Protein AF-A0AAU9J4K5-F1 (afdb_monomer_lite)

Sequence (639 aa):
MSIGFLILLSFFGSYIKAEDEVVIRNGCPYLDVNSQINLLKKETYFNDKEKIDVYIKGFIDKESLYNTIHKVIPDGWKPRVQIKDIRYLHPSAIWVPERNLFLVAMRVWVLSRICYIYTTFYDKDWKEVGDEVMIGSTKVPSVLDIPHSWNYENSGPEDGRLFRAFSDQFFIAFNMKKLDLSARPMFIYSYTTGKTQQLFIPEHHGNVVIMEKNWTPLIIDDEHMYFVYNFENFQVIDCSTDGNCVRVNGEYKWKPGFLRGGSPYVRFGNSNYYAALSWTHTELPKEGWCYLYRPALTVVHAISEELQFKLVYTSEPIDFQKSLFIKPAGPNSSLGEVNLCYTWLMSNSIAKWDTENDIADLTLTHQDAFPAAIKITGLTKLIENIIHLYESGKLPKEDHCADKLLYFYYDRNDLAYPGKGMEESEFEKMLAAAPKPSCAGGQYLDTESKTCKKCSSLCSECELYDYCTRCTDPNSNPFSGYCVCKDGFYLEKSSNSCEMCMTDCARCLARDNCLACKNLNSVSDNGICKCLEGFVEVYNKISSKYSCELYDPYRDIECYRSRSEIDTSKYHSFVNMHFGYSKSDKQQSLFLSTQKDSNVAEHKFCSFEIARNKAQSMKTSWHEDGFEIEVEMKITKLG

Foldseek 3Di:
DDDDDDDDPDDDQDADPDFDWWDFDFFDDDDPPVVVVCVCVVPVLDDSPLTKTKGKDFQDDLVQVCVQVLVVPPPVCNVVWDSVQKFKFQWAWAQQPVVQKIWIWIWIGGNQADIWIAIFIAHPVSYTPDAWDDRPPFTAGRIQPDDWDSPGGQFDWDLWAWDAAQVGWIKIKTWGQDPVSLETWIWMATSRVSDIATADEVVCPPDSDHFAGQWAWEHQHRPWTKTQRDPQQSWIWTADPNRYIDTQEDRRNFGLVFWGHAHHWDDQPPFQKTKTFTWGWDDDPPDPQQTATFTWIWMWGQPPPRRYIDTQDITFGIDPDPVVPPPPPDPPCPPPDPPPSQFHKGWNYQHDADLVQQKTWTWIDTRRGGIIIMIIGSPNSVVVSSVVCSVVCVRPPDSPSNVDPDPPPPPPVPDDDDDDDDDPVVVVVVPPPDDDPDDPFQWEQDPVVRDTDGAAPQAR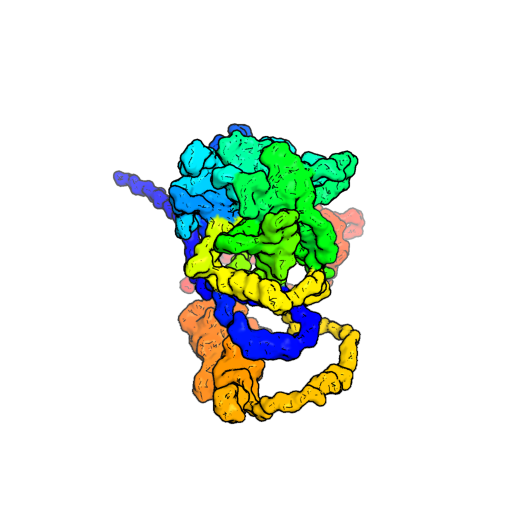HANDNQFHPHGPEPQWDGDPRHTAGAFQWEQDPVVRYTHGEPPQARDANDNQAGPHGPAPQWDQDRRDTDGHPQWDWDQDPVVRDTYTDGDDVCPVVDDPDDDDDDDPPPDDDDFDWDWDFDDDPDDTDTATFGDDPDDDGDGDDDDPCPPPPWWPDKDWDDDPVDIDIDTDGDDDDDD

pLDDT: mean 73.47, std 23.99, range [25.41, 98.0]

Radius of gyration: 33.21 Å; chains: 1; bounding box: 95×85×85 Å

InterPro domains:
  IPR000742 EGF-like domain [SM00181] (461-499)
  IPR000742 EGF-like domain [SM00181] (507-549)
  IPR009030 Growth factor receptor cysteine-rich domain superfamily [SSF57184] (437-553)
  IPR021988 Beta-mannosyltransferase [PF12141] (208-385)

Secondary structure (DSSP, 8-state):
-------------------EEEBPPP----S-HHHHHHHHHHS-S--TT--EEEEEE----HHHHHHHHHHHS-TTTGGG--GGGEEEEEEEEEEETTTTEEEEEEEEEETTTEEEEEEEEE-TTS-EEES--EETTEEPPSB------TTSTTBSEEEEEEEEETTTEEEEEEEE--TTSS---EEEEETTT--EEE-B-GGGTTS-----S--EEE--SSS-EEEEEETTTTEEEEE-TTSBEEE-S-------TTEEEESPBEE-TTSSEEEEEEEEEEEPTTTSS-EEEEEEEEEEEEETTTTEEEEEEEPSPPB-TTTS------TT----S--GGG-BEEEEEEEEEETTTTEEEEEEEETTTEEEEEEEESHHHHHHHHHHHHHTT-S--STTTTTT--------TTS--------TTTTTTTS-S----PPPTTEEE-TTT-SEEEPPTTEEEEEETTEEEEESSTTEEEETTEEEEPTTEEEETTTTEEEEPPTTEEEEEETTEEEEESSTTEEEETTEEEEPTTEEEEEETTTTEEEEEE--TTTT------------TT--S----EEE---BTTB---EEE---SSS------------TTSEEEEEEEEETTEEEEEEEE------

Organism: NCBI:txid1481888

Structure (mmCIF, N/CA/C/O backbone):
data_AF-A0AAU9J4K5-F1
#
_entry.id   AF-A0AAU9J4K5-F1
#
loop_
_atom_site.group_PDB
_atom_site.id
_atom_site.type_symbol
_atom_site.label_atom_id
_atom_site.label_alt_id
_atom_site.label_comp_id
_atom_site.label_asym_id
_atom_site.label_entity_id
_atom_site.label_seq_id
_atom_site.pdbx_PDB_ins_code
_atom_site.Cartn_x
_atom_site.Cartn_y
_atom_site.Cartn_z
_atom_site.occupancy
_atom_site.B_iso_or_equiv
_atom_site.auth_seq_id
_atom_site.auth_comp_id
_atom_site.auth_asym_id
_atom_site.auth_atom_id
_atom_site.pdbx_PDB_model_num
ATOM 1 N N . MET A 1 1 ? 12.666 -41.432 -38.349 1.00 38.97 1 MET A N 1
ATOM 2 C CA . MET A 1 1 ? 13.073 -41.764 -36.966 1.00 38.97 1 MET A CA 1
ATOM 3 C C . MET A 1 1 ? 14.118 -40.758 -36.506 1.00 38.97 1 MET A C 1
ATOM 5 O O . MET A 1 1 ? 15.296 -40.969 -36.748 1.00 38.97 1 MET A O 1
ATOM 9 N N . SER A 1 2 ? 13.693 -39.653 -35.894 1.00 29.91 2 SER A N 1
ATOM 10 C CA . SER A 1 2 ? 14.549 -38.768 -35.086 1.00 29.91 2 SER A CA 1
ATOM 11 C C . SER A 1 2 ? 13.615 -37.976 -34.168 1.00 29.91 2 SER A C 1
ATOM 13 O O . SER A 1 2 ? 12.942 -37.056 -34.619 1.00 29.91 2 SER A O 1
ATOM 15 N N . ILE A 1 3 ? 13.480 -38.423 -32.920 1.00 33.97 3 ILE A N 1
ATOM 16 C CA . ILE A 1 3 ? 12.691 -37.752 -31.880 1.00 33.97 3 ILE A CA 1
ATOM 17 C C . ILE A 1 3 ? 13.653 -36.805 -31.162 1.00 33.97 3 ILE A C 1
ATOM 19 O O . ILE A 1 3 ? 14.574 -37.260 -30.488 1.00 33.97 3 ILE A O 1
ATOM 23 N N . GLY A 1 4 ? 13.475 -35.501 -31.369 1.00 33.34 4 GLY A N 1
ATOM 24 C CA . GLY A 1 4 ? 14.178 -34.451 -30.638 1.00 33.34 4 GLY A CA 1
ATOM 25 C C . GLY A 1 4 ? 13.404 -34.095 -29.373 1.00 33.34 4 GLY A C 1
ATOM 26 O O . GLY A 1 4 ? 12.251 -33.681 -29.448 1.00 33.34 4 GLY A O 1
ATOM 27 N N . PHE A 1 5 ? 14.042 -34.299 -28.225 1.00 34.06 5 PHE A N 1
ATOM 28 C CA . PHE A 1 5 ? 13.555 -33.950 -26.893 1.00 34.06 5 PHE A CA 1
ATOM 29 C C . PHE A 1 5 ? 13.359 -32.428 -26.768 1.00 34.06 5 PHE A C 1
ATOM 31 O O . PHE A 1 5 ? 14.319 -31.668 -26.875 1.00 34.06 5 PHE A O 1
ATOM 38 N N . LEU A 1 6 ? 12.124 -31.993 -26.507 1.00 29.56 6 LEU A N 1
ATOM 39 C CA . LEU A 1 6 ? 11.801 -30.650 -26.023 1.00 29.56 6 LEU A CA 1
ATOM 40 C C . LEU A 1 6 ? 11.752 -30.707 -24.491 1.00 29.56 6 LEU A C 1
ATOM 42 O O . LEU A 1 6 ? 10.874 -31.353 -23.922 1.00 29.56 6 LEU A O 1
ATOM 46 N N . ILE A 1 7 ? 12.699 -30.045 -23.826 1.00 30.62 7 ILE A N 1
ATOM 47 C CA . ILE A 1 7 ? 12.649 -29.799 -22.381 1.00 30.62 7 ILE A CA 1
ATOM 48 C C . ILE A 1 7 ? 11.903 -28.476 -22.180 1.00 30.62 7 ILE A C 1
ATOM 50 O O . ILE A 1 7 ? 12.441 -27.403 -22.440 1.00 30.62 7 ILE A O 1
ATOM 54 N N . LEU A 1 8 ? 10.644 -28.568 -21.752 1.00 28.02 8 LEU A N 1
ATOM 55 C CA . LEU A 1 8 ? 9.834 -27.449 -21.273 1.00 28.02 8 LEU A CA 1
ATOM 56 C C . LEU A 1 8 ? 10.190 -27.189 -19.802 1.00 28.02 8 LEU A C 1
ATOM 58 O O . LEU A 1 8 ? 9.805 -27.953 -18.920 1.00 28.02 8 LEU A O 1
ATOM 62 N N . LEU A 1 9 ? 10.931 -26.112 -19.539 1.00 27.66 9 LEU A N 1
ATOM 63 C CA . LEU A 1 9 ? 11.092 -25.545 -18.199 1.00 27.66 9 LEU A CA 1
ATOM 64 C C . LEU A 1 9 ? 9.890 -24.637 -17.909 1.00 27.66 9 LEU A C 1
ATOM 66 O O . LEU A 1 9 ? 9.927 -23.438 -18.163 1.00 27.66 9 LEU A O 1
ATOM 70 N N . SER A 1 10 ? 8.808 -25.212 -17.390 1.00 27.36 10 SER A N 1
ATOM 71 C CA . SER A 1 10 ? 7.708 -24.450 -16.798 1.00 27.36 10 SER A CA 1
ATOM 72 C C . SER A 1 10 ? 8.046 -24.121 -15.341 1.00 27.36 10 SER A C 1
ATOM 74 O O . SER A 1 10 ? 7.947 -24.988 -14.470 1.00 27.36 10 SER A O 1
ATOM 76 N N . PHE A 1 11 ? 8.444 -22.878 -15.065 1.00 28.31 11 PHE A N 1
ATOM 77 C CA . PHE A 1 11 ? 8.459 -22.336 -13.706 1.00 28.31 11 PHE A CA 1
ATOM 78 C C . PHE A 1 11 ? 7.014 -22.035 -13.291 1.00 28.31 11 PHE A C 1
ATOM 80 O O . PHE A 1 11 ? 6.413 -21.066 -13.744 1.00 28.31 11 PHE A O 1
ATOM 87 N N . PHE A 1 12 ? 6.435 -22.889 -12.448 1.00 30.00 12 PHE A N 1
ATOM 88 C CA . PHE A 1 12 ? 5.138 -22.624 -11.833 1.00 30.00 12 PHE A CA 1
ATOM 89 C C . PHE A 1 12 ? 5.287 -21.538 -10.763 1.00 30.00 12 PHE A C 1
ATOM 91 O O . PHE A 1 12 ? 6.071 -21.688 -9.826 1.00 30.00 12 PHE A O 1
ATOM 98 N N . GLY A 1 13 ? 4.501 -20.465 -10.880 1.00 30.88 13 GLY A N 1
ATOM 99 C CA . GLY A 1 13 ? 4.224 -19.574 -9.759 1.00 30.88 13 GLY A CA 1
ATOM 100 C C . GLY A 1 13 ? 3.580 -20.384 -8.635 1.00 30.88 13 GLY A C 1
ATOM 101 O O . GLY A 1 13 ? 2.491 -20.933 -8.792 1.00 30.88 13 GLY A O 1
ATOM 102 N N . SER A 1 14 ? 4.282 -20.520 -7.516 1.00 30.23 14 SER A N 1
ATOM 103 C CA . SER A 1 14 ? 3.786 -21.215 -6.333 1.00 30.23 14 SER A CA 1
ATOM 104 C C . SER A 1 14 ? 2.669 -20.403 -5.676 1.00 30.23 14 SER A C 1
ATOM 106 O O . SER A 1 14 ? 2.883 -19.276 -5.233 1.00 30.23 14 SER A O 1
AT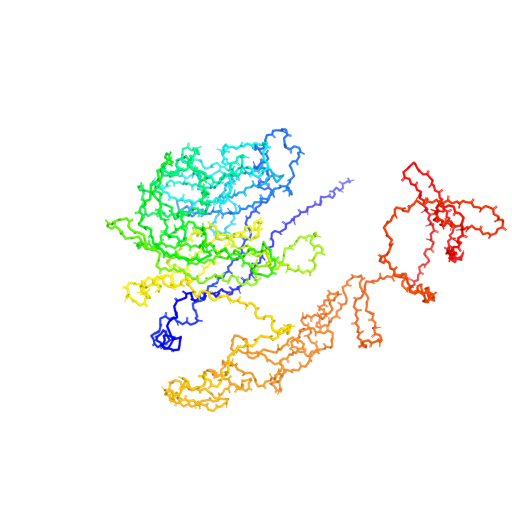OM 108 N N . TYR A 1 15 ? 1.476 -20.993 -5.606 1.00 31.31 15 TYR A N 1
ATOM 109 C CA . TYR A 1 15 ? 0.358 -20.498 -4.810 1.00 31.31 15 TYR A CA 1
ATOM 110 C C . TYR A 1 15 ? 0.632 -20.811 -3.337 1.00 31.31 15 TYR A C 1
ATOM 112 O O . TYR A 1 15 ? 0.680 -21.979 -2.958 1.00 31.31 15 TYR A O 1
ATOM 120 N N . ILE A 1 16 ? 0.791 -19.786 -2.501 1.00 32.84 16 ILE A N 1
ATOM 121 C CA . ILE A 1 16 ? 0.753 -19.951 -1.046 1.00 32.84 16 ILE A CA 1
ATOM 122 C C . ILE A 1 16 ? -0.649 -19.539 -0.608 1.00 32.84 16 ILE A C 1
ATOM 124 O O . ILE A 1 16 ? -0.954 -18.357 -0.503 1.00 32.84 16 ILE A O 1
ATOM 128 N N . LYS A 1 17 ? -1.527 -20.522 -0.397 1.00 28.58 17 LYS A N 1
ATOM 129 C CA . LYS A 1 17 ? -2.763 -20.298 0.351 1.00 28.58 17 LYS A CA 1
ATOM 130 C C . LYS A 1 17 ? -2.410 -20.462 1.827 1.00 28.58 17 LYS A C 1
ATOM 132 O O . LYS A 1 17 ? -2.386 -21.584 2.323 1.00 28.58 17 LYS A O 1
ATOM 137 N N . ALA A 1 18 ? -2.058 -19.365 2.482 1.00 34.78 18 ALA A N 1
ATOM 138 C CA . ALA A 1 18 ? -1.971 -19.310 3.932 1.00 34.78 18 ALA A CA 1
ATOM 139 C C . ALA A 1 18 ? -3.226 -18.587 4.433 1.00 34.78 18 ALA A C 1
ATOM 141 O O . ALA A 1 18 ? -3.561 -17.518 3.930 1.00 34.78 18 ALA A O 1
ATOM 142 N N . GLU A 1 19 ? -3.978 -19.231 5.322 1.00 34.00 19 GLU A N 1
ATOM 143 C CA . GLU A 1 19 ? -5.053 -18.591 6.081 1.00 34.00 19 GLU A CA 1
ATOM 144 C C . GLU A 1 19 ? -4.393 -18.080 7.362 1.00 34.00 19 GLU A C 1
ATOM 146 O O . GLU A 1 19 ? -4.277 -18.821 8.336 1.00 34.00 19 GLU A O 1
ATOM 151 N N . ASP A 1 20 ? -3.861 -16.859 7.311 1.00 44.56 20 ASP A N 1
ATOM 152 C CA . ASP A 1 20 ? -3.123 -16.264 8.424 1.00 44.56 20 ASP A CA 1
ATOM 153 C C . ASP A 1 20 ? -3.922 -15.119 9.052 1.00 44.56 20 ASP A C 1
ATOM 155 O O . ASP A 1 20 ? -4.549 -14.311 8.361 1.00 44.56 20 ASP A O 1
ATOM 159 N N . GLU A 1 21 ? -3.881 -15.051 10.382 1.00 43.06 21 GLU A N 1
ATOM 160 C CA . GLU A 1 21 ? -4.525 -13.994 11.162 1.00 43.06 21 GLU A CA 1
ATOM 161 C C . GLU A 1 21 ? -3.650 -12.731 11.144 1.00 43.06 21 GLU A C 1
ATOM 163 O O . GLU A 1 21 ? -2.436 -12.822 11.266 1.00 43.06 21 GLU A O 1
ATOM 168 N N . VAL A 1 22 ? -4.214 -11.528 11.057 1.00 43.72 22 VAL A N 1
ATOM 169 C CA . VAL A 1 22 ? -3.467 -10.282 11.309 1.00 43.72 22 VAL A CA 1
ATOM 170 C C . VAL A 1 22 ? -4.048 -9.552 12.504 1.00 43.72 22 VAL A C 1
ATOM 172 O O . VAL A 1 22 ? -5.259 -9.390 12.635 1.00 43.72 22 VAL A O 1
ATOM 175 N N . VAL A 1 23 ? -3.155 -9.133 13.403 1.00 43.53 23 VAL A N 1
ATOM 176 C CA . VAL A 1 23 ? -3.511 -8.455 14.649 1.00 43.53 23 VAL A CA 1
ATOM 177 C C . VAL A 1 23 ? -3.157 -6.982 14.505 1.00 43.53 23 VAL A C 1
ATOM 179 O O . VAL A 1 23 ? -1.983 -6.613 14.547 1.00 43.53 23 VAL A O 1
ATOM 182 N N . ILE A 1 24 ? -4.172 -6.130 14.375 1.00 41.19 24 ILE A N 1
ATOM 183 C CA . ILE A 1 24 ? -4.000 -4.692 14.579 1.00 41.19 24 ILE A CA 1
ATOM 184 C C . ILE A 1 24 ? -4.113 -4.432 16.076 1.00 41.19 24 ILE A C 1
ATOM 186 O O . ILE A 1 24 ? -5.142 -4.700 16.692 1.00 41.19 24 ILE A O 1
ATOM 190 N N . ARG A 1 25 ? -3.030 -3.936 16.675 1.00 39.62 25 ARG A N 1
ATOM 191 C CA . ARG A 1 25 ? -3.040 -3.476 18.064 1.00 39.62 25 ARG A CA 1
ATOM 192 C C . ARG A 1 25 ? -3.334 -1.982 18.094 1.00 39.62 25 ARG A C 1
ATOM 194 O O . ARG A 1 25 ? -2.835 -1.213 17.272 1.00 39.62 25 ARG A O 1
ATOM 201 N N . ASN A 1 26 ? -4.178 -1.585 19.039 1.00 39.47 26 ASN A N 1
ATOM 202 C CA . ASN A 1 26 ? -4.569 -0.194 19.219 1.00 39.47 26 ASN A CA 1
ATOM 203 C C . ASN A 1 26 ? -3.365 0.654 19.650 1.00 39.47 26 ASN A C 1
ATOM 205 O O . ASN A 1 26 ? -2.749 0.371 20.675 1.00 39.47 26 ASN A O 1
ATOM 209 N N . GLY A 1 27 ? -3.069 1.713 18.891 1.00 41.97 27 GLY A N 1
ATOM 210 C CA . GLY A 1 27 ? -2.067 2.722 19.245 1.00 41.97 27 GLY A CA 1
ATOM 211 C C . GLY A 1 27 ? -2.699 3.916 19.959 1.00 41.97 27 GLY A C 1
ATOM 212 O O . GLY A 1 27 ? -3.444 4.655 19.330 1.00 41.97 27 GLY A O 1
ATOM 213 N N . CYS A 1 28 ? -2.354 4.075 21.249 1.00 36.31 28 CYS A N 1
ATOM 214 C CA . CYS A 1 28 ? -2.691 5.133 22.232 1.00 36.31 28 CYS A CA 1
ATOM 215 C C . CYS A 1 28 ? -4.184 5.444 22.507 1.00 36.31 28 CYS A C 1
ATOM 217 O O . CYS A 1 28 ? -4.985 5.528 21.579 1.00 36.31 28 CYS A O 1
ATOM 219 N N . PRO A 1 29 ? -4.572 5.627 23.799 1.00 39.38 29 PRO A N 1
ATOM 220 C CA . PRO A 1 29 ? -3.898 6.513 24.769 1.00 39.38 29 PRO A CA 1
ATOM 221 C C . PRO A 1 29 ? -3.679 5.927 26.191 1.00 39.38 29 PRO A C 1
ATOM 223 O O . PRO A 1 29 ? -4.414 5.060 26.653 1.00 39.38 29 PRO A O 1
ATOM 226 N N . TYR A 1 30 ? -2.692 6.458 26.929 1.00 32.72 30 TYR A N 1
ATOM 227 C CA . TYR A 1 30 ? -2.471 6.184 28.362 1.00 32.72 30 TYR A CA 1
ATOM 228 C C . TYR A 1 30 ? -2.781 7.427 29.220 1.00 32.72 30 TYR A C 1
ATOM 230 O O . TYR A 1 30 ? -1.940 8.311 29.387 1.00 32.72 30 TYR A O 1
ATOM 238 N N . LEU A 1 31 ? -3.960 7.423 29.839 1.00 33.28 31 LEU A N 1
ATOM 239 C CA . LEU A 1 31 ? -4.139 7.703 31.269 1.00 33.28 31 LEU A CA 1
ATOM 240 C C . LEU A 1 31 ? -4.543 6.362 31.906 1.00 33.28 31 LEU A C 1
ATOM 242 O O . LEU A 1 31 ? -5.270 5.619 31.258 1.00 33.28 31 LEU A O 1
ATOM 246 N N . ASP A 1 32 ? -4.016 6.048 33.100 1.00 39.16 32 ASP A N 1
ATOM 247 C CA . ASP A 1 32 ? -4.193 4.793 33.870 1.00 39.16 32 ASP A CA 1
ATOM 248 C C . ASP A 1 32 ? -4.878 3.636 33.110 1.00 39.16 32 ASP A C 1
ATOM 250 O O . ASP A 1 32 ? -6.104 3.521 33.033 1.00 39.16 32 ASP A O 1
ATOM 254 N N . VAL A 1 33 ? -4.054 2.744 32.559 1.00 36.97 33 VAL A N 1
ATOM 255 C CA . VAL A 1 33 ? -4.494 1.684 31.649 1.00 36.97 33 VAL A CA 1
ATOM 256 C C . VAL A 1 33 ? -5.557 0.763 32.225 1.00 36.97 33 VAL A C 1
ATOM 258 O O . VAL A 1 33 ? -6.363 0.212 31.481 1.00 36.97 33 VAL A O 1
ATOM 261 N N . ASN A 1 34 ? -5.628 0.627 33.546 1.00 38.38 34 ASN A N 1
ATOM 262 C CA . ASN A 1 34 ? -6.605 -0.254 34.159 1.00 38.38 34 ASN A CA 1
ATOM 263 C C . ASN A 1 34 ? -8.005 0.366 34.226 1.00 38.38 34 ASN A C 1
ATOM 265 O O . ASN A 1 34 ? -8.988 -0.372 34.160 1.00 38.38 34 ASN A O 1
ATOM 269 N N . SER A 1 35 ? -8.154 1.688 34.312 1.00 37.56 35 SER A N 1
ATOM 270 C CA . SER A 1 35 ? -9.477 2.321 34.402 1.00 37.56 35 SER A CA 1
ATOM 271 C C . SER A 1 35 ? -10.151 2.490 33.033 1.00 37.56 35 SER A C 1
ATOM 273 O O . SER A 1 35 ? -11.364 2.288 32.939 1.00 37.56 35 SER A O 1
ATOM 275 N N . GLN A 1 36 ? -9.392 2.729 31.955 1.00 40.62 36 GLN A N 1
ATOM 276 C CA . GLN A 1 36 ? -9.945 2.866 30.596 1.00 40.62 36 GLN A CA 1
ATOM 277 C C . GLN A 1 36 ? -10.096 1.542 29.833 1.00 40.62 36 GLN A C 1
ATOM 279 O O . GLN A 1 36 ? -11.096 1.374 29.135 1.00 40.62 36 GLN A O 1
ATOM 284 N N . ILE A 1 37 ? -9.215 0.549 30.034 1.00 39.88 37 ILE A N 1
ATOM 285 C CA . ILE A 1 37 ? -9.450 -0.811 29.508 1.00 39.88 37 ILE A CA 1
ATOM 286 C C . ILE A 1 37 ? -10.728 -1.393 30.116 1.00 39.88 37 ILE A C 1
ATOM 288 O O . ILE A 1 37 ? -11.508 -2.025 29.415 1.00 39.88 37 ILE A O 1
ATOM 292 N N . ASN A 1 38 ? -11.014 -1.124 31.393 1.00 40.50 38 ASN A N 1
ATOM 293 C CA . ASN A 1 38 ? -12.294 -1.511 31.986 1.00 40.50 38 ASN A CA 1
ATOM 294 C C . ASN A 1 38 ? -13.484 -0.711 31.428 1.00 40.50 38 ASN A C 1
ATOM 296 O O . ASN A 1 38 ? -14.601 -1.191 31.565 1.00 40.50 38 ASN A O 1
ATOM 300 N N . LEU A 1 39 ? -13.283 0.461 30.813 1.00 38.19 39 LEU A N 1
ATOM 301 C CA . LEU A 1 39 ? -14.338 1.258 30.173 1.00 38.19 39 LEU A CA 1
ATOM 302 C C . LEU A 1 39 ? -14.630 0.750 28.750 1.00 38.19 39 LEU A C 1
ATOM 304 O O . LEU A 1 39 ? -15.788 0.521 28.424 1.00 38.19 39 LEU A O 1
ATOM 308 N N . LEU A 1 40 ? -13.588 0.455 27.964 1.00 37.12 40 LEU A N 1
ATOM 309 C CA . LEU A 1 40 ? -13.682 -0.136 26.618 1.00 37.12 40 LEU A CA 1
ATOM 310 C C . LEU A 1 40 ? -14.013 -1.640 26.620 1.00 37.12 40 LEU A C 1
ATOM 312 O O . LEU A 1 40 ? -14.508 -2.152 25.627 1.00 37.12 40 LEU A O 1
ATOM 316 N N . LYS A 1 41 ? -13.762 -2.357 27.727 1.00 39.34 41 LYS A N 1
ATOM 317 C CA . LYS A 1 41 ? -14.243 -3.738 27.937 1.00 39.34 41 LYS A CA 1
ATOM 318 C C . LYS A 1 41 ? -15.633 -3.796 28.584 1.00 39.34 41 LYS A C 1
ATOM 320 O O . LYS A 1 41 ? -16.320 -4.802 28.429 1.00 39.34 41 LYS A O 1
ATOM 325 N N . LYS A 1 42 ? -16.058 -2.761 29.332 1.00 42.94 42 LYS A N 1
ATOM 326 C CA . LYS A 1 42 ? -17.434 -2.668 29.876 1.00 42.94 42 LYS A CA 1
ATOM 327 C C . LYS A 1 42 ? -18.431 -2.178 28.841 1.00 42.94 42 LYS A C 1
ATOM 329 O O . LYS A 1 42 ? -19.568 -2.637 28.846 1.00 42.94 42 LYS A O 1
ATOM 334 N N . GLU A 1 43 ? -18.030 -1.231 28.005 1.00 42.78 43 GLU A N 1
ATOM 335 C CA . GLU A 1 43 ? -18.800 -0.825 26.844 1.00 42.78 43 GLU A CA 1
ATOM 336 C C . GLU A 1 43 ? -18.347 -1.700 25.671 1.00 42.78 43 GLU A C 1
ATOM 338 O O . GLU A 1 43 ? -17.213 -1.593 25.244 1.00 42.78 43 GLU A O 1
ATOM 343 N N . THR A 1 44 ? -19.200 -2.603 25.196 1.00 42.75 44 THR A N 1
ATOM 344 C CA . THR A 1 44 ? -18.985 -3.702 24.226 1.00 42.75 44 THR A CA 1
ATOM 345 C C . THR A 1 44 ? -18.425 -3.338 22.828 1.00 42.75 44 THR A C 1
ATOM 347 O O . THR A 1 44 ? -18.754 -4.011 21.855 1.00 42.75 44 THR A O 1
ATOM 350 N N . TYR A 1 45 ? -17.621 -2.285 22.675 1.00 41.78 45 TYR A N 1
ATOM 351 C CA . TYR A 1 45 ? -17.263 -1.705 21.374 1.00 41.78 45 TYR A CA 1
ATOM 352 C C . TYR A 1 45 ? -16.095 -2.395 20.661 1.00 41.78 45 TYR A C 1
ATOM 354 O O . TYR A 1 45 ? -16.044 -2.350 19.441 1.00 41.78 45 TYR A O 1
ATOM 362 N N . PHE A 1 46 ? -15.204 -3.085 21.379 1.00 40.62 46 PHE A N 1
ATOM 363 C CA . PHE A 1 46 ? -14.170 -3.923 20.767 1.00 40.62 46 PHE A CA 1
ATOM 364 C C . PHE A 1 46 ? -14.162 -5.290 21.446 1.00 40.62 46 PHE A C 1
ATOM 366 O O . PHE A 1 46 ? -13.683 -5.443 22.568 1.00 40.62 46 PHE A O 1
ATOM 373 N N . ASN A 1 47 ? -14.699 -6.306 20.770 1.00 45.22 47 ASN A N 1
ATOM 374 C CA . ASN A 1 47 ? -14.299 -7.673 21.087 1.00 45.22 47 ASN A CA 1
ATOM 375 C C . ASN A 1 47 ? -12.848 -7.834 20.618 1.00 45.22 47 ASN A C 1
ATOM 377 O O . ASN A 1 47 ? -12.525 -7.379 19.523 1.00 45.22 47 ASN A O 1
ATOM 381 N N . ASP A 1 48 ? -12.011 -8.553 21.372 1.00 43.69 48 ASP A N 1
ATOM 382 C CA . ASP A 1 48 ? -10.651 -8.987 20.984 1.00 43.69 48 ASP A CA 1
ATOM 383 C C . ASP A 1 48 ? -10.653 -9.944 19.748 1.00 43.69 48 ASP A C 1
ATOM 385 O O . ASP A 1 48 ? -9.839 -10.856 19.634 1.00 43.69 48 ASP A O 1
ATOM 389 N N . LYS A 1 49 ? -11.629 -9.804 18.839 1.00 44.41 49 LYS A N 1
ATOM 390 C CA . LYS A 1 49 ? -11.983 -10.705 17.737 1.00 44.41 49 LYS A CA 1
ATOM 391 C C . LYS A 1 49 ? -12.250 -9.993 16.405 1.00 44.41 49 LYS A C 1
ATOM 393 O O . LYS A 1 49 ? -12.756 -10.654 15.498 1.00 44.41 49 LYS A O 1
ATOM 398 N N . GLU A 1 50 ? -11.964 -8.699 16.244 1.00 50.88 50 GLU A N 1
ATOM 399 C CA . GLU A 1 50 ? -11.927 -8.121 14.889 1.00 50.88 50 GLU A CA 1
ATOM 400 C C . GLU A 1 50 ? -10.694 -8.677 14.168 1.00 50.88 50 GLU A C 1
ATOM 402 O O . GLU A 1 50 ? -9.580 -8.174 14.285 1.00 50.88 50 GLU A O 1
ATOM 407 N N . LYS A 1 51 ? -10.902 -9.827 13.524 1.00 57.72 51 LYS A N 1
ATOM 408 C CA . LYS A 1 51 ? -9.890 -10.565 12.781 1.00 57.72 51 LYS A CA 1
ATOM 409 C C . LYS A 1 51 ? -9.748 -9.958 11.396 1.00 57.72 51 LYS A C 1
ATOM 411 O O . LYS A 1 51 ? -10.749 -9.713 10.726 1.00 57.72 51 LYS A O 1
ATOM 416 N N . ILE A 1 52 ? -8.501 -9.775 10.982 1.00 58.06 52 ILE A N 1
ATOM 417 C CA . ILE A 1 52 ? -8.154 -9.447 9.608 1.00 58.06 52 ILE A CA 1
ATOM 418 C C . ILE A 1 52 ? -7.596 -10.709 8.970 1.00 58.06 52 ILE A C 1
ATOM 420 O O . ILE A 1 52 ? -6.523 -11.169 9.364 1.00 58.06 52 ILE A O 1
ATOM 424 N N . ASP A 1 53 ? -8.322 -11.269 8.007 1.00 58.34 53 ASP A N 1
ATOM 425 C CA . ASP A 1 53 ? -7.836 -12.404 7.225 1.00 58.34 53 ASP A CA 1
ATOM 426 C C . ASP A 1 53 ? -6.962 -11.889 6.085 1.00 58.34 53 ASP A C 1
ATOM 428 O O . ASP A 1 53 ? -7.359 -10.964 5.377 1.00 58.34 53 ASP A O 1
ATOM 432 N N . VAL A 1 54 ? -5.785 -12.484 5.894 1.00 63.06 54 VAL A N 1
ATOM 433 C CA . VAL A 1 54 ? -4.786 -12.000 4.934 1.00 63.06 54 VAL A CA 1
ATOM 434 C C . VAL A 1 54 ? -4.479 -13.047 3.875 1.00 63.06 54 VAL A C 1
ATOM 436 O O . VAL A 1 54 ? -4.028 -14.145 4.178 1.00 63.06 54 VAL A O 1
ATOM 439 N N . TYR A 1 55 ? -4.671 -12.680 2.605 1.00 63.88 55 TYR A N 1
ATOM 440 C CA . TYR A 1 55 ? -4.357 -13.533 1.453 1.00 63.88 55 TYR A CA 1
ATOM 441 C C . TYR A 1 55 ? -3.277 -12.898 0.594 1.00 63.88 55 TYR A C 1
ATOM 443 O O . TYR A 1 55 ? -3.513 -11.834 0.035 1.00 63.88 55 TYR A O 1
ATOM 451 N N . ILE A 1 56 ? -2.125 -13.553 0.438 1.00 66.31 56 ILE A N 1
ATOM 452 C CA . ILE A 1 56 ? -0.954 -12.986 -0.246 1.00 66.31 56 ILE A CA 1
ATOM 453 C C . ILE A 1 56 ? -0.779 -13.624 -1.623 1.00 66.31 56 ILE A C 1
ATOM 455 O O . ILE A 1 56 ? -0.722 -14.847 -1.751 1.00 66.31 56 ILE A O 1
ATOM 459 N N . LYS A 1 57 ? -0.614 -12.801 -2.663 1.00 72.81 57 LYS A N 1
ATOM 460 C CA . LYS A 1 57 ? -0.293 -13.273 -4.014 1.00 72.81 57 LYS A CA 1
ATOM 461 C C . LYS A 1 57 ? 0.807 -12.426 -4.653 1.00 72.81 57 LYS A C 1
ATOM 463 O O . LYS A 1 57 ? 0.684 -11.208 -4.766 1.00 72.81 57 LYS A O 1
ATOM 468 N N . GLY A 1 58 ? 1.872 -13.086 -5.110 1.00 74.75 58 GLY A N 1
ATOM 469 C CA . GLY A 1 58 ? 2.801 -12.504 -6.080 1.00 74.75 58 GLY A CA 1
ATOM 470 C C . GLY A 1 58 ? 2.155 -12.537 -7.463 1.00 74.75 58 GLY A C 1
ATOM 471 O O . GLY A 1 58 ? 1.652 -13.584 -7.871 1.00 74.75 58 GLY A O 1
ATOM 472 N N . PHE A 1 59 ? 2.116 -11.402 -8.158 1.00 74.25 59 PHE A N 1
ATOM 473 C CA . PHE A 1 59 ? 1.269 -11.254 -9.348 1.00 74.25 59 PHE A CA 1
ATOM 474 C C . PHE A 1 59 ? 2.011 -10.854 -10.632 1.00 74.25 59 PHE A C 1
ATOM 476 O O . PHE A 1 59 ? 1.389 -10.828 -11.682 1.00 74.25 59 PHE A O 1
ATOM 483 N N . ILE A 1 60 ? 3.320 -10.587 -10.592 1.00 80.44 60 ILE A N 1
ATOM 484 C CA . ILE A 1 60 ? 4.068 -10.123 -11.775 1.00 80.44 60 ILE A CA 1
ATOM 485 C C . ILE A 1 60 ? 4.661 -11.293 -12.558 1.00 80.44 60 ILE A C 1
ATOM 487 O O . ILE A 1 60 ? 5.432 -12.084 -12.006 1.00 80.44 60 ILE A O 1
ATOM 491 N N . ASP A 1 61 ? 4.381 -11.333 -13.860 1.00 84.19 61 ASP A N 1
ATOM 492 C CA . ASP A 1 61 ? 5.102 -12.161 -14.822 1.00 84.19 61 ASP A CA 1
ATOM 493 C C . ASP A 1 61 ? 6.381 -11.443 -15.291 1.00 84.19 61 ASP A C 1
ATOM 495 O O . ASP A 1 61 ? 6.351 -10.420 -15.981 1.00 84.19 61 ASP A O 1
ATOM 499 N N . LYS A 1 62 ? 7.543 -11.989 -14.909 1.00 83.62 62 LYS A N 1
ATOM 500 C CA . LYS A 1 62 ? 8.849 -11.421 -15.273 1.00 83.62 62 LYS A CA 1
ATOM 501 C C . LYS A 1 62 ? 9.119 -11.464 -16.774 1.00 83.62 62 LYS A C 1
ATOM 503 O O . LYS A 1 62 ? 9.862 -10.616 -17.264 1.00 83.62 62 LYS A O 1
ATOM 508 N N . GLU A 1 63 ? 8.587 -12.456 -17.481 1.00 86.81 63 GLU A N 1
ATOM 509 C CA . GLU A 1 63 ? 8.827 -12.627 -18.912 1.00 86.81 63 GLU A CA 1
ATOM 510 C C . GLU A 1 63 ? 8.008 -11.617 -19.716 1.00 86.81 63 GLU A C 1
ATOM 512 O O . GLU A 1 63 ? 8.568 -10.920 -20.567 1.00 86.81 63 GLU A O 1
ATOM 517 N N . SER A 1 64 ? 6.724 -11.462 -19.375 1.00 85.56 64 SER A N 1
ATOM 518 C CA . SER A 1 64 ? 5.863 -10.390 -19.896 1.00 85.56 64 SER A CA 1
ATOM 519 C C . SER A 1 64 ? 6.519 -9.016 -19.707 1.00 85.56 64 SER A C 1
ATOM 521 O O . SER A 1 64 ? 6.787 -8.299 -20.678 1.00 85.56 64 SER A O 1
ATOM 523 N N . LEU A 1 65 ? 6.933 -8.712 -18.470 1.00 86.12 65 LEU A N 1
ATOM 524 C CA . LEU A 1 65 ? 7.609 -7.460 -18.139 1.00 86.12 65 LEU A CA 1
ATOM 525 C C . LEU A 1 65 ? 8.900 -7.260 -18.946 1.00 86.12 65 LEU A C 1
ATOM 527 O O . LEU A 1 65 ? 9.132 -6.176 -19.485 1.00 86.12 65 LEU A O 1
ATOM 531 N N . TYR A 1 66 ? 9.749 -8.287 -19.048 1.00 89.75 66 TYR A N 1
ATOM 532 C CA . TYR A 1 66 ? 10.980 -8.215 -19.834 1.00 89.75 66 TYR A CA 1
ATOM 533 C C . TYR A 1 66 ? 10.696 -7.897 -21.296 1.00 89.75 66 TYR A C 1
ATOM 535 O O . TYR A 1 66 ? 11.318 -6.992 -21.847 1.00 89.75 66 TYR A O 1
ATOM 543 N N . ASN A 1 67 ? 9.736 -8.586 -21.910 1.00 89.56 67 ASN A N 1
ATOM 544 C CA . ASN A 1 67 ? 9.383 -8.378 -23.309 1.00 89.56 67 ASN A CA 1
ATOM 545 C C . ASN A 1 67 ? 8.895 -6.951 -23.570 1.00 89.56 67 ASN A C 1
ATOM 547 O O . ASN A 1 67 ? 9.212 -6.375 -24.613 1.00 89.56 67 ASN A O 1
ATOM 551 N N . THR A 1 68 ? 8.163 -6.357 -22.630 1.00 88.25 68 THR A N 1
ATOM 552 C CA . THR A 1 68 ? 7.661 -4.987 -22.775 1.00 88.25 68 THR A CA 1
ATOM 553 C C . THR A 1 68 ? 8.739 -3.942 -22.513 1.00 88.25 68 THR A C 1
ATOM 555 O O . THR A 1 68 ? 8.916 -3.027 -23.320 1.00 88.25 68 THR A O 1
ATOM 558 N N . ILE A 1 69 ? 9.569 -4.130 -21.489 1.00 86.81 69 ILE A N 1
ATOM 559 C CA . ILE A 1 69 ? 10.706 -3.246 -21.205 1.00 86.81 69 ILE A CA 1
ATOM 560 C C . ILE A 1 69 ? 11.766 -3.315 -22.321 1.00 86.81 69 ILE A C 1
ATOM 562 O O . ILE A 1 69 ? 12.316 -2.294 -22.735 1.00 86.81 69 ILE A O 1
ATOM 566 N N . HIS A 1 70 ? 12.004 -4.490 -22.904 1.00 87.88 70 HIS A N 1
ATOM 567 C CA . HIS A 1 70 ? 12.951 -4.669 -24.006 1.00 87.88 70 HIS A CA 1
ATOM 568 C C . HIS A 1 70 ? 12.537 -3.924 -25.290 1.00 87.88 70 HIS A C 1
ATOM 570 O O . HIS A 1 70 ? 13.392 -3.621 -26.123 1.00 87.88 70 HIS A O 1
ATOM 576 N N . LYS A 1 71 ? 11.253 -3.577 -25.464 1.00 88.12 71 LYS A N 1
ATOM 577 C CA . LYS A 1 71 ? 10.788 -2.759 -26.602 1.00 88.12 71 LYS A CA 1
ATOM 578 C C . LYS A 1 71 ? 11.186 -1.287 -26.472 1.00 88.12 71 LYS A C 1
ATOM 580 O O . LYS A 1 71 ? 11.423 -0.650 -27.494 1.00 88.12 71 LYS A O 1
ATOM 585 N N . VAL A 1 72 ? 11.272 -0.768 -25.245 1.00 86.44 72 VAL A N 1
ATOM 586 C CA . VAL A 1 72 ? 11.509 0.662 -24.960 1.00 86.44 72 VAL A CA 1
ATOM 587 C C . VAL A 1 72 ? 12.960 0.989 -24.606 1.00 86.44 72 VAL A C 1
ATOM 589 O O . VAL A 1 72 ? 13.371 2.143 -24.700 1.00 86.44 72 VAL A O 1
ATOM 592 N N . ILE A 1 73 ? 13.758 -0.012 -24.224 1.00 85.38 73 ILE A N 1
ATOM 593 C CA . ILE A 1 73 ? 15.193 0.171 -23.985 1.00 85.38 73 ILE A CA 1
ATOM 594 C C . ILE A 1 73 ? 15.884 0.605 -25.295 1.00 85.38 73 ILE A C 1
ATOM 596 O O . ILE A 1 73 ? 15.645 -0.015 -26.334 1.00 85.38 73 ILE A O 1
ATOM 600 N N . PRO A 1 74 ? 16.786 1.609 -25.275 1.00 86.12 74 PRO A N 1
ATOM 601 C CA . PRO A 1 74 ? 17.538 2.013 -26.459 1.00 86.12 74 PRO A CA 1
ATOM 602 C C . PRO A 1 74 ? 18.352 0.852 -27.045 1.00 86.12 74 PRO A C 1
ATOM 604 O O . PRO A 1 74 ? 18.944 0.068 -26.301 1.00 86.12 74 PRO A O 1
ATOM 607 N N . ASP A 1 75 ? 18.451 0.761 -28.374 1.00 87.75 75 ASP A N 1
ATOM 608 C CA . ASP A 1 75 ? 19.047 -0.399 -29.063 1.00 87.75 75 ASP A CA 1
ATOM 609 C C . ASP A 1 75 ? 20.470 -0.745 -28.598 1.00 87.75 75 ASP A C 1
ATOM 611 O O . ASP A 1 75 ? 20.816 -1.919 -28.486 1.00 87.75 75 ASP A O 1
ATOM 615 N N . GLY A 1 76 ? 21.282 0.256 -28.241 1.00 87.38 76 GLY A N 1
ATOM 616 C CA . GLY A 1 76 ? 22.640 0.042 -27.722 1.00 87.38 76 GLY A CA 1
ATOM 617 C C . GLY A 1 76 ? 22.705 -0.680 -26.367 1.00 87.38 76 GLY A C 1
ATOM 618 O O . GLY A 1 76 ? 23.756 -1.212 -26.007 1.00 87.38 76 GLY A O 1
ATOM 619 N N . TRP A 1 77 ? 21.599 -0.721 -25.620 1.00 84.50 77 TRP A N 1
ATOM 620 C CA . TRP A 1 77 ? 21.504 -1.365 -24.308 1.00 84.50 77 TRP A CA 1
ATOM 621 C C . TRP A 1 77 ? 20.846 -2.745 -24.358 1.00 84.50 77 TRP A C 1
ATOM 623 O O . TRP A 1 77 ? 21.170 -3.576 -23.511 1.00 84.50 77 TRP A O 1
ATOM 633 N N . LYS A 1 78 ? 19.987 -3.025 -25.350 1.00 88.44 78 LYS A N 1
ATOM 634 C CA . LYS A 1 78 ? 19.256 -4.303 -25.483 1.00 88.44 78 LYS A CA 1
ATOM 635 C C . LYS A 1 78 ? 20.145 -5.550 -25.320 1.00 88.44 78 LYS A C 1
ATOM 637 O O . LYS A 1 78 ? 19.798 -6.397 -24.502 1.00 88.44 78 LYS A O 1
ATOM 642 N N . PRO A 1 79 ? 21.339 -5.652 -25.950 1.00 87.81 79 PRO A N 1
ATOM 643 C CA . PRO A 1 79 ? 22.192 -6.840 -25.814 1.00 87.81 79 PRO A CA 1
ATOM 644 C C . PRO A 1 79 ? 22.722 -7.093 -24.395 1.00 87.81 79 PRO A C 1
ATOM 646 O O . PRO A 1 79 ? 23.228 -8.176 -24.113 1.00 87.81 79 PRO A O 1
ATOM 649 N N . ARG A 1 80 ? 22.670 -6.086 -23.513 1.00 85.56 80 ARG A N 1
ATOM 650 C CA . ARG A 1 80 ? 23.187 -6.157 -22.140 1.00 85.56 80 ARG A CA 1
ATOM 651 C C . ARG A 1 80 ? 22.111 -6.469 -21.108 1.00 85.56 80 ARG A C 1
ATOM 653 O O . ARG A 1 80 ? 22.469 -6.788 -19.984 1.00 85.56 80 ARG A O 1
ATOM 660 N N . VAL A 1 81 ? 20.832 -6.341 -21.459 1.00 85.31 81 VAL A N 1
ATOM 661 C CA . VAL A 1 81 ? 19.722 -6.494 -20.514 1.00 85.31 81 VAL A CA 1
ATOM 662 C C . VAL A 1 81 ? 19.181 -7.917 -20.578 1.00 85.31 81 VAL A C 1
ATOM 664 O O . VAL A 1 81 ? 18.601 -8.335 -21.580 1.00 85.31 81 VAL A O 1
ATOM 667 N N . GLN A 1 82 ? 19.341 -8.659 -19.486 1.00 87.75 82 GLN A N 1
ATOM 668 C CA . GLN A 1 82 ? 18.736 -9.973 -19.279 1.00 87.75 82 GLN A CA 1
ATOM 669 C C . GLN A 1 82 ? 17.543 -9.864 -18.320 1.00 87.75 82 GLN A C 1
ATOM 671 O O . GLN A 1 82 ? 17.444 -8.923 -17.537 1.00 87.75 82 GLN A O 1
ATOM 676 N N . ILE A 1 83 ? 16.652 -10.862 -18.321 1.00 83.12 83 ILE A N 1
ATOM 677 C CA . ILE A 1 83 ? 15.485 -10.917 -17.413 1.00 83.12 83 ILE A CA 1
ATOM 678 C C . ILE A 1 83 ? 15.903 -10.742 -15.944 1.00 83.12 83 ILE A C 1
ATOM 680 O O . ILE A 1 83 ? 15.248 -10.034 -15.185 1.00 83.12 83 ILE A O 1
ATOM 684 N N . LYS A 1 84 ? 17.027 -11.349 -15.539 1.00 82.69 84 LYS A N 1
ATOM 685 C CA . LYS A 1 84 ? 17.558 -11.258 -14.166 1.00 82.69 84 LYS A CA 1
ATOM 686 C C . LYS A 1 84 ? 17.989 -9.841 -13.762 1.00 82.69 84 LYS A C 1
ATOM 688 O O . LYS A 1 84 ? 18.112 -9.566 -12.571 1.00 82.69 84 LYS A O 1
ATOM 693 N N . ASP A 1 85 ? 18.234 -8.973 -14.741 1.00 82.88 85 ASP A N 1
ATOM 694 C CA . ASP A 1 85 ? 18.672 -7.595 -14.529 1.00 82.88 85 ASP A CA 1
ATOM 695 C C . ASP A 1 85 ? 17.491 -6.642 -14.312 1.00 82.88 85 ASP A C 1
ATOM 697 O O . ASP A 1 85 ? 17.707 -5.456 -14.049 1.00 82.88 85 ASP A O 1
ATOM 701 N N . ILE A 1 86 ? 16.260 -7.156 -14.422 1.00 81.44 86 ILE A N 1
ATOM 702 C CA . ILE A 1 86 ? 15.024 -6.427 -14.170 1.00 81.44 86 ILE A CA 1
ATOM 703 C C . ILE A 1 86 ? 14.568 -6.684 -12.734 1.00 81.44 86 ILE A C 1
ATOM 705 O O . ILE A 1 86 ? 14.251 -7.812 -12.348 1.00 81.44 86 ILE A O 1
ATOM 709 N N . ARG A 1 87 ? 14.499 -5.613 -11.941 1.00 83.62 87 ARG A N 1
ATOM 710 C CA . ARG A 1 87 ? 13.817 -5.601 -10.640 1.00 83.62 87 ARG A CA 1
ATOM 711 C C . ARG A 1 87 ? 12.590 -4.717 -10.737 1.00 83.62 87 ARG A C 1
ATOM 713 O O . ARG A 1 87 ? 12.592 -3.741 -11.475 1.00 83.62 87 ARG A O 1
ATOM 720 N N . TYR A 1 88 ? 11.558 -5.036 -9.981 1.00 80.00 88 TYR A N 1
ATOM 721 C CA . TYR A 1 88 ? 10.325 -4.263 -9.948 1.00 80.00 88 TYR A CA 1
ATOM 722 C C . TYR A 1 88 ? 9.939 -4.003 -8.498 1.00 80.00 88 TYR A C 1
ATOM 724 O O . TYR A 1 88 ? 10.110 -4.860 -7.633 1.00 80.00 88 TYR A O 1
ATOM 732 N N . LEU A 1 89 ? 9.491 -2.785 -8.234 1.00 84.88 89 LEU A N 1
ATOM 733 C CA . LEU A 1 89 ? 9.431 -2.194 -6.906 1.00 84.88 89 LEU A CA 1
ATOM 734 C C . LEU A 1 89 ? 8.161 -1.349 -6.787 1.00 84.88 89 LEU A C 1
ATOM 736 O O . LEU A 1 89 ? 7.716 -0.762 -7.774 1.00 84.88 89 LEU A O 1
ATOM 740 N N . HIS A 1 90 ? 7.620 -1.248 -5.574 1.00 87.88 90 HIS A N 1
ATOM 741 C CA . HIS A 1 90 ? 6.551 -0.304 -5.215 1.00 87.88 90 HIS A CA 1
ATOM 742 C C . HIS A 1 90 ? 5.342 -0.312 -6.165 1.00 87.88 90 HIS A C 1
ATOM 744 O O . HIS A 1 90 ? 5.062 0.703 -6.802 1.00 87.88 90 HIS A O 1
ATOM 750 N N . PRO A 1 91 ? 4.618 -1.440 -6.308 1.00 94.12 91 PRO A N 1
ATOM 751 C CA . PRO A 1 91 ? 3.392 -1.472 -7.093 1.00 94.12 91 PRO A CA 1
ATOM 752 C C . PRO A 1 91 ? 2.326 -0.611 -6.422 1.00 94.12 91 PRO A C 1
ATOM 754 O O . PRO A 1 91 ? 1.814 -0.977 -5.370 1.00 94.12 91 PRO A O 1
ATOM 757 N N . SER A 1 92 ? 1.935 0.494 -7.032 1.00 96.56 92 SER A N 1
ATOM 758 C CA . SER A 1 92 ? 0.750 1.243 -6.630 1.00 96.56 92 SER A CA 1
ATOM 759 C C . SER A 1 92 ? -0.391 0.903 -7.574 1.00 96.56 92 SER A C 1
ATOM 761 O O . SER A 1 92 ? -0.214 0.901 -8.792 1.00 96.56 92 SER A O 1
ATOM 763 N N . ALA A 1 93 ? -1.541 0.553 -7.014 1.00 97.19 93 ALA A N 1
ATOM 764 C CA . ALA A 1 93 ? -2.679 0.068 -7.766 1.00 97.19 93 ALA A CA 1
ATOM 765 C C . ALA A 1 93 ? -3.935 0.871 -7.437 1.00 97.19 93 ALA A C 1
ATOM 767 O O . ALA A 1 93 ? -4.070 1.425 -6.349 1.00 97.19 93 ALA A O 1
ATOM 768 N N . ILE A 1 94 ? -4.863 0.904 -8.386 1.00 96.81 94 ILE A N 1
ATOM 769 C CA . ILE A 1 94 ? -6.191 1.481 -8.204 1.00 96.81 94 ILE A CA 1
ATOM 770 C C . ILE A 1 94 ? -7.217 0.662 -8.984 1.00 96.81 94 ILE A C 1
ATOM 772 O O . ILE A 1 94 ? -6.951 0.183 -10.089 1.00 96.81 94 ILE A O 1
ATOM 776 N N . TRP A 1 95 ? -8.396 0.491 -8.404 1.00 96.69 95 TRP A N 1
ATOM 777 C CA . TRP A 1 95 ? -9.529 -0.152 -9.046 1.00 96.69 95 TRP A CA 1
ATOM 778 C C . TRP A 1 95 ? -10.159 0.769 -10.091 1.00 96.69 95 TRP A C 1
ATOM 780 O O . TRP A 1 95 ? -10.484 1.918 -9.804 1.00 96.69 95 TRP A O 1
ATOM 790 N N . VAL A 1 96 ? -10.361 0.241 -11.296 1.00 95.56 96 VAL A N 1
ATOM 791 C CA . VAL A 1 96 ? -11.014 0.911 -12.425 1.00 95.56 96 VAL A CA 1
ATOM 792 C C . VAL A 1 96 ? -12.380 0.246 -12.629 1.00 95.56 96 VAL A C 1
ATOM 794 O O . VAL A 1 96 ? -12.482 -0.754 -13.358 1.00 95.56 96 VAL A O 1
ATOM 797 N N . PRO A 1 97 ? -13.439 0.727 -11.951 1.00 93.25 97 PRO A N 1
ATOM 798 C CA . PRO A 1 97 ? -14.728 0.041 -11.908 1.00 93.25 97 PRO A CA 1
ATOM 799 C C . PRO A 1 97 ? -15.373 -0.101 -13.289 1.00 93.25 97 PRO A C 1
ATOM 801 O O . PRO A 1 97 ? -15.987 -1.128 -13.566 1.00 93.25 97 PRO A O 1
ATOM 804 N N . GLU A 1 98 ? -15.163 0.855 -14.196 1.00 93.56 98 GLU A N 1
ATOM 805 C CA . GLU A 1 98 ? -15.729 0.853 -15.553 1.00 93.56 98 GLU A CA 1
ATOM 806 C C . GLU A 1 98 ? -15.165 -0.276 -16.426 1.00 93.56 98 GLU A C 1
ATOM 808 O O . GLU A 1 98 ? -15.736 -0.623 -17.462 1.00 93.56 98 GLU A O 1
ATOM 813 N N . ARG A 1 99 ? -14.023 -0.844 -16.026 1.00 93.62 99 ARG A N 1
ATOM 814 C CA . ARG A 1 99 ? -13.378 -1.976 -16.698 1.00 93.62 99 ARG A CA 1
ATOM 815 C C . ARG A 1 99 ? -13.387 -3.250 -15.869 1.00 93.62 99 ARG A C 1
ATOM 817 O O . ARG A 1 99 ? -13.113 -4.306 -16.428 1.00 93.62 99 ARG A O 1
ATOM 824 N N . ASN A 1 100 ? -13.724 -3.165 -14.582 1.00 95.31 100 ASN A N 1
ATOM 825 C CA . ASN A 1 100 ? -13.588 -4.263 -13.631 1.00 95.31 100 ASN A CA 1
ATOM 826 C C . ASN A 1 100 ? -12.143 -4.813 -13.599 1.00 95.31 100 ASN A C 1
ATOM 828 O O . ASN A 1 100 ? -11.924 -6.025 -13.597 1.00 95.31 100 ASN A O 1
ATOM 832 N N . LEU A 1 101 ? -11.167 -3.898 -13.613 1.00 95.69 101 LEU A N 1
ATOM 833 C CA . LEU A 1 101 ? -9.729 -4.180 -13.608 1.00 95.69 101 LEU A CA 1
ATOM 834 C C . LEU A 1 101 ? -9.019 -3.314 -12.564 1.00 95.69 101 LEU A C 1
ATOM 836 O O . LEU A 1 101 ? -9.466 -2.213 -12.255 1.00 95.69 101 LEU A O 1
ATOM 840 N N . PHE A 1 102 ? -7.870 -3.771 -12.083 1.00 96.69 102 PHE A N 1
ATOM 841 C CA . PHE A 1 102 ? -6.878 -2.934 -11.423 1.00 96.69 102 PHE A CA 1
ATOM 842 C C . PHE A 1 102 ? -5.939 -2.335 -12.466 1.00 96.69 102 PHE A C 1
ATOM 844 O O . PHE A 1 102 ? -5.367 -3.072 -13.268 1.00 96.69 102 PHE A O 1
ATOM 851 N N . LEU A 1 103 ? -5.735 -1.021 -12.420 1.00 96.25 103 LEU A N 1
ATOM 852 C CA . LEU A 1 103 ? -4.574 -0.385 -13.034 1.00 96.25 103 LEU A CA 1
ATOM 853 C C . LEU A 1 103 ? -3.438 -0.422 -12.014 1.00 96.25 103 LEU A C 1
ATOM 855 O O . LEU A 1 103 ? -3.601 0.059 -10.894 1.00 96.25 103 LEU A O 1
ATOM 859 N N . VAL A 1 104 ? -2.296 -0.987 -12.395 1.00 96.06 104 VAL A N 1
ATOM 860 C CA . VAL A 1 104 ? -1.118 -1.095 -11.532 1.00 96.06 104 VAL A CA 1
ATOM 861 C C . VAL A 1 104 ? 0.039 -0.372 -12.189 1.00 96.06 104 VAL A C 1
ATOM 863 O O . VAL A 1 104 ? 0.361 -0.650 -13.339 1.00 96.06 104 VAL A O 1
ATOM 866 N N . ALA A 1 105 ? 0.689 0.513 -11.442 1.00 95.50 105 ALA A N 1
ATOM 867 C CA . ALA A 1 105 ? 1.929 1.159 -11.828 1.00 95.50 105 ALA A CA 1
ATOM 868 C C . ALA A 1 105 ? 3.053 0.728 -10.881 1.00 95.50 105 ALA A C 1
ATOM 870 O O . ALA A 1 105 ? 2.885 0.734 -9.664 1.00 95.50 105 ALA A O 1
ATOM 871 N N . MET A 1 106 ? 4.206 0.354 -11.421 1.00 94.06 106 MET A N 1
ATOM 872 C CA . MET A 1 106 ? 5.349 -0.118 -10.642 1.00 94.06 106 MET A CA 1
ATOM 873 C C . MET A 1 106 ? 6.649 0.472 -11.165 1.00 94.06 106 MET A C 1
ATOM 875 O O . MET A 1 106 ? 6.825 0.680 -12.366 1.00 94.06 106 MET A O 1
ATOM 879 N N . ARG A 1 107 ? 7.591 0.706 -10.256 1.00 92.00 107 ARG A N 1
ATOM 880 C CA . ARG A 1 107 ? 8.945 1.115 -10.612 1.00 92.00 107 ARG A CA 1
ATOM 881 C C . ARG A 1 107 ? 9.706 -0.097 -11.126 1.00 92.00 107 ARG A C 1
ATOM 883 O O . ARG A 1 107 ? 9.727 -1.128 -10.466 1.00 92.00 107 ARG A O 1
ATOM 890 N N . VAL A 1 108 ? 10.381 0.036 -12.260 1.00 89.94 108 VAL A N 1
ATOM 891 C CA . VAL A 1 108 ? 11.197 -1.029 -12.850 1.00 89.94 108 VAL A CA 1
ATOM 892 C C . VAL A 1 108 ? 12.638 -0.569 -12.948 1.00 89.94 108 VAL A C 1
ATOM 894 O O . VAL A 1 108 ? 12.918 0.431 -13.598 1.00 89.94 108 VAL A O 1
ATOM 897 N N . TRP A 1 109 ? 13.544 -1.297 -12.304 1.00 87.19 109 TRP A N 1
ATOM 898 C CA . TRP A 1 109 ? 14.989 -1.110 -12.373 1.00 87.19 109 TRP A CA 1
ATOM 899 C C . TRP A 1 109 ? 15.588 -2.043 -13.402 1.00 87.19 109 TRP A C 1
ATOM 901 O O . TRP A 1 109 ? 15.416 -3.255 -13.309 1.00 87.19 109 TRP A O 1
ATOM 911 N N . VAL A 1 110 ? 16.367 -1.482 -14.317 1.00 85.00 110 VAL A N 1
ATOM 912 C CA . VAL A 1 110 ? 17.135 -2.234 -15.306 1.00 85.00 110 VAL A CA 1
ATOM 913 C C . VAL A 1 110 ? 18.623 -1.981 -15.075 1.00 85.00 110 VAL A C 1
ATOM 915 O O . VAL A 1 110 ? 19.066 -0.827 -15.056 1.00 85.00 110 VAL A O 1
ATOM 918 N N . LEU A 1 111 ? 19.399 -3.057 -14.885 1.00 81.19 111 LEU A N 1
ATOM 919 C CA . LEU A 1 111 ? 20.861 -3.021 -14.693 1.00 81.19 111 LEU A CA 1
ATOM 920 C C . LEU A 1 111 ? 21.328 -2.087 -13.554 1.00 81.19 111 LEU A C 1
ATOM 922 O O . LEU A 1 111 ? 22.421 -1.530 -13.625 1.00 81.19 111 LEU A O 1
ATOM 926 N N . SER A 1 112 ? 20.499 -1.876 -12.524 1.00 74.81 112 SER A N 1
ATOM 927 C CA . SER A 1 112 ? 20.755 -0.937 -11.409 1.00 74.81 112 SER A CA 1
ATOM 928 C C . SER A 1 112 ? 20.980 0.525 -11.829 1.00 74.81 112 SER A C 1
ATOM 930 O O . SER A 1 112 ? 21.555 1.309 -11.075 1.00 74.81 112 SER A O 1
ATOM 932 N N . ARG A 1 113 ? 20.573 0.906 -13.045 1.00 73.38 113 ARG A N 1
ATOM 933 C CA . ARG A 1 113 ? 20.880 2.230 -13.609 1.00 73.38 113 ARG A CA 1
ATOM 934 C C . ARG A 1 113 ? 19.659 2.984 -14.079 1.00 73.38 113 ARG A C 1
ATOM 936 O O . ARG A 1 113 ? 19.588 4.189 -13.870 1.00 73.38 113 ARG A O 1
ATOM 943 N N . ILE A 1 114 ? 18.725 2.278 -14.704 1.00 74.81 114 ILE A N 1
ATOM 944 C CA . ILE A 1 114 ? 17.616 2.897 -15.418 1.00 74.81 114 ILE A CA 1
ATOM 945 C C . ILE A 1 114 ? 16.322 2.545 -14.696 1.00 74.81 114 ILE A C 1
ATOM 947 O O . ILE A 1 114 ? 16.048 1.363 -14.476 1.00 74.81 114 ILE A O 1
ATOM 951 N N . CYS A 1 115 ? 15.548 3.567 -14.330 1.00 84.44 115 CYS A N 1
ATOM 952 C CA . CYS A 1 115 ? 14.247 3.404 -13.693 1.00 84.44 115 CYS A CA 1
ATOM 953 C C . CYS A 1 115 ? 13.131 3.826 -14.653 1.00 84.44 115 CYS A C 1
ATOM 955 O O . CYS A 1 115 ? 13.140 4.948 -15.151 1.00 84.44 115 CYS A O 1
ATOM 957 N N . TYR A 1 116 ? 12.137 2.963 -14.843 1.00 89.38 116 TYR A N 1
ATOM 958 C CA . TYR A 1 116 ? 10.890 3.293 -15.537 1.00 89.38 116 TYR A CA 1
ATOM 959 C C . TYR A 1 116 ? 9.707 3.163 -14.585 1.00 89.38 116 TYR A C 1
ATOM 961 O O . TYR A 1 116 ? 9.805 2.477 -13.567 1.00 89.38 116 TYR A O 1
ATOM 969 N N . ILE A 1 117 ? 8.576 3.758 -14.958 1.00 93.06 117 ILE A N 1
ATOM 970 C CA . ILE A 1 117 ? 7.278 3.309 -14.458 1.00 93.06 117 ILE A CA 1
ATOM 971 C C . ILE A 1 117 ? 6.656 2.408 -15.522 1.00 93.06 117 ILE A C 1
ATOM 973 O O . ILE A 1 117 ? 6.373 2.858 -16.634 1.00 93.06 117 ILE A O 1
ATOM 977 N N . TYR A 1 118 ? 6.470 1.140 -15.170 1.00 93.12 118 TYR A N 1
ATOM 978 C CA . TYR A 1 118 ? 5.692 0.177 -15.939 1.00 93.12 118 TYR A CA 1
ATOM 979 C C . TYR A 1 118 ? 4.255 0.188 -15.447 1.00 93.12 118 TYR A C 1
ATOM 981 O O . TYR A 1 118 ? 4.019 0.242 -14.238 1.00 93.12 118 TYR A O 1
ATOM 989 N N . THR A 1 119 ? 3.309 0.124 -16.372 1.00 93.88 119 THR A N 1
ATOM 990 C CA . THR A 1 119 ? 1.888 0.045 -16.071 1.00 93.88 119 THR A CA 1
ATOM 991 C C . THR A 1 119 ? 1.279 -1.157 -16.770 1.00 93.88 119 THR A C 1
ATOM 993 O O . THR A 1 119 ? 1.666 -1.514 -17.879 1.00 93.88 119 THR A O 1
ATOM 996 N N . THR A 1 120 ? 0.357 -1.820 -16.091 1.00 94.06 120 THR A N 1
ATOM 997 C CA . THR A 1 120 ? -0.349 -2.985 -16.625 1.00 94.06 120 THR A CA 1
ATOM 998 C C . THR A 1 120 ? -1.694 -3.124 -15.920 1.00 94.06 120 THR A C 1
ATOM 1000 O O . THR A 1 120 ? -1.985 -2.418 -14.945 1.00 94.06 120 THR A O 1
ATOM 1003 N N . PHE A 1 121 ? -2.516 -4.037 -16.419 1.00 94.50 121 PHE A N 1
ATOM 1004 C CA . PHE A 1 121 ? -3.849 -4.292 -15.913 1.00 94.50 121 PHE A CA 1
ATOM 1005 C C . PHE A 1 121 ? -3.968 -5.694 -15.343 1.00 94.50 121 PHE A C 1
ATOM 1007 O O . PHE A 1 121 ? -3.525 -6.669 -15.949 1.00 94.50 121 PHE A O 1
ATOM 1014 N N . TYR A 1 122 ? -4.646 -5.791 -14.205 1.00 94.69 122 TYR A N 1
ATOM 1015 C CA . TYR A 1 122 ? -4.984 -7.060 -13.577 1.00 94.69 122 TYR A CA 1
ATOM 1016 C C . TYR A 1 122 ? -6.490 -7.191 -13.415 1.00 94.69 122 TYR A C 1
ATOM 1018 O O . TYR A 1 122 ? -7.185 -6.205 -13.182 1.00 94.69 122 TYR A O 1
ATOM 1026 N N . ASP A 1 123 ? -7.012 -8.405 -13.521 1.00 94.88 123 ASP A N 1
ATOM 1027 C CA . ASP A 1 123 ? -8.398 -8.675 -13.153 1.00 94.88 123 ASP A CA 1
ATOM 1028 C C . ASP A 1 123 ? -8.589 -8.698 -11.626 1.00 94.88 123 ASP A C 1
ATOM 1030 O O . ASP A 1 123 ? -7.646 -8.556 -10.844 1.00 94.88 123 ASP A O 1
ATOM 1034 N N . LYS A 1 124 ? -9.834 -8.898 -11.184 1.00 93.62 124 LYS A N 1
ATOM 1035 C CA . LYS A 1 124 ? -10.202 -8.991 -9.760 1.00 93.62 124 LYS A CA 1
ATOM 1036 C C . LYS A 1 124 ? -9.461 -10.091 -8.978 1.00 93.62 124 LYS A C 1
ATOM 1038 O O . LYS A 1 124 ? -9.468 -10.062 -7.751 1.00 93.62 124 LYS A O 1
ATOM 1043 N N . ASP A 1 125 ? -8.878 -11.061 -9.679 1.00 90.44 125 ASP A N 1
ATOM 1044 C CA . ASP A 1 125 ? -8.151 -12.195 -9.115 1.00 90.44 125 ASP A CA 1
ATOM 1045 C C . ASP A 1 125 ? -6.629 -11.990 -9.239 1.00 90.44 125 ASP A C 1
ATOM 1047 O O . ASP A 1 125 ? -5.851 -12.927 -9.030 1.00 90.44 125 ASP A O 1
ATOM 1051 N N . TRP A 1 126 ? -6.181 -10.769 -9.559 1.00 92.06 126 TRP A N 1
ATOM 1052 C CA . TRP A 1 126 ? -4.781 -10.400 -9.765 1.00 92.06 126 TRP A CA 1
ATOM 1053 C C . TRP A 1 126 ? -4.094 -11.252 -10.839 1.00 92.06 126 TRP A C 1
ATOM 1055 O O . TRP A 1 126 ? -2.954 -11.692 -10.670 1.00 92.06 126 TRP A O 1
ATOM 1065 N N . LYS A 1 127 ? -4.799 -11.555 -11.932 1.00 90.75 127 LYS A N 1
ATOM 1066 C CA . LYS A 1 127 ? -4.214 -12.132 -13.146 1.00 90.75 127 LYS A CA 1
ATOM 1067 C C . LYS A 1 127 ? -3.999 -11.026 -14.173 1.00 90.75 127 LYS A C 1
ATOM 1069 O O . LYS A 1 127 ? -4.911 -10.245 -14.428 1.00 90.75 127 LYS A O 1
ATOM 1074 N N . GLU A 1 128 ? -2.795 -10.959 -14.739 1.00 89.94 128 GLU A N 1
ATOM 1075 C CA . GLU A 1 128 ? -2.462 -9.964 -15.761 1.00 89.94 128 GLU A CA 1
ATOM 1076 C C . GLU A 1 128 ? -3.365 -10.149 -16.990 1.00 89.94 128 GLU A C 1
ATOM 1078 O O . GLU A 1 128 ? -3.553 -11.266 -17.484 1.00 89.94 128 GLU A O 1
ATOM 1083 N N . VAL A 1 129 ? -3.966 -9.050 -17.446 1.00 90.38 129 VAL A N 1
ATOM 1084 C CA . VAL A 1 129 ? -4.896 -9.012 -18.587 1.00 90.38 129 VAL A CA 1
ATOM 1085 C C . VAL A 1 129 ? -4.196 -8.513 -19.854 1.00 90.38 129 VAL A C 1
ATOM 1087 O O . VAL A 1 129 ? -4.607 -8.873 -20.957 1.00 90.38 129 VAL A O 1
ATOM 1090 N N . GLY A 1 130 ? -3.115 -7.743 -19.703 1.00 81.38 130 GLY A N 1
ATOM 1091 C CA . GLY A 1 130 ? -2.254 -7.277 -20.786 1.00 81.38 130 GLY A CA 1
ATOM 1092 C C . GLY A 1 130 ? -1.950 -5.778 -20.736 1.00 81.38 130 GLY A C 1
ATOM 1093 O O . GLY A 1 130 ? -2.397 -5.046 -19.852 1.00 81.38 130 GLY A O 1
ATOM 1094 N N . ASP A 1 131 ? -1.199 -5.341 -21.744 1.00 71.44 131 ASP A N 1
ATOM 1095 C CA . ASP A 1 131 ? -0.361 -4.139 -21.685 1.00 71.44 131 ASP A CA 1
ATOM 1096 C C . ASP A 1 131 ? -1.032 -2.854 -22.200 1.00 71.44 131 ASP A C 1
ATOM 1098 O O . ASP A 1 131 ? -0.511 -1.759 -21.996 1.00 71.44 131 ASP A O 1
ATOM 1102 N N . GLU A 1 132 ? -2.170 -2.956 -22.892 1.00 77.69 132 GLU A N 1
ATOM 1103 C CA . GLU A 1 132 ? -2.847 -1.808 -23.505 1.00 77.69 132 GLU A CA 1
ATOM 1104 C C . GLU A 1 132 ? -4.362 -1.880 -23.292 1.00 77.69 132 GLU A C 1
ATOM 1106 O O . GLU A 1 132 ? -5.090 -2.535 -24.041 1.00 77.69 132 GLU A O 1
ATOM 1111 N N . VAL A 1 133 ? -4.855 -1.163 -22.281 1.00 86.44 133 VAL A N 1
ATOM 1112 C CA . VAL A 1 133 ? -6.292 -1.012 -22.025 1.00 86.44 133 VAL A CA 1
ATOM 1113 C C . VAL A 1 133 ? -6.679 0.458 -22.152 1.00 86.44 133 VAL A C 1
ATOM 1115 O O . VAL A 1 133 ? -6.000 1.363 -21.665 1.00 86.44 133 VAL A O 1
ATOM 1118 N N . MET A 1 134 ? -7.798 0.699 -22.831 1.00 90.38 134 MET A N 1
ATOM 1119 C CA . MET A 1 134 ? -8.421 2.018 -22.899 1.00 90.38 134 MET A CA 1
ATOM 1120 C C . MET A 1 134 ? -9.229 2.262 -21.625 1.00 90.38 134 MET A C 1
ATOM 1122 O O . MET A 1 134 ? -10.144 1.486 -21.340 1.00 90.38 134 MET A O 1
ATOM 1126 N N . ILE A 1 135 ? -8.988 3.354 -20.903 1.00 87.31 135 ILE A N 1
ATOM 1127 C CA . ILE A 1 135 ? -9.879 3.817 -19.831 1.00 87.31 135 ILE A CA 1
ATOM 1128 C C . ILE A 1 135 ? -10.594 5.073 -20.328 1.00 87.31 135 ILE A C 1
ATOM 1130 O O . ILE A 1 135 ? -9.966 6.102 -20.570 1.00 87.31 135 ILE A O 1
ATOM 1134 N N . GLY A 1 136 ? -11.903 4.967 -20.572 1.00 88.31 136 GLY A N 1
ATOM 1135 C CA . GLY A 1 136 ? -12.625 5.983 -21.340 1.00 88.31 136 GLY A CA 1
ATOM 1136 C C . GLY A 1 136 ? -12.008 6.159 -22.734 1.00 88.31 136 GLY A C 1
ATOM 1137 O O . GLY A 1 136 ? -11.880 5.190 -23.486 1.00 88.31 136 GLY A O 1
ATOM 1138 N N . SER A 1 137 ? -11.610 7.389 -23.062 1.00 89.00 137 SER A N 1
ATOM 1139 C CA . SER A 1 137 ? -10.888 7.749 -24.293 1.00 89.00 137 SER A CA 1
ATOM 1140 C C . SER A 1 137 ? -9.360 7.728 -24.149 1.00 89.00 137 SER A C 1
ATOM 1142 O O . SER A 1 137 ? -8.657 7.910 -25.143 1.00 89.00 137 SER A O 1
ATOM 1144 N N . THR A 1 138 ? -8.834 7.490 -22.948 1.00 89.69 138 THR A N 1
ATOM 1145 C CA . THR A 1 138 ? -7.397 7.529 -22.665 1.00 89.69 138 THR A CA 1
ATOM 1146 C C . THR A 1 138 ? -6.777 6.151 -22.874 1.00 89.69 138 THR A C 1
ATOM 1148 O O . THR A 1 138 ? -7.176 5.173 -22.238 1.00 89.69 138 THR A O 1
ATOM 1151 N N . LYS A 1 139 ? -5.774 6.067 -23.754 1.00 92.38 139 LYS A N 1
ATOM 1152 C CA . LYS A 1 139 ? -4.928 4.876 -23.888 1.00 92.38 139 LYS A CA 1
ATOM 1153 C C . LYS A 1 139 ? -3.866 4.905 -22.795 1.00 92.38 139 LYS A C 1
ATOM 1155 O O . LYS A 1 139 ? -3.055 5.824 -22.770 1.00 92.38 139 LYS A O 1
ATOM 1160 N N . VAL A 1 140 ? -3.855 3.905 -21.919 1.00 92.06 140 VAL A N 1
ATOM 1161 C CA . VAL A 1 140 ? -2.828 3.786 -20.878 1.00 92.06 140 VAL A CA 1
ATOM 1162 C C . VAL A 1 140 ? -1.583 3.107 -21.465 1.00 92.06 140 VAL A C 1
ATOM 1164 O O . VAL A 1 140 ? -1.698 1.976 -21.940 1.00 92.06 140 VAL A O 1
ATOM 1167 N N . PRO A 1 141 ? -0.413 3.775 -21.492 1.00 91.44 141 PRO A N 1
ATOM 1168 C CA . PRO A 1 141 ? 0.802 3.188 -22.039 1.00 91.44 141 PRO A CA 1
ATOM 1169 C C . PRO A 1 141 ? 1.480 2.279 -21.013 1.00 91.44 141 PRO A C 1
ATOM 1171 O O . PRO A 1 141 ? 1.669 2.659 -19.858 1.00 91.44 141 PRO A O 1
ATOM 1174 N N . SER A 1 142 ? 1.933 1.110 -21.454 1.00 90.19 142 SER A N 1
ATOM 1175 C CA . SER A 1 142 ? 2.566 0.104 -20.590 1.00 90.19 142 SER A CA 1
ATOM 1176 C C . SER A 1 142 ? 3.891 0.574 -19.992 1.00 90.19 142 SER A C 1
ATOM 1178 O O . SER A 1 142 ? 4.322 0.085 -18.956 1.00 90.19 142 SER A O 1
ATOM 1180 N N . VAL A 1 143 ? 4.557 1.541 -20.622 1.00 90.69 143 VAL A N 1
ATOM 1181 C CA . VAL A 1 143 ? 5.725 2.223 -20.059 1.00 90.69 143 VAL A CA 1
ATOM 1182 C C . VAL A 1 143 ? 5.503 3.719 -20.175 1.00 90.69 143 VAL A C 1
ATOM 1184 O O . VAL A 1 143 ? 5.226 4.223 -21.264 1.00 90.69 143 VAL A O 1
ATOM 1187 N N . LEU A 1 144 ? 5.631 4.428 -19.056 1.00 91.00 144 LEU A N 1
ATOM 1188 C CA . LEU A 1 144 ? 5.487 5.878 -19.042 1.00 91.00 144 LEU A CA 1
ATOM 1189 C C . LEU A 1 144 ? 6.749 6.541 -19.595 1.00 91.00 144 LEU A C 1
ATOM 1191 O O . LEU A 1 144 ? 7.862 6.255 -19.145 1.00 91.00 144 LEU A O 1
ATOM 1195 N N . ASP A 1 145 ? 6.564 7.466 -20.534 1.00 86.69 145 ASP A N 1
ATOM 1196 C CA . ASP A 1 145 ? 7.637 8.307 -21.065 1.00 86.69 145 ASP A CA 1
ATOM 1197 C C . ASP A 1 145 ? 7.963 9.430 -20.067 1.00 86.69 145 ASP A C 1
ATOM 1199 O O . ASP A 1 145 ? 7.439 10.543 -20.139 1.00 86.69 145 ASP A O 1
ATOM 1203 N N . ILE A 1 146 ? 8.766 9.093 -19.055 1.00 87.31 146 ILE A N 1
ATOM 1204 C CA . ILE A 1 146 ? 9.228 10.031 -18.029 1.00 87.31 146 ILE A CA 1
ATOM 1205 C C . ILE A 1 146 ? 10.662 10.455 -18.372 1.00 87.31 146 ILE A C 1
ATOM 1207 O O . ILE A 1 146 ? 11.574 9.618 -18.310 1.00 87.31 146 ILE A O 1
ATOM 1211 N N . PRO A 1 147 ? 10.901 11.741 -18.694 1.00 82.06 147 PRO A N 1
ATOM 1212 C CA . PRO A 1 147 ? 12.233 12.229 -19.032 1.00 82.06 147 PRO A CA 1
ATOM 1213 C C . PRO A 1 147 ? 13.220 12.022 -17.878 1.00 82.06 147 PRO A C 1
ATOM 1215 O O . PRO A 1 147 ? 13.035 12.556 -16.787 1.00 82.06 147 PRO A O 1
ATOM 1218 N N . HIS A 1 148 ? 14.299 11.276 -18.114 1.00 80.81 148 HIS A N 1
ATOM 1219 C CA . HIS A 1 148 ? 15.381 11.083 -17.146 1.00 80.81 148 HIS A CA 1
ATOM 1220 C C . HIS A 1 148 ? 16.734 10.906 -17.852 1.00 80.81 148 HIS A C 1
ATOM 1222 O O . HIS A 1 148 ? 16.808 10.657 -19.055 1.00 80.81 148 HIS A O 1
ATOM 1228 N N . SER A 1 149 ? 17.830 11.087 -17.109 1.00 74.19 149 SER A N 1
ATOM 1229 C CA . SER A 1 149 ? 19.182 11.031 -17.671 1.00 74.19 149 SER A CA 1
ATOM 1230 C C . SER A 1 149 ? 19.769 9.624 -17.598 1.00 74.19 149 SER A C 1
ATOM 1232 O O . SER A 1 149 ? 20.189 9.179 -16.538 1.00 74.19 149 SER A O 1
ATOM 1234 N N . TRP A 1 150 ? 19.910 8.962 -18.745 1.00 69.00 150 TRP A N 1
ATOM 1235 C CA . TRP A 1 150 ? 20.485 7.614 -18.878 1.00 69.00 150 TRP A CA 1
ATOM 1236 C C . TRP A 1 150 ? 21.911 7.450 -18.329 1.00 69.00 150 TRP A C 1
ATOM 1238 O O . TRP A 1 150 ? 22.375 6.330 -18.125 1.00 69.00 150 TRP A O 1
ATOM 1248 N N . ASN A 1 151 ? 22.625 8.556 -18.109 1.00 71.50 151 ASN A N 1
ATOM 1249 C CA . ASN A 1 151 ? 24.035 8.545 -17.725 1.00 71.50 151 ASN A CA 1
ATOM 1250 C C . ASN A 1 151 ? 24.268 8.451 -16.209 1.00 71.50 151 ASN A C 1
ATOM 1252 O O . ASN A 1 151 ? 25.421 8.334 -15.796 1.00 71.50 151 ASN A O 1
ATOM 1256 N N . TYR A 1 152 ? 23.220 8.507 -15.382 1.00 72.06 152 TYR A N 1
ATOM 1257 C CA . TYR A 1 152 ? 23.365 8.555 -13.927 1.00 72.06 152 TYR A CA 1
ATOM 1258 C C . TYR A 1 152 ? 22.710 7.357 -13.252 1.00 72.06 152 TYR A C 1
ATOM 1260 O O . TYR A 1 152 ? 21.531 7.072 -13.463 1.00 72.06 152 TYR A O 1
ATOM 1268 N N . GLU A 1 153 ? 23.484 6.680 -12.402 1.00 70.88 153 GLU A N 1
ATOM 1269 C CA . GLU A 1 153 ? 22.992 5.578 -11.578 1.00 70.88 153 GLU A CA 1
ATOM 1270 C C . GLU A 1 153 ? 21.898 6.077 -10.623 1.00 70.88 153 GLU A C 1
ATOM 1272 O O . GLU A 1 153 ? 22.027 7.144 -10.016 1.00 70.88 153 GLU A O 1
ATOM 1277 N N . ASN A 1 154 ? 20.824 5.295 -10.477 1.00 69.56 154 ASN A N 1
ATOM 1278 C CA . ASN A 1 154 ? 19.653 5.630 -9.657 1.00 69.56 154 ASN A CA 1
ATOM 1279 C C . ASN A 1 154 ? 18.928 6.921 -10.075 1.00 69.56 154 ASN A C 1
ATOM 1281 O O . ASN A 1 154 ? 18.299 7.582 -9.245 1.00 69.56 154 ASN A O 1
ATOM 1285 N N . SER A 1 155 ? 19.023 7.302 -11.349 1.00 76.19 155 SER A N 1
ATOM 1286 C CA . SER A 1 155 ? 18.183 8.357 -11.909 1.00 76.19 155 SER A CA 1
ATOM 1287 C C . SER A 1 155 ? 16.841 7.785 -12.377 1.00 76.19 155 SER A C 1
ATOM 1289 O O . SER A 1 155 ? 16.737 6.620 -12.765 1.00 76.19 155 SER A O 1
ATOM 1291 N N . GLY A 1 156 ? 15.795 8.609 -12.305 1.00 88.50 156 GLY A N 1
ATOM 1292 C CA . GLY A 1 156 ? 14.439 8.232 -12.702 1.00 88.50 156 GLY A CA 1
ATOM 1293 C C . GLY A 1 156 ? 13.427 8.258 -11.549 1.00 88.50 156 GLY A C 1
ATOM 1294 O O . GLY A 1 156 ? 13.752 8.722 -10.451 1.00 88.50 156 GLY A O 1
ATOM 1295 N N . PRO A 1 157 ? 12.189 7.813 -11.821 1.00 93.38 157 PRO A N 1
ATOM 1296 C CA . PRO A 1 157 ? 11.078 7.846 -10.878 1.00 93.38 157 PRO A CA 1
ATOM 1297 C C . PRO A 1 157 ? 11.255 6.826 -9.743 1.00 93.38 157 PRO A C 1
ATOM 1299 O O . PRO A 1 157 ? 11.669 5.685 -9.972 1.00 93.38 157 PRO A O 1
ATOM 1302 N N . GLU A 1 158 ? 10.921 7.236 -8.519 1.00 92.00 158 GLU A N 1
ATOM 1303 C CA . GLU A 1 158 ? 10.890 6.416 -7.304 1.00 92.00 158 GLU A CA 1
ATOM 1304 C C . GLU A 1 158 ? 9.530 6.512 -6.597 1.00 92.00 158 GLU A C 1
ATOM 1306 O O . GLU A 1 158 ? 8.810 7.495 -6.766 1.00 92.00 158 GLU A O 1
ATOM 1311 N N . ASP A 1 159 ? 9.206 5.489 -5.799 1.00 92.06 159 ASP A N 1
ATOM 1312 C CA . ASP A 1 159 ? 8.069 5.460 -4.868 1.00 92.06 159 ASP A CA 1
ATOM 1313 C C . ASP A 1 159 ? 6.743 5.935 -5.501 1.00 92.06 159 ASP A C 1
ATOM 1315 O O . ASP A 1 159 ? 6.058 6.811 -4.972 1.00 92.06 159 ASP A O 1
ATOM 1319 N N . GLY A 1 160 ? 6.404 5.384 -6.674 1.00 94.94 160 GLY A N 1
ATOM 1320 C CA . GLY A 1 160 ? 5.222 5.778 -7.440 1.00 94.94 160 GLY A CA 1
ATOM 1321 C C . GLY A 1 160 ? 3.910 5.534 -6.687 1.00 94.94 160 GLY A C 1
ATOM 1322 O O . GLY A 1 160 ? 3.719 4.474 -6.100 1.00 94.94 160 GLY A O 1
ATOM 1323 N N . ARG A 1 161 ? 2.997 6.508 -6.724 1.00 96.06 161 ARG A N 1
ATOM 1324 C CA . ARG A 1 161 ? 1.682 6.497 -6.066 1.00 96.06 161 ARG A CA 1
ATOM 1325 C C . ARG A 1 161 ? 0.607 6.836 -7.084 1.00 96.06 161 ARG A C 1
ATOM 1327 O O . ARG A 1 161 ? 0.543 7.970 -7.552 1.00 96.06 161 ARG A O 1
ATOM 1334 N N . LEU A 1 162 ? -0.194 5.847 -7.456 1.00 97.00 162 LEU A N 1
ATOM 1335 C CA . LEU A 1 162 ? -1.273 5.975 -8.424 1.00 97.00 162 LEU A CA 1
ATOM 1336 C C . LEU A 1 162 ? -2.537 6.481 -7.723 1.00 97.00 162 LEU A C 1
ATOM 1338 O O . LEU A 1 162 ? -2.916 5.953 -6.684 1.00 97.00 162 LEU A O 1
ATOM 1342 N N . PHE A 1 163 ? -3.192 7.493 -8.279 1.00 96.25 163 PHE A N 1
ATOM 1343 C CA . PHE A 1 163 ? -4.430 8.047 -7.733 1.00 96.25 163 PHE A CA 1
ATOM 1344 C C . PHE A 1 163 ? -5.330 8.585 -8.851 1.00 96.25 163 PHE A C 1
ATOM 1346 O O . PHE A 1 163 ? -4.908 8.715 -10.005 1.00 96.25 163 PHE A O 1
ATOM 1353 N N . ARG A 1 164 ? -6.583 8.882 -8.500 1.00 93.44 164 ARG A N 1
ATOM 1354 C CA . ARG A 1 164 ? -7.595 9.447 -9.398 1.00 93.44 164 ARG A CA 1
ATOM 1355 C C . ARG A 1 164 ? -7.983 10.844 -8.914 1.00 93.44 164 ARG A C 1
ATOM 1357 O O . ARG A 1 164 ? -8.134 11.013 -7.712 1.00 93.44 164 ARG A O 1
ATOM 1364 N N . ALA A 1 165 ? -8.100 11.813 -9.820 1.00 91.25 165 ALA A N 1
ATOM 1365 C CA . ALA A 1 165 ? -8.507 13.197 -9.542 1.00 91.25 165 ALA A CA 1
ATOM 1366 C C . ALA A 1 165 ? -9.131 13.844 -10.797 1.00 91.25 165 ALA A C 1
ATOM 1368 O O . ALA A 1 165 ? -9.024 13.283 -11.888 1.00 91.25 165 ALA A O 1
ATOM 1369 N N . PHE A 1 166 ? -9.717 15.038 -10.673 1.00 87.44 166 PHE A N 1
ATOM 1370 C CA . PHE A 1 166 ? -10.203 15.863 -11.793 1.00 87.44 166 PHE A CA 1
ATOM 1371 C C . PHE A 1 166 ? -11.151 15.170 -12.769 1.00 87.44 166 PHE A C 1
ATOM 1373 O O . PHE A 1 166 ? -10.831 15.029 -13.955 1.00 87.44 166 PHE A O 1
ATOM 1380 N N . SER A 1 167 ? -12.335 14.777 -12.294 1.00 84.06 167 SER A N 1
ATOM 1381 C CA . SER A 1 167 ? -13.311 14.055 -13.116 1.00 84.06 167 SER A CA 1
ATOM 1382 C C . SER A 1 167 ? -12.705 12.759 -13.631 1.00 84.06 167 SER A C 1
ATOM 1384 O O . SER A 1 167 ? -12.615 12.512 -14.837 1.00 84.06 167 SER A O 1
ATOM 1386 N N . ASP A 1 168 ? -12.269 11.933 -12.686 1.00 82.00 168 ASP A N 1
ATOM 1387 C CA . ASP A 1 168 ? -11.895 10.555 -12.961 1.00 82.00 168 ASP A CA 1
ATOM 1388 C C . ASP A 1 168 ? -10.611 10.339 -13.794 1.00 82.00 168 ASP A C 1
ATOM 1390 O O . ASP A 1 168 ? -10.375 9.237 -14.308 1.00 82.00 168 ASP A O 1
ATOM 1394 N N . GLN A 1 169 ? -9.731 11.341 -13.880 1.00 92.62 169 GLN A N 1
ATOM 1395 C CA . GLN A 1 169 ? -8.420 11.210 -14.518 1.00 92.62 169 GLN A CA 1
ATOM 1396 C C . GLN A 1 169 ? -7.415 10.495 -13.614 1.00 92.62 169 GLN A C 1
ATOM 1398 O O . GLN A 1 169 ? -7.371 10.701 -12.403 1.00 92.62 169 GLN A O 1
ATOM 1403 N N . PHE A 1 170 ? -6.553 9.681 -14.222 1.00 95.19 170 PHE A N 1
ATOM 1404 C CA . PHE A 1 170 ? -5.498 8.968 -13.509 1.00 95.19 170 PHE A CA 1
ATOM 1405 C C . PHE A 1 170 ? -4.204 9.770 -13.514 1.00 95.19 170 PHE A C 1
ATOM 1407 O O . PHE A 1 170 ? -3.782 10.314 -14.543 1.00 95.19 170 PHE A O 1
ATOM 1414 N N . PHE A 1 171 ? -3.543 9.764 -12.364 1.00 96.56 171 PHE A N 1
ATOM 1415 C CA . PHE A 1 171 ? -2.238 10.363 -12.156 1.00 96.56 171 PHE A CA 1
ATOM 1416 C C . PHE A 1 171 ? -1.340 9.394 -11.405 1.00 96.56 171 PHE A C 1
ATOM 1418 O O . PHE A 1 171 ? -1.807 8.582 -10.608 1.00 96.56 171 PHE A O 1
ATOM 1425 N N . ILE A 1 172 ? -0.035 9.508 -11.619 1.00 97.06 172 ILE A N 1
ATOM 1426 C CA . ILE A 1 172 ? 0.955 8.913 -10.725 1.00 97.06 172 ILE A CA 1
ATOM 1427 C C . ILE A 1 172 ? 1.865 10.004 -10.173 1.00 97.06 172 ILE A C 1
ATOM 1429 O O . ILE A 1 172 ? 2.450 10.760 -10.943 1.00 97.06 172 ILE A O 1
ATOM 1433 N N . ALA A 1 173 ? 1.986 10.073 -8.849 1.00 97.00 173 ALA A N 1
ATOM 1434 C CA . ALA A 1 173 ? 2.968 10.903 -8.164 1.00 97.00 173 ALA A CA 1
ATOM 1435 C C . ALA A 1 173 ? 4.218 10.080 -7.849 1.00 97.00 173 ALA A C 1
ATOM 1437 O O . ALA A 1 173 ? 4.112 8.949 -7.386 1.00 97.00 173 ALA A O 1
ATOM 1438 N N . PHE A 1 174 ? 5.400 10.634 -8.079 1.00 96.19 174 PHE A N 1
ATOM 1439 C CA . PHE A 1 174 ? 6.677 9.966 -7.824 1.00 96.19 174 PHE A CA 1
ATOM 1440 C C . PHE A 1 174 ? 7.755 11.002 -7.522 1.00 96.19 174 PHE A C 1
ATOM 1442 O O . PHE A 1 174 ? 7.652 12.154 -7.942 1.00 96.19 174 PHE A O 1
ATOM 1449 N N . ASN A 1 175 ? 8.810 10.607 -6.818 1.00 94.38 175 ASN A N 1
ATOM 1450 C CA . ASN A 1 175 ? 9.972 11.470 -6.628 1.00 94.38 175 ASN A CA 1
ATOM 1451 C C . ASN A 1 175 ? 11.071 11.117 -7.634 1.00 94.38 175 ASN A C 1
ATOM 1453 O O . ASN A 1 175 ? 11.188 9.974 -8.064 1.00 94.38 175 ASN A O 1
ATOM 1457 N N . MET A 1 176 ? 11.919 12.080 -7.988 1.00 91.69 176 MET A N 1
ATOM 1458 C CA . MET A 1 176 ? 13.134 11.814 -8.765 1.00 91.69 176 MET A CA 1
ATOM 1459 C C . MET A 1 176 ? 14.339 12.436 -8.085 1.00 91.69 176 MET A C 1
ATOM 1461 O O . MET A 1 176 ? 14.273 13.554 -7.581 1.00 91.69 176 MET A O 1
ATOM 1465 N N . LYS A 1 177 ? 15.468 11.732 -8.092 1.00 87.88 177 LYS A N 1
ATOM 1466 C CA . LYS A 1 177 ? 16.725 12.270 -7.570 1.00 87.88 177 LYS A CA 1
ATOM 1467 C C . LYS A 1 177 ? 17.302 13.296 -8.550 1.00 87.88 177 LYS A C 1
ATOM 1469 O O . LYS A 1 177 ? 17.459 12.992 -9.733 1.00 87.88 177 LYS A O 1
ATOM 1474 N N . LYS A 1 178 ? 17.653 14.495 -8.071 1.00 83.88 178 LYS A N 1
ATOM 1475 C CA . LYS A 1 178 ? 18.450 15.438 -8.871 1.00 83.88 178 LYS A CA 1
ATOM 1476 C C . LYS A 1 178 ? 19.852 14.876 -9.130 1.00 83.88 178 LYS A C 1
ATOM 1478 O O . LYS A 1 178 ? 20.376 14.101 -8.330 1.00 83.88 178 LYS A O 1
ATOM 1483 N N . LEU A 1 179 ? 20.470 15.306 -10.233 1.00 79.94 179 LEU A N 1
ATOM 1484 C CA . LEU A 1 179 ? 21.812 14.864 -10.645 1.00 79.94 179 LEU A CA 1
ATOM 1485 C C . LEU A 1 179 ? 22.901 15.190 -9.616 1.00 79.94 179 LEU A C 1
ATOM 1487 O O . LEU A 1 179 ? 23.840 14.421 -9.446 1.00 79.94 179 LEU A O 1
ATOM 1491 N N . ASP A 1 180 ? 22.756 16.308 -8.912 1.00 80.44 180 ASP A N 1
ATOM 1492 C CA . ASP A 1 180 ? 23.655 16.762 -7.846 1.00 80.44 180 ASP A CA 1
ATOM 1493 C C . ASP A 1 180 ? 23.367 16.099 -6.485 1.00 80.44 180 ASP A C 1
ATOM 1495 O O . ASP A 1 180 ? 24.016 16.414 -5.491 1.00 80.44 180 ASP A O 1
ATOM 1499 N N . LEU A 1 181 ? 22.384 15.190 -6.430 1.00 75.00 181 LEU A N 1
ATOM 1500 C CA . LEU A 1 181 ? 21.888 14.513 -5.230 1.00 75.00 181 LEU A CA 1
ATOM 1501 C C . LEU A 1 181 ? 21.365 15.455 -4.131 1.00 75.00 181 LEU A C 1
ATOM 1503 O O . LEU A 1 181 ? 21.080 14.982 -3.032 1.00 75.00 181 LEU A O 1
ATOM 1507 N N . SER A 1 182 ? 21.204 16.751 -4.419 1.00 78.44 182 SER A N 1
ATOM 1508 C CA . SER A 1 182 ? 20.856 17.765 -3.416 1.00 78.44 182 SER A CA 1
ATOM 1509 C C . SER A 1 182 ? 19.395 17.692 -2.982 1.00 78.44 182 SER A C 1
ATOM 1511 O O . SER A 1 182 ? 19.055 18.099 -1.874 1.00 78.44 182 SER A O 1
ATOM 1513 N N . ALA A 1 183 ? 18.520 17.168 -3.846 1.00 84.06 183 ALA A N 1
ATOM 1514 C CA . ALA A 1 183 ? 17.092 17.095 -3.584 1.00 84.06 183 ALA A CA 1
ATOM 1515 C C . ALA A 1 183 ? 16.406 15.936 -4.318 1.00 84.06 183 ALA A C 1
ATOM 1517 O O . ALA A 1 183 ? 16.906 15.409 -5.320 1.00 84.06 183 ALA A O 1
ATOM 1518 N N . ARG A 1 184 ? 15.211 15.586 -3.829 1.00 89.19 184 ARG A N 1
ATOM 1519 C CA . ARG A 1 184 ? 14.287 14.639 -4.462 1.00 89.19 184 ARG A CA 1
ATOM 1520 C C . ARG A 1 184 ? 12.934 15.313 -4.738 1.00 89.19 184 ARG A C 1
ATOM 1522 O O . ARG A 1 184 ? 12.007 15.107 -3.962 1.00 89.19 184 ARG A O 1
ATOM 1529 N N . PRO A 1 185 ? 12.827 16.176 -5.768 1.00 91.56 185 PRO A N 1
ATOM 1530 C CA . PRO A 1 185 ? 11.555 16.788 -6.142 1.00 91.56 185 PRO A CA 1
ATOM 1531 C C . PRO A 1 185 ? 10.478 15.747 -6.430 1.00 91.56 185 PRO A C 1
ATOM 1533 O O . PRO A 1 185 ? 10.767 14.669 -6.958 1.00 91.56 185 PRO A O 1
ATOM 1536 N N . MET A 1 186 ? 9.242 16.126 -6.121 1.00 94.62 186 MET A N 1
ATOM 1537 C CA . MET A 1 186 ? 8.048 15.393 -6.510 1.00 94.62 186 MET A CA 1
ATOM 1538 C C . MET A 1 186 ? 7.615 15.777 -7.921 1.00 94.62 186 MET A C 1
ATOM 1540 O O . MET A 1 186 ? 7.740 16.927 -8.342 1.00 94.62 186 MET A O 1
ATOM 1544 N N . PHE A 1 187 ? 7.085 14.798 -8.636 1.00 96.12 187 PHE A N 1
ATOM 1545 C CA . PHE A 1 187 ? 6.512 14.929 -9.963 1.00 96.12 187 PHE A CA 1
ATOM 1546 C C . PHE A 1 187 ? 5.168 14.220 -10.001 1.00 96.12 187 PHE A C 1
ATOM 1548 O O . PHE A 1 187 ? 4.926 13.285 -9.236 1.00 96.12 187 PHE A O 1
ATOM 1555 N N . ILE A 1 188 ? 4.330 14.640 -10.938 1.00 97.00 188 ILE A N 1
ATOM 1556 C CA . ILE A 1 188 ? 3.131 13.925 -11.353 1.00 97.00 188 ILE A CA 1
ATOM 1557 C C . ILE A 1 188 ? 3.223 13.596 -12.839 1.00 97.00 188 ILE A C 1
ATOM 1559 O O . ILE A 1 188 ? 3.774 14.368 -13.623 1.00 97.00 188 ILE A O 1
ATOM 1563 N N . TYR A 1 189 ? 2.656 12.465 -13.236 1.00 97.25 189 TYR A N 1
ATOM 1564 C CA . TYR A 1 189 ? 2.385 12.138 -14.632 1.00 97.25 189 TYR A CA 1
ATOM 1565 C C . TYR A 1 189 ? 0.881 11.966 -14.821 1.00 97.25 189 TYR A C 1
ATOM 1567 O O . TYR A 1 189 ? 0.249 11.206 -14.088 1.00 97.25 189 TYR A O 1
ATOM 1575 N N . SER A 1 190 ? 0.317 12.669 -15.802 1.00 96.00 190 SER A N 1
ATOM 1576 C CA . SER A 1 190 ? -1.099 12.584 -16.172 1.00 96.00 190 SER A CA 1
ATOM 1577 C C . SER A 1 190 ? -1.277 11.585 -17.310 1.00 96.00 190 SER A C 1
ATOM 1579 O O . SER A 1 190 ? -0.761 11.802 -18.406 1.00 96.00 190 SER A O 1
ATOM 1581 N N . TYR A 1 191 ? -2.056 10.523 -17.086 1.00 94.31 191 TYR A N 1
ATOM 1582 C CA . TYR A 1 191 ? -2.329 9.522 -18.126 1.00 94.31 191 TYR A CA 1
ATOM 1583 C C . TYR A 1 191 ? -3.139 10.102 -19.288 1.00 94.31 191 TYR A C 1
ATOM 1585 O O . TYR A 1 191 ? -2.956 9.697 -20.430 1.00 94.31 191 TYR A O 1
ATOM 1593 N N . THR A 1 192 ? -4.003 11.079 -19.010 1.00 92.38 192 THR A N 1
ATOM 1594 C CA . THR A 1 192 ? -4.840 11.741 -20.019 1.00 92.38 192 THR A CA 1
ATOM 1595 C C . THR A 1 192 ? -4.018 12.606 -20.969 1.00 92.38 192 THR A C 1
ATOM 1597 O O . THR A 1 192 ? -4.242 12.593 -22.176 1.00 92.38 192 THR A O 1
ATOM 1600 N N . THR A 1 193 ? -3.068 13.379 -20.435 1.00 93.75 193 THR A N 1
ATOM 1601 C CA . THR A 1 193 ? -2.281 14.329 -21.242 1.00 93.75 193 THR A CA 1
ATOM 1602 C C . THR A 1 193 ? -0.934 13.771 -21.695 1.00 93.75 193 THR A C 1
ATOM 1604 O O . THR A 1 193 ? -0.304 14.356 -22.575 1.00 93.75 193 THR A O 1
ATOM 1607 N N . GLY A 1 194 ? -0.469 12.678 -21.082 1.00 93.94 194 GLY A N 1
ATOM 1608 C CA . GLY A 1 194 ? 0.860 12.109 -21.293 1.00 93.94 194 GLY A CA 1
ATOM 1609 C C . GLY A 1 194 ? 2.003 12.992 -20.783 1.00 93.94 194 GLY A C 1
ATOM 1610 O O . GLY A 1 194 ? 3.153 12.772 -21.156 1.00 93.94 194 GLY A O 1
ATOM 1611 N N . LYS A 1 195 ? 1.709 14.025 -19.980 1.00 94.75 195 LYS A N 1
ATOM 1612 C CA . LYS A 1 195 ? 2.700 15.002 -19.513 1.00 94.75 195 LYS A CA 1
ATOM 1613 C C . LYS A 1 195 ? 3.199 14.670 -18.112 1.00 94.75 195 LYS A C 1
ATOM 1615 O O . LYS A 1 195 ? 2.410 14.341 -17.227 1.00 94.75 195 LYS A O 1
ATOM 1620 N N . THR A 1 196 ? 4.506 14.845 -17.922 1.00 95.88 196 THR A N 1
ATOM 1621 C CA . THR A 1 196 ? 5.157 14.882 -16.607 1.00 95.88 196 THR A CA 1
ATOM 1622 C C . THR A 1 196 ? 5.282 16.331 -16.147 1.00 95.88 196 THR A C 1
ATOM 1624 O O . THR A 1 196 ? 5.760 17.169 -16.910 1.00 95.88 196 THR A O 1
ATOM 1627 N N . GLN A 1 197 ? 4.908 16.618 -14.904 1.00 96.06 197 GLN A N 1
ATOM 1628 C CA . GLN A 1 197 ? 5.007 17.942 -14.298 1.00 96.06 197 GLN A CA 1
ATOM 1629 C C . GLN A 1 197 ? 5.706 17.851 -12.941 1.00 96.06 197 GLN A C 1
ATOM 1631 O O . GLN A 1 197 ? 5.362 17.004 -12.121 1.00 96.06 197 GLN A O 1
ATOM 1636 N N . GLN A 1 198 ? 6.683 18.726 -12.692 1.00 94.88 198 GLN A N 1
ATOM 1637 C CA . GLN A 1 198 ? 7.299 18.849 -11.371 1.00 94.88 198 GLN A CA 1
ATOM 1638 C C . GLN A 1 198 ? 6.369 19.634 -10.445 1.00 94.88 198 GLN A C 1
ATOM 1640 O O . GLN A 1 198 ? 5.876 20.692 -10.835 1.00 94.88 198 GLN A O 1
ATOM 1645 N N . LEU A 1 199 ? 6.190 19.148 -9.220 1.00 94.31 199 LEU A N 1
ATOM 1646 C CA . LEU A 1 199 ? 5.496 19.867 -8.160 1.00 94.31 199 LEU A CA 1
ATOM 1647 C C . LEU A 1 199 ? 6.481 20.755 -7.391 1.00 94.31 199 LEU A C 1
ATOM 1649 O O . LEU A 1 199 ? 7.616 20.351 -7.109 1.00 94.31 199 LEU A O 1
ATOM 1653 N N . PHE A 1 200 ? 6.063 21.967 -7.041 1.00 91.62 200 PHE A N 1
ATOM 1654 C CA . PHE A 1 200 ? 6.872 22.894 -6.262 1.00 91.62 200 PHE A CA 1
ATOM 1655 C C . PHE A 1 200 ? 6.021 23.737 -5.316 1.00 91.62 200 PHE A C 1
ATOM 1657 O O . PHE A 1 200 ? 4.923 24.172 -5.645 1.00 91.62 200 PHE A O 1
ATOM 1664 N N . ILE A 1 201 ? 6.576 23.991 -4.133 1.00 90.31 201 ILE A N 1
ATOM 1665 C CA . ILE A 1 201 ? 6.007 24.895 -3.135 1.00 90.31 201 ILE A CA 1
ATOM 1666 C C . ILE A 1 201 ? 6.766 26.222 -3.262 1.00 90.31 201 ILE A C 1
ATOM 1668 O O . ILE A 1 201 ? 7.976 26.235 -2.997 1.00 90.31 201 ILE A O 1
ATOM 1672 N N . PRO A 1 202 ? 6.120 27.329 -3.676 1.00 86.06 202 PRO A N 1
ATOM 1673 C CA . PRO A 1 202 ? 6.816 28.572 -3.989 1.00 86.06 202 PRO A CA 1
ATOM 1674 C C . PRO A 1 202 ? 7.667 29.132 -2.842 1.00 86.06 202 PRO A C 1
ATOM 1676 O O . PRO A 1 202 ? 8.734 29.699 -3.077 1.00 86.06 202 PRO A O 1
ATOM 1679 N N . GLU A 1 203 ? 7.253 28.915 -1.591 1.00 81.81 203 GLU A N 1
ATOM 1680 C CA . GLU A 1 203 ? 7.991 29.360 -0.399 1.00 81.81 203 GLU A CA 1
ATOM 1681 C C . GLU A 1 203 ? 9.396 28.739 -0.276 1.00 81.81 203 GLU A C 1
ATOM 1683 O O . GLU A 1 203 ? 10.236 29.231 0.478 1.00 81.81 203 GLU A O 1
ATOM 1688 N N . HIS A 1 204 ? 9.676 27.656 -1.005 1.00 78.81 204 HIS A N 1
ATOM 1689 C CA . HIS A 1 204 ? 10.976 26.987 -1.013 1.00 78.81 204 HIS A CA 1
ATOM 1690 C C . HIS A 1 204 ? 11.921 27.478 -2.124 1.00 78.81 204 HIS A C 1
ATOM 1692 O O . HIS A 1 204 ? 13.061 27.011 -2.200 1.00 78.81 204 HIS A O 1
ATOM 1698 N N . HIS A 1 205 ? 11.513 28.434 -2.969 1.00 66.56 205 HIS A N 1
ATOM 1699 C CA . HIS A 1 205 ? 12.395 28.977 -4.005 1.00 66.56 205 HIS A CA 1
ATOM 1700 C C . HIS A 1 205 ? 13.620 29.692 -3.402 1.00 66.56 205 HIS A C 1
ATOM 1702 O O . HIS A 1 205 ? 13.498 30.664 -2.664 1.00 66.56 205 HIS A O 1
ATOM 1708 N N . GLY A 1 206 ? 14.822 29.223 -3.763 1.00 63.16 206 GLY A N 1
ATOM 1709 C CA . GLY A 1 206 ? 16.105 29.870 -3.447 1.00 63.16 206 GLY A CA 1
ATOM 1710 C C . GLY A 1 206 ? 16.878 29.283 -2.263 1.00 63.16 206 GLY A C 1
ATOM 1711 O O . GLY A 1 206 ? 18.073 29.542 -2.145 1.00 63.16 206 GLY A O 1
ATOM 1712 N N . ASN A 1 207 ? 16.253 28.438 -1.441 1.00 61.59 207 ASN A N 1
ATOM 1713 C CA . ASN A 1 207 ? 16.925 27.739 -0.346 1.00 61.59 207 ASN A CA 1
ATOM 1714 C C . ASN A 1 207 ? 17.121 26.261 -0.707 1.00 61.59 207 ASN A C 1
ATOM 1716 O O . ASN A 1 207 ? 16.216 25.623 -1.244 1.00 61.59 207 ASN A O 1
ATOM 1720 N N . VAL A 1 208 ? 18.290 25.691 -0.389 1.00 57.09 208 VAL A N 1
ATOM 1721 C CA . VAL A 1 208 ? 18.528 24.234 -0.434 1.00 57.09 208 VAL A CA 1
ATOM 1722 C C . VAL A 1 208 ? 17.769 23.602 0.735 1.00 57.09 208 VAL A C 1
ATOM 1724 O O . VAL A 1 208 ? 18.348 23.181 1.732 1.00 57.09 208 VAL A O 1
ATOM 1727 N N . VAL A 1 209 ? 16.441 23.629 0.670 1.00 61.78 209 VAL A N 1
ATOM 1728 C CA . VAL A 1 209 ? 15.593 22.936 1.634 1.00 61.78 209 VAL A CA 1
ATOM 1729 C C . VAL A 1 209 ? 15.587 21.472 1.225 1.00 61.78 209 VAL A C 1
ATOM 1731 O O . VAL A 1 209 ? 15.310 21.144 0.068 1.00 61.78 209 VAL A O 1
ATOM 1734 N N . ILE A 1 210 ? 15.914 20.591 2.171 1.00 68.12 210 ILE A N 1
ATOM 1735 C CA . ILE A 1 210 ? 15.704 19.152 2.020 1.00 68.12 210 ILE A CA 1
ATOM 1736 C C . ILE A 1 210 ? 14.196 18.964 1.837 1.00 68.12 210 ILE A C 1
ATOM 1738 O O . ILE A 1 210 ? 13.436 19.044 2.799 1.00 68.12 210 ILE A O 1
ATOM 1742 N N . MET A 1 211 ? 13.759 18.806 0.589 1.00 75.38 211 MET A N 1
ATOM 1743 C CA . MET A 1 211 ? 12.354 18.553 0.284 1.00 75.38 211 MET A CA 1
ATOM 1744 C C . MET A 1 211 ? 11.979 17.167 0.805 1.00 75.38 211 MET A C 1
ATOM 1746 O O . MET A 1 211 ? 12.692 16.193 0.546 1.00 75.38 211 MET A O 1
ATOM 1750 N N . GLU A 1 212 ? 10.860 17.085 1.524 1.00 83.88 212 GLU A N 1
ATOM 1751 C CA . GLU A 1 212 ? 10.259 15.807 1.900 1.00 83.88 212 GLU A CA 1
ATOM 1752 C C . GLU A 1 212 ? 9.933 15.028 0.617 1.00 83.88 212 GLU A C 1
ATOM 1754 O O . GLU A 1 212 ? 9.397 15.602 -0.328 1.00 83.88 212 GLU A O 1
ATOM 1759 N N . LYS A 1 213 ? 10.296 13.743 0.548 1.00 88.56 213 LYS A N 1
ATOM 1760 C CA . LYS A 1 213 ? 10.101 12.912 -0.656 1.00 88.56 213 LYS A CA 1
ATOM 1761 C C . LYS A 1 213 ? 8.825 12.070 -0.597 1.00 88.56 213 LYS A C 1
ATOM 1763 O O . LYS A 1 213 ? 8.432 11.473 -1.592 1.00 88.56 213 LYS A O 1
ATOM 1768 N N . ASN A 1 214 ? 8.214 11.948 0.579 1.00 90.00 214 ASN A N 1
ATOM 1769 C CA . ASN A 1 214 ? 7.168 10.966 0.843 1.00 90.00 214 ASN A CA 1
ATOM 1770 C C . ASN A 1 214 ? 5.754 11.573 0.801 1.00 90.00 214 ASN A C 1
ATOM 1772 O O . ASN A 1 214 ? 4.927 11.285 1.671 1.00 90.00 214 ASN A O 1
ATOM 1776 N N . TRP A 1 215 ? 5.472 12.415 -0.196 1.00 94.56 215 TRP A N 1
ATOM 1777 C CA . TRP A 1 215 ? 4.161 13.056 -0.321 1.00 94.56 215 TRP A CA 1
ATOM 1778 C C . TRP A 1 215 ? 3.108 11.998 -0.627 1.00 94.56 215 TRP A C 1
ATOM 1780 O O . TRP A 1 215 ? 3.296 11.154 -1.505 1.00 94.56 215 TRP A O 1
ATOM 1790 N N . THR A 1 216 ? 2.000 12.039 0.105 1.00 96.00 216 THR A N 1
ATOM 1791 C CA . THR A 1 216 ? 0.947 11.025 0.005 1.00 96.00 216 THR A CA 1
ATOM 1792 C C . THR A 1 216 ? -0.331 11.660 -0.535 1.00 96.00 216 THR A C 1
ATOM 1794 O O . THR A 1 216 ? -0.845 12.560 0.127 1.00 96.00 216 THR A O 1
ATOM 1797 N N . PRO A 1 217 ? -0.845 11.239 -1.710 1.00 97.06 217 PRO A N 1
ATOM 1798 C CA . PRO A 1 217 ? -2.072 11.801 -2.271 1.00 97.06 217 PRO A CA 1
ATOM 1799 C C . PRO A 1 217 ? -3.256 11.680 -1.304 1.00 97.06 217 PRO A C 1
ATOM 1801 O O . PRO A 1 217 ? -3.434 10.635 -0.678 1.00 97.06 217 PRO A O 1
ATOM 1804 N N . LEU A 1 218 ? -4.059 12.737 -1.211 1.00 94.69 218 LEU A N 1
ATOM 1805 C CA . LEU A 1 218 ? -5.275 12.846 -0.407 1.00 94.69 218 LEU A CA 1
ATOM 1806 C C . LEU A 1 218 ? -6.357 13.523 -1.250 1.00 94.69 218 LEU A C 1
ATOM 1808 O O . LEU A 1 218 ? -6.592 14.717 -1.145 1.00 94.69 218 LEU A O 1
ATOM 1812 N N . ILE A 1 219 ? -6.988 12.777 -2.149 1.00 86.81 219 ILE A N 1
ATOM 1813 C CA . ILE A 1 219 ? -7.945 13.375 -3.085 1.00 86.81 219 ILE A CA 1
ATOM 1814 C C . ILE A 1 219 ? -9.332 13.388 -2.446 1.00 86.81 219 ILE A C 1
ATOM 1816 O O . ILE A 1 219 ? -9.899 12.327 -2.188 1.00 86.81 219 ILE A O 1
ATOM 1820 N N . ILE A 1 220 ? -9.844 14.586 -2.155 1.00 84.38 220 ILE A N 1
ATOM 1821 C CA . ILE A 1 220 ? -11.157 14.790 -1.521 1.00 84.38 220 ILE A CA 1
ATOM 1822 C C . ILE A 1 220 ? -12.249 14.988 -2.567 1.00 84.38 220 ILE A C 1
ATOM 1824 O O . ILE A 1 220 ? -13.360 14.472 -2.423 1.00 84.38 220 ILE A O 1
ATOM 1828 N N . ASP A 1 221 ? -11.929 15.753 -3.603 1.00 82.69 221 ASP A N 1
ATOM 1829 C CA . ASP A 1 221 ? -12.862 16.216 -4.615 1.00 82.69 221 ASP A CA 1
ATOM 1830 C C . ASP A 1 221 ? -12.217 16.185 -6.009 1.00 82.69 221 ASP A C 1
ATOM 1832 O O . ASP A 1 221 ? -11.071 15.767 -6.192 1.00 82.69 221 ASP A O 1
ATOM 1836 N N . ASP A 1 222 ? -13.003 16.581 -7.005 1.00 83.88 222 ASP A N 1
ATOM 1837 C CA . ASP A 1 222 ? -12.591 16.637 -8.405 1.00 83.88 222 ASP A CA 1
ATOM 1838 C C . ASP A 1 222 ? -11.949 17.979 -8.798 1.00 83.88 222 ASP A C 1
ATOM 1840 O O . ASP A 1 222 ? -11.628 18.180 -9.967 1.00 83.88 222 ASP A O 1
ATOM 1844 N N . GLU A 1 223 ? -11.769 18.914 -7.869 1.00 86.44 223 GLU A N 1
ATOM 1845 C CA . GLU A 1 223 ? -11.262 20.260 -8.160 1.00 86.44 223 GLU A CA 1
ATOM 1846 C C . GLU A 1 223 ? -9.829 20.470 -7.667 1.00 86.44 223 GLU A C 1
ATOM 1848 O O . GLU A 1 223 ? -9.113 21.315 -8.208 1.00 86.44 223 GLU A O 1
ATOM 1853 N N . HIS A 1 224 ? -9.389 19.677 -6.693 1.00 89.88 224 HIS A N 1
ATOM 1854 C CA . HIS A 1 224 ? -8.124 19.862 -6.001 1.00 89.88 224 HIS A CA 1
ATOM 1855 C C . HIS A 1 224 ? -7.291 18.580 -5.941 1.00 89.88 224 HIS A C 1
ATOM 1857 O O . HIS A 1 224 ? -7.797 17.457 -5.893 1.00 89.88 224 HIS A O 1
ATOM 1863 N N . MET A 1 225 ? -5.966 18.745 -5.908 1.00 94.19 225 MET A N 1
ATOM 1864 C CA . MET A 1 225 ? -5.027 17.635 -5.746 1.00 94.19 225 MET A CA 1
ATOM 1865 C C . MET A 1 225 ? -4.260 17.814 -4.444 1.00 94.19 225 MET A C 1
ATOM 1867 O O . MET A 1 225 ? -3.138 18.329 -4.434 1.00 94.19 225 MET A O 1
ATOM 1871 N N . TYR A 1 226 ? -4.854 17.370 -3.335 1.00 95.50 226 TYR A N 1
ATOM 1872 C CA . TYR A 1 226 ? -4.173 17.474 -2.053 1.00 95.50 226 TYR A CA 1
ATOM 1873 C C . TYR A 1 226 ? -3.136 16.371 -1.849 1.00 95.50 226 TYR A C 1
ATOM 1875 O O . TYR A 1 226 ? -3.289 15.225 -2.282 1.00 95.50 226 TYR A O 1
ATOM 1883 N N . PHE A 1 227 ? -2.086 16.716 -1.113 1.00 96.19 227 PHE A N 1
ATOM 1884 C CA . PHE A 1 227 ? -1.081 15.788 -0.623 1.00 96.19 227 PHE A CA 1
ATOM 1885 C C . PHE A 1 227 ? -0.844 16.020 0.861 1.00 96.19 227 PHE A C 1
ATOM 1887 O O . PHE A 1 227 ? -0.639 17.154 1.291 1.00 96.19 227 PHE A O 1
ATOM 1894 N N . VAL A 1 228 ? -0.752 14.941 1.636 1.00 94.94 228 VAL A N 1
ATOM 1895 C CA . VAL A 1 228 ? -0.067 14.992 2.930 1.00 94.94 228 VAL A CA 1
ATOM 1896 C C . VAL A 1 228 ? 1.427 15.141 2.639 1.00 94.94 228 VAL A C 1
ATOM 1898 O O . VAL A 1 228 ? 2.091 14.189 2.221 1.00 94.94 228 VAL A O 1
ATOM 1901 N N . TYR A 1 229 ? 1.923 16.366 2.802 1.00 92.88 229 TYR A N 1
ATOM 1902 C CA . TYR A 1 229 ? 3.297 16.783 2.533 1.00 92.88 229 TYR A CA 1
ATOM 1903 C C . TYR A 1 229 ? 4.253 16.310 3.624 1.00 92.88 229 TYR A C 1
ATOM 1905 O O . TYR A 1 229 ? 5.310 15.768 3.322 1.00 92.88 229 TYR A O 1
ATOM 1913 N N . ASN A 1 230 ? 3.879 16.501 4.891 1.00 88.12 230 ASN A N 1
ATOM 1914 C CA . ASN A 1 230 ? 4.725 16.186 6.038 1.00 88.12 230 ASN A CA 1
ATOM 1915 C C . ASN A 1 230 ? 3.877 15.598 7.164 1.00 88.12 230 ASN A C 1
ATOM 1917 O O . ASN A 1 230 ? 2.988 16.271 7.671 1.00 88.12 230 ASN A O 1
ATOM 1921 N N . PHE A 1 231 ? 4.169 14.367 7.580 1.00 84.94 231 PHE A N 1
ATOM 1922 C CA . PHE A 1 231 ? 3.450 13.717 8.675 1.00 84.94 231 PHE A CA 1
ATOM 1923 C C . PHE A 1 231 ? 3.841 14.245 10.049 1.00 84.94 231 PHE A C 1
ATOM 1925 O O . PHE A 1 231 ? 3.003 14.197 10.939 1.00 84.94 231 PHE A O 1
ATOM 1932 N N . GLU A 1 232 ? 5.067 14.757 10.223 1.00 81.31 232 GLU A N 1
ATOM 1933 C CA . GLU A 1 232 ? 5.518 15.292 11.507 1.00 81.31 232 GLU A CA 1
ATOM 1934 C C . GLU A 1 232 ? 4.586 16.432 11.920 1.00 81.31 232 GLU A C 1
ATOM 1936 O O . GLU A 1 232 ? 3.794 16.271 12.835 1.00 81.31 232 GLU A O 1
ATOM 1941 N N . ASN A 1 233 ? 4.530 17.504 11.131 1.00 81.75 233 ASN A N 1
ATOM 1942 C CA . ASN A 1 233 ? 3.640 18.635 11.410 1.00 81.75 233 ASN A CA 1
ATOM 1943 C C . ASN A 1 233 ? 2.234 18.498 10.792 1.00 81.75 233 ASN A C 1
ATOM 1945 O O . ASN A 1 233 ? 1.553 19.506 10.605 1.00 81.75 233 ASN A O 1
ATOM 1949 N N . PHE A 1 234 ? 1.859 17.278 10.385 1.00 87.81 234 PHE A N 1
ATOM 1950 C CA . PHE A 1 234 ? 0.677 16.960 9.576 1.00 87.81 234 PHE A CA 1
ATOM 1951 C C . PHE A 1 234 ? 0.294 18.079 8.587 1.00 87.81 234 PHE A C 1
ATOM 1953 O O . PHE A 1 234 ? -0.765 18.691 8.681 1.00 87.81 234 PHE A O 1
ATOM 1960 N N . GLN A 1 235 ? 1.189 18.396 7.654 1.00 90.94 235 GLN A N 1
ATOM 1961 C CA . GLN A 1 235 ? 0.985 19.443 6.656 1.00 90.94 235 GLN A CA 1
ATOM 1962 C C . GLN A 1 235 ? 0.325 18.858 5.415 1.00 90.94 235 GLN A C 1
ATOM 1964 O O . GLN A 1 235 ? 0.809 17.871 4.858 1.00 90.94 235 GLN A O 1
ATOM 1969 N N . VAL A 1 236 ? -0.742 19.506 4.966 1.00 93.44 236 VAL A N 1
ATOM 1970 C CA . VAL A 1 236 ? -1.435 19.223 3.717 1.00 93.44 236 VAL A CA 1
ATOM 1971 C C . VAL A 1 236 ? -1.209 20.393 2.768 1.00 93.44 236 VAL A C 1
ATOM 1973 O O . VAL A 1 236 ? -1.301 21.564 3.149 1.00 93.44 236 VAL A O 1
ATOM 1976 N N . ILE A 1 237 ? -0.875 20.063 1.530 1.00 94.75 237 ILE A N 1
ATOM 1977 C CA . ILE A 1 237 ? -0.728 21.014 0.432 1.00 94.75 237 ILE A CA 1
ATOM 1978 C C . ILE A 1 237 ? -1.767 20.703 -0.633 1.00 94.75 237 ILE A C 1
ATOM 1980 O O . ILE A 1 237 ? -2.102 19.541 -0.835 1.00 94.75 237 ILE A O 1
ATOM 1984 N N . ASP A 1 238 ? -2.247 21.734 -1.305 1.00 95.00 238 ASP A N 1
ATOM 1985 C CA . ASP A 1 238 ? -3.058 21.655 -2.510 1.00 95.00 238 ASP A CA 1
ATOM 1986 C C . ASP A 1 238 ? -2.176 21.964 -3.711 1.00 95.00 238 ASP A C 1
ATOM 1988 O O . ASP A 1 238 ? -1.462 22.967 -3.704 1.00 95.00 238 ASP A O 1
ATOM 1992 N N . CYS A 1 239 ? -2.192 21.097 -4.715 1.00 95.38 239 CYS A N 1
ATOM 1993 C CA . CYS A 1 239 ? -1.399 21.246 -5.920 1.00 95.38 239 CYS A CA 1
ATOM 1994 C C . CYS A 1 239 ? -2.292 21.336 -7.158 1.00 95.38 239 CYS A C 1
ATOM 1996 O O . CYS A 1 239 ? -3.276 20.618 -7.306 1.00 95.38 239 CYS A O 1
ATOM 1998 N N . SER A 1 240 ? -1.890 22.155 -8.119 1.00 94.19 240 SER A N 1
ATOM 1999 C CA . SER A 1 240 ? -2.492 22.194 -9.449 1.00 94.19 240 SER A CA 1
ATOM 2000 C C . SER A 1 240 ? -1.729 21.305 -10.434 1.00 94.19 240 SER A C 1
ATOM 2002 O O . SER A 1 240 ? -0.558 20.960 -10.251 1.00 94.19 240 SER A O 1
ATOM 2004 N N . THR A 1 241 ? -2.376 20.946 -11.545 1.00 93.62 241 THR A N 1
ATOM 2005 C CA . THR A 1 241 ? -1.769 20.104 -12.593 1.00 93.62 241 THR A CA 1
ATOM 2006 C C . THR A 1 241 ? -0.601 20.763 -13.331 1.00 93.62 241 THR A C 1
ATOM 2008 O O . THR A 1 241 ? 0.108 20.087 -14.071 1.00 93.62 241 THR A O 1
ATOM 2011 N N . ASP A 1 242 ? -0.411 22.075 -13.171 1.00 93.62 242 ASP A N 1
ATOM 2012 C CA . ASP A 1 242 ? 0.740 22.826 -13.689 1.00 93.62 242 ASP A CA 1
ATOM 2013 C C . ASP A 1 242 ? 1.933 22.850 -12.711 1.00 93.62 242 ASP A C 1
ATOM 2015 O O . ASP A 1 242 ? 3.000 23.363 -13.048 1.00 93.62 242 ASP A O 1
ATOM 2019 N N . GLY A 1 243 ? 1.783 22.237 -11.531 1.00 93.94 243 GLY A N 1
ATOM 2020 C CA . GLY A 1 243 ? 2.852 21.998 -10.570 1.00 93.94 243 GLY A CA 1
ATOM 2021 C C . GLY A 1 243 ? 2.952 22.996 -9.423 1.00 93.94 243 GLY A C 1
ATOM 2022 O O . GLY A 1 243 ? 3.778 22.778 -8.537 1.00 93.94 243 GLY A O 1
ATOM 2023 N N . ASN A 1 244 ? 2.143 24.057 -9.402 1.00 94.75 244 ASN A N 1
ATOM 2024 C CA . ASN A 1 244 ? 2.112 24.972 -8.262 1.00 94.75 244 ASN A CA 1
ATOM 2025 C C . ASN A 1 244 ? 1.431 24.299 -7.066 1.00 94.75 244 ASN A C 1
ATOM 2027 O O . ASN A 1 244 ? 0.344 23.748 -7.213 1.00 94.75 244 ASN A O 1
ATOM 2031 N N . CYS A 1 245 ? 2.044 24.371 -5.885 1.00 94.88 245 CYS A N 1
ATOM 2032 C CA . CYS A 1 245 ? 1.459 23.861 -4.648 1.00 94.88 245 CYS A CA 1
ATOM 2033 C C . CYS A 1 245 ? 1.400 24.938 -3.561 1.00 94.88 245 CYS A C 1
ATOM 2035 O O . CYS A 1 245 ? 2.354 25.694 -3.380 1.00 94.88 245 CYS A O 1
ATOM 2037 N N . VAL A 1 246 ? 0.312 24.964 -2.795 1.00 93.44 246 VAL A N 1
ATOM 2038 C CA . VAL A 1 246 ? 0.091 25.876 -1.663 1.00 93.44 246 VAL A CA 1
ATOM 2039 C C . VAL A 1 246 ? -0.276 25.088 -0.409 1.00 93.44 246 VAL A C 1
ATOM 2041 O O . VAL A 1 246 ? -0.931 24.055 -0.489 1.00 93.44 246 VAL A O 1
ATOM 2044 N N . ARG A 1 247 ? 0.148 25.543 0.773 1.00 91.31 247 ARG A N 1
ATOM 2045 C CA . ARG A 1 247 ? -0.262 24.916 2.042 1.00 91.31 247 ARG A CA 1
ATOM 2046 C C . ARG A 1 247 ? -1.716 25.262 2.349 1.00 91.31 247 ARG A C 1
ATOM 2048 O O . ARG A 1 247 ? -2.078 26.434 2.289 1.00 91.31 247 ARG A O 1
ATOM 2055 N N . VAL A 1 248 ? -2.517 24.261 2.712 1.00 89.00 248 VAL A N 1
ATOM 2056 C CA . VAL A 1 248 ? -3.953 24.440 3.004 1.00 89.00 248 VAL A CA 1
ATOM 2057 C C . VAL A 1 248 ? -4.307 24.338 4.484 1.00 89.00 248 VAL A C 1
ATOM 2059 O O . VAL A 1 248 ? -5.318 24.895 4.893 1.00 89.00 248 VAL A O 1
ATOM 2062 N N . ASN A 1 249 ? -3.474 23.716 5.323 1.00 76.94 249 ASN A N 1
ATOM 2063 C CA . ASN A 1 249 ? -3.704 23.668 6.768 1.00 76.94 249 ASN A CA 1
ATOM 2064 C C . ASN A 1 249 ? -2.638 24.421 7.584 1.00 76.94 249 ASN A C 1
ATOM 2066 O O . ASN A 1 249 ? -1.498 24.619 7.157 1.00 76.94 249 ASN A O 1
ATOM 2070 N N . GLY A 1 250 ? -3.035 24.859 8.785 1.00 61.56 250 GLY A N 1
ATOM 2071 C CA . GLY A 1 250 ? -2.119 25.417 9.781 1.00 61.56 250 GLY A CA 1
ATOM 2072 C C . GLY A 1 250 ? -1.170 24.345 10.319 1.00 61.56 250 GLY A C 1
ATOM 2073 O O . GLY A 1 250 ? -1.527 23.171 10.385 1.00 61.56 250 GLY A O 1
ATOM 2074 N N . GLU A 1 251 ? 0.047 24.741 10.698 1.00 58.34 251 GLU A N 1
ATOM 2075 C CA . GLU A 1 251 ? 1.033 23.819 11.269 1.00 58.34 251 GLU A CA 1
ATOM 2076 C C . GLU A 1 251 ? 0.512 23.238 12.591 1.00 58.34 251 GLU A C 1
ATOM 2078 O O . GLU A 1 251 ? 0.548 23.897 13.633 1.00 58.34 251 GLU A O 1
ATOM 2083 N N . TYR A 1 252 ? 0.048 21.988 12.565 1.00 62.53 252 TYR A N 1
ATOM 2084 C CA . TYR A 1 252 ? -0.169 21.234 13.789 1.00 62.53 252 TYR A CA 1
ATOM 2085 C C . TYR A 1 252 ? 1.195 20.771 14.281 1.00 62.53 252 TYR A C 1
ATOM 2087 O O . TYR A 1 252 ? 1.899 20.040 13.591 1.00 62.53 252 TYR A O 1
ATOM 2095 N N . LYS A 1 253 ? 1.593 21.199 15.481 1.00 59.41 253 LYS A N 1
ATOM 2096 C CA . LYS A 1 253 ? 2.802 20.688 16.138 1.00 59.41 253 LYS A CA 1
ATOM 2097 C C . LYS A 1 253 ? 2.526 19.295 16.684 1.00 59.41 253 LYS A C 1
ATOM 2099 O O . LYS A 1 253 ? 2.419 19.094 17.888 1.00 59.41 253 LYS A O 1
ATOM 2104 N N . TRP A 1 254 ? 2.388 18.349 15.777 1.00 58.75 254 TRP A N 1
ATOM 2105 C CA . TRP A 1 254 ? 2.382 16.939 16.092 1.00 58.75 254 TRP A CA 1
ATOM 2106 C C . TRP A 1 254 ? 3.815 16.412 15.904 1.00 58.75 254 TRP A C 1
ATOM 2108 O O . TRP A 1 254 ? 4.629 17.012 15.206 1.00 58.75 254 TRP A O 1
ATOM 2118 N N . LYS A 1 255 ? 4.200 15.360 16.622 1.00 58.69 255 LYS A N 1
ATOM 2119 C CA . LYS A 1 255 ? 5.499 14.694 16.432 1.00 58.69 255 LYS A CA 1
ATOM 2120 C C . LYS A 1 255 ? 5.320 13.184 16.480 1.00 58.69 255 LYS A C 1
ATOM 2122 O O . LYS A 1 255 ? 5.798 12.529 17.404 1.00 58.69 255 LYS A O 1
ATOM 2127 N N . PRO A 1 256 ? 4.656 12.589 15.483 1.00 56.03 256 PRO A N 1
ATOM 2128 C CA . PRO A 1 256 ? 4.782 11.167 15.234 1.00 56.03 256 PRO A CA 1
ATOM 2129 C C . PRO A 1 256 ? 6.224 10.933 14.800 1.00 56.03 256 PRO A C 1
ATOM 2131 O O . PRO A 1 256 ? 6.543 11.030 13.620 1.00 56.03 256 PRO A O 1
ATOM 2134 N N . GLY A 1 257 ? 7.130 10.657 15.736 1.00 55.72 257 GLY A N 1
ATOM 2135 C CA . GLY A 1 257 ? 8.572 10.582 15.464 1.00 55.72 257 GLY A CA 1
ATOM 2136 C C . GLY A 1 257 ? 8.992 9.598 14.359 1.00 55.72 257 GLY A C 1
ATOM 2137 O O . GLY A 1 257 ? 10.171 9.520 14.032 1.00 55.72 257 GLY A O 1
ATOM 2138 N N . PHE A 1 258 ? 8.052 8.863 13.758 1.00 77.75 258 PHE A N 1
ATOM 2139 C CA . PHE A 1 258 ? 8.314 7.759 12.854 1.00 77.75 258 PHE A CA 1
ATOM 2140 C C . PHE A 1 258 ? 7.424 7.728 11.610 1.00 77.75 258 PHE A C 1
ATOM 2142 O O . PHE A 1 258 ? 7.803 7.041 10.673 1.00 77.75 258 PHE A O 1
ATOM 2149 N N . LEU A 1 259 ? 6.283 8.427 11.527 1.00 85.19 259 LEU A N 1
ATOM 2150 C CA . LEU A 1 259 ? 5.478 8.346 10.301 1.00 85.19 259 LEU A CA 1
ATOM 2151 C C . LEU A 1 259 ? 6.184 9.050 9.139 1.00 85.19 259 LEU A C 1
ATOM 2153 O O . LEU A 1 259 ? 6.727 10.152 9.271 1.00 85.19 259 LEU A O 1
ATOM 2157 N N . ARG A 1 260 ? 6.167 8.399 7.983 1.00 87.75 260 ARG A N 1
ATOM 2158 C CA . ARG A 1 260 ? 6.507 8.994 6.691 1.00 87.75 260 ARG A CA 1
ATOM 2159 C C . ARG A 1 260 ? 5.331 8.731 5.746 1.00 87.75 260 ARG A C 1
ATOM 2161 O O . ARG A 1 260 ? 4.227 8.453 6.207 1.00 87.75 260 ARG A O 1
ATOM 2168 N N . GLY A 1 261 ? 5.549 8.878 4.441 1.00 87.75 261 GLY A N 1
ATOM 2169 C CA . GLY A 1 261 ? 4.501 8.659 3.441 1.00 87.75 261 GLY A CA 1
ATOM 2170 C C . GLY A 1 261 ? 3.871 7.274 3.469 1.00 87.75 261 GLY A C 1
ATOM 2171 O O . GLY A 1 261 ? 4.156 6.436 4.316 1.00 87.75 261 GLY A O 1
ATOM 2172 N N . GLY A 1 262 ? 2.988 7.026 2.518 1.00 91.25 262 GLY A N 1
ATOM 2173 C CA . GLY A 1 262 ? 2.288 5.754 2.456 1.00 91.25 262 GLY A CA 1
ATOM 2174 C C . GLY A 1 262 ? 1.545 5.552 1.160 1.00 91.25 262 GLY A C 1
ATOM 2175 O O . GLY A 1 262 ? 1.845 6.190 0.142 1.00 91.25 262 GLY A O 1
ATOM 2176 N N . SER A 1 263 ? 0.545 4.679 1.243 1.00 95.25 263 SER A N 1
ATOM 2177 C CA . SER A 1 263 ? -0.476 4.555 0.214 1.00 95.25 263 SER A CA 1
ATOM 2178 C C . SER A 1 263 ? -1.236 5.871 0.043 1.00 95.25 263 SER A C 1
ATOM 2180 O O . SER A 1 263 ? -1.446 6.565 1.037 1.00 95.25 263 SER A O 1
ATOM 2182 N N . PRO A 1 264 ? -1.737 6.180 -1.164 1.00 97.06 264 PRO A N 1
ATOM 2183 C CA . PRO A 1 264 ? -2.783 7.185 -1.330 1.00 97.06 264 PRO A CA 1
ATOM 2184 C C . PRO A 1 264 ? -3.907 6.996 -0.304 1.00 97.06 264 PRO A C 1
ATOM 2186 O O . PRO A 1 264 ? -4.270 5.860 0.019 1.00 97.06 264 PRO A O 1
ATOM 2189 N N . TYR A 1 265 ? -4.440 8.104 0.200 1.00 97.12 265 TYR A N 1
ATOM 2190 C CA . TYR A 1 265 ? -5.633 8.094 1.033 1.00 97.12 265 TYR A CA 1
ATOM 2191 C C . TYR A 1 265 ? -6.858 7.784 0.179 1.00 97.12 265 TYR A C 1
ATOM 2193 O O . TYR A 1 265 ? -7.076 8.402 -0.862 1.00 97.12 265 TYR A O 1
ATOM 2201 N N . VAL A 1 266 ? -7.662 6.833 0.644 1.00 95.62 266 VAL A N 1
ATOM 2202 C CA . VAL A 1 266 ? -8.914 6.425 0.009 1.00 95.62 266 VAL A CA 1
ATOM 2203 C C . VAL A 1 266 ? -10.073 6.892 0.874 1.00 95.62 266 VAL A C 1
ATOM 2205 O O . VAL A 1 266 ? -10.052 6.729 2.097 1.00 95.62 266 VAL A O 1
ATOM 2208 N N . ARG A 1 267 ? -11.081 7.488 0.236 1.00 95.06 267 ARG A N 1
ATOM 2209 C CA . ARG A 1 267 ? -12.302 7.935 0.907 1.00 95.06 267 ARG A CA 1
ATOM 2210 C C . ARG A 1 267 ? -13.049 6.744 1.504 1.00 95.06 267 ARG A C 1
ATOM 2212 O O . ARG A 1 267 ? -13.255 5.735 0.832 1.00 95.06 267 ARG A O 1
ATOM 2219 N N . PHE A 1 268 ? -13.479 6.875 2.752 1.00 94.94 268 PHE A N 1
ATOM 2220 C CA . PHE A 1 268 ? -14.275 5.864 3.429 1.00 94.94 268 PHE A CA 1
ATOM 2221 C C . PHE A 1 268 ? -15.767 6.059 3.126 1.00 94.94 268 PHE A C 1
ATOM 2223 O O . PHE A 1 268 ? -16.418 6.950 3.685 1.00 94.94 268 PHE A O 1
ATOM 2230 N N . GLY A 1 269 ? -16.308 5.240 2.221 1.00 91.06 269 GLY A N 1
ATOM 2231 C CA . GLY A 1 269 ? -17.698 5.339 1.768 1.00 91.06 269 GLY A CA 1
ATOM 2232 C C . GLY A 1 269 ? -18.045 6.748 1.267 1.00 91.06 269 GLY A C 1
ATOM 2233 O O . GLY A 1 269 ? -17.255 7.390 0.580 1.00 91.06 269 GLY A O 1
ATOM 2234 N N . ASN A 1 270 ? -19.211 7.258 1.669 1.00 91.69 270 ASN A N 1
ATOM 2235 C CA . ASN A 1 270 ? -19.649 8.631 1.372 1.00 91.69 270 ASN A CA 1
ATOM 2236 C C . ASN A 1 270 ? -19.297 9.637 2.484 1.00 91.69 270 ASN A C 1
ATOM 2238 O O . ASN A 1 270 ? -19.838 10.742 2.512 1.00 91.69 270 ASN A O 1
ATOM 2242 N N . SER A 1 271 ? -18.425 9.266 3.425 1.00 93.31 271 SER A N 1
ATOM 2243 C CA . SER A 1 271 ? -18.076 10.115 4.568 1.00 93.31 271 SER A CA 1
ATOM 2244 C C . SER A 1 271 ? -17.035 11.183 4.208 1.00 93.31 271 SER A C 1
ATOM 2246 O O . SER A 1 271 ? -16.558 11.251 3.074 1.00 93.31 271 SER A O 1
ATOM 2248 N N . ASN A 1 272 ? -16.670 12.011 5.186 1.00 94.00 272 ASN A N 1
ATOM 2249 C CA . ASN A 1 272 ? -15.550 12.950 5.097 1.00 94.00 272 ASN A CA 1
ATOM 2250 C C . ASN A 1 272 ? -14.246 12.376 5.680 1.00 94.00 272 ASN A C 1
ATOM 2252 O O . ASN A 1 272 ? -13.295 13.116 5.941 1.00 94.00 272 ASN A O 1
ATOM 2256 N N . TYR A 1 273 ? -14.198 11.063 5.908 1.00 95.06 273 TYR A N 1
ATOM 2257 C CA . TYR A 1 273 ? -13.021 10.373 6.413 1.00 95.06 273 TYR A CA 1
ATOM 2258 C C . TYR A 1 273 ? -12.290 9.659 5.289 1.00 95.06 273 TYR A C 1
ATOM 2260 O O . TYR A 1 273 ? -12.887 9.123 4.355 1.00 95.06 273 TYR A O 1
ATOM 2268 N N . TYR A 1 274 ? -10.973 9.641 5.413 1.00 96.19 274 TYR A N 1
ATOM 2269 C CA . TYR A 1 274 ? -10.054 9.060 4.457 1.00 96.19 274 TYR A CA 1
ATOM 2270 C C . TYR A 1 274 ? -9.072 8.186 5.216 1.00 96.19 274 TYR A C 1
ATOM 2272 O O . TYR A 1 274 ? -8.558 8.607 6.252 1.00 96.19 274 TYR A O 1
ATOM 2280 N N . ALA A 1 275 ? -8.783 6.996 4.703 1.00 96.62 275 ALA A N 1
ATOM 2281 C CA . ALA A 1 275 ? -7.815 6.098 5.317 1.00 96.62 275 ALA A CA 1
ATOM 2282 C C . ALA A 1 275 ? -6.648 5.809 4.375 1.00 96.62 275 ALA A C 1
ATOM 2284 O O . ALA A 1 275 ? -6.818 5.714 3.159 1.00 96.62 275 ALA A O 1
ATOM 2285 N N . ALA A 1 276 ? -5.464 5.651 4.952 1.00 96.75 276 ALA A N 1
ATOM 2286 C CA . ALA A 1 276 ? -4.268 5.197 4.263 1.00 96.75 276 ALA A CA 1
ATOM 2287 C C . ALA A 1 276 ? -3.475 4.240 5.154 1.00 96.75 276 ALA A C 1
ATOM 2289 O O . ALA A 1 276 ? -3.692 4.127 6.358 1.00 96.75 276 ALA A O 1
ATOM 2290 N N . LEU A 1 277 ? -2.517 3.563 4.539 1.00 94.69 277 LEU A N 1
ATOM 2291 C CA . LEU A 1 277 ? -1.466 2.827 5.211 1.00 94.69 277 LEU A CA 1
ATOM 2292 C C . LEU A 1 277 ? -0.168 3.622 5.050 1.00 94.69 277 LEU A C 1
ATOM 2294 O O . LEU A 1 277 ? 0.527 3.495 4.036 1.00 94.69 277 LEU A O 1
ATOM 2298 N N . SER A 1 278 ? 0.145 4.459 6.034 1.00 93.38 278 SER A N 1
ATOM 2299 C CA . SER A 1 278 ? 1.428 5.162 6.144 1.00 93.38 278 SER A CA 1
ATOM 2300 C C . SER A 1 278 ? 2.499 4.229 6.678 1.00 93.38 278 SER A C 1
ATOM 2302 O O . SER A 1 278 ? 2.202 3.363 7.486 1.00 93.38 278 SER A O 1
ATOM 2304 N N . TRP A 1 279 ? 3.756 4.379 6.280 1.00 90.00 279 TRP A N 1
ATOM 2305 C CA . TRP A 1 279 ? 4.830 3.578 6.862 1.00 90.00 279 TRP A CA 1
ATOM 2306 C C . TRP A 1 279 ? 5.489 4.305 8.041 1.00 90.00 279 TRP A C 1
ATOM 2308 O O . TRP A 1 279 ? 5.713 5.519 8.022 1.00 90.00 279 TRP A O 1
ATOM 2318 N N . THR A 1 280 ? 5.830 3.559 9.088 1.00 87.62 280 THR A N 1
ATOM 2319 C CA . THR A 1 280 ? 6.772 4.021 10.107 1.00 87.62 280 THR A CA 1
ATOM 2320 C C . THR A 1 280 ? 8.195 3.888 9.592 1.00 87.62 280 THR A C 1
ATOM 2322 O O . THR A 1 280 ? 8.490 2.949 8.870 1.00 87.62 280 THR A O 1
ATOM 2325 N N . HIS A 1 281 ? 9.088 4.772 10.008 1.00 85.19 281 HIS A N 1
ATOM 2326 C CA . HIS A 1 281 ? 10.515 4.738 9.745 1.00 85.19 281 HIS A CA 1
ATOM 2327 C C . HIS A 1 281 ? 11.242 4.794 11.086 1.00 85.19 281 HIS A C 1
ATOM 2329 O O . HIS A 1 281 ? 11.560 5.871 11.594 1.00 85.19 281 HIS A O 1
ATOM 2335 N N . THR A 1 282 ? 11.433 3.628 11.699 1.00 82.00 282 THR A N 1
ATOM 2336 C CA . THR A 1 282 ? 12.051 3.525 13.025 1.00 82.00 282 THR A CA 1
ATOM 2337 C C . THR A 1 282 ? 13.495 3.069 12.885 1.00 82.00 282 THR A C 1
ATOM 2339 O O . THR A 1 282 ? 13.756 1.993 12.351 1.00 82.00 282 THR A O 1
ATOM 2342 N N . GLU A 1 283 ? 14.429 3.884 13.370 1.00 79.38 283 GLU A N 1
ATOM 2343 C CA . GLU A 1 283 ? 15.839 3.510 13.480 1.00 79.38 283 GLU A CA 1
ATOM 2344 C C . GLU A 1 283 ? 16.048 2.622 14.714 1.00 79.38 283 GLU A C 1
ATOM 2346 O O . GLU A 1 283 ? 15.576 2.940 15.809 1.00 79.38 283 GLU A O 1
ATOM 2351 N N . LEU A 1 284 ? 16.736 1.492 14.546 1.00 77.31 284 LEU A N 1
ATOM 2352 C CA . LEU A 1 284 ? 17.031 0.585 15.653 1.00 77.31 284 LEU A CA 1
ATOM 2353 C C . LEU A 1 284 ? 18.306 1.039 16.394 1.00 77.31 284 LEU A C 1
ATOM 2355 O O . LEU A 1 284 ? 19.376 1.104 15.788 1.00 77.31 284 LEU A O 1
ATOM 2359 N N . PRO A 1 285 ? 18.244 1.292 17.716 1.00 73.69 285 PRO A N 1
ATOM 2360 C CA . PRO A 1 285 ? 19.305 1.992 18.448 1.00 73.69 285 PRO A CA 1
ATOM 2361 C C . PRO A 1 285 ? 20.622 1.220 18.649 1.00 73.69 285 PRO A C 1
ATOM 2363 O O . PRO A 1 285 ? 21.562 1.792 19.195 1.00 73.69 285 PRO A O 1
ATOM 2366 N N . LYS A 1 286 ? 20.717 -0.067 18.277 1.00 66.19 286 LYS A N 1
ATOM 2367 C CA . LYS A 1 286 ? 21.856 -0.932 18.655 1.00 66.19 286 LYS A CA 1
ATOM 2368 C C . LYS A 1 286 ? 22.757 -1.419 17.517 1.00 66.19 286 LYS A C 1
ATOM 2370 O O . LYS A 1 286 ? 23.823 -1.938 17.826 1.00 66.19 286 LYS A O 1
ATOM 2375 N N . GLU A 1 287 ? 22.389 -1.254 16.245 1.00 57.69 287 GLU A N 1
ATOM 2376 C CA . GLU A 1 287 ? 23.101 -1.950 15.149 1.00 57.69 287 GLU A CA 1
ATOM 2377 C C . GLU A 1 287 ? 23.574 -1.056 13.986 1.00 57.69 287 GLU A C 1
ATOM 2379 O O . GLU A 1 287 ? 24.281 -1.540 13.110 1.00 57.69 287 GLU A O 1
ATOM 2384 N N . GLY A 1 288 ? 23.321 0.259 14.022 1.00 61.66 288 GLY A N 1
ATOM 2385 C CA . GLY A 1 288 ? 23.763 1.200 12.982 1.00 61.66 288 GLY A CA 1
ATOM 2386 C C . GLY A 1 288 ? 22.995 1.043 11.660 1.00 61.66 288 GLY A C 1
ATOM 2387 O O . GLY A 1 288 ? 22.848 -0.052 11.142 1.00 61.66 288 GLY A O 1
ATOM 2388 N N . TRP A 1 289 ? 22.480 2.146 11.102 1.00 65.06 289 TRP A N 1
ATOM 2389 C CA . TRP A 1 289 ? 21.764 2.209 9.807 1.00 65.06 289 TRP A CA 1
ATOM 2390 C C . TRP A 1 289 ? 20.633 1.179 9.587 1.00 65.06 289 TRP A C 1
ATOM 2392 O O . TRP A 1 289 ? 20.269 0.893 8.445 1.00 65.06 289 TRP A O 1
ATOM 2402 N N . CYS A 1 290 ? 20.057 0.625 10.654 1.00 76.25 290 CYS A N 1
ATOM 2403 C CA . CYS A 1 290 ? 18.961 -0.332 10.559 1.00 76.25 290 CYS A CA 1
ATOM 2404 C C . CYS A 1 290 ? 17.624 0.396 10.667 1.00 76.25 290 CYS A C 1
ATOM 2406 O O . CYS A 1 290 ? 17.282 0.920 11.729 1.00 76.25 290 CYS A O 1
ATOM 2408 N N . TYR A 1 291 ? 16.870 0.403 9.568 1.00 81.06 291 TYR A N 1
ATOM 2409 C CA . TYR A 1 291 ? 15.559 1.039 9.489 1.00 81.06 291 TYR A CA 1
ATOM 2410 C C . TYR A 1 291 ? 14.461 -0.005 9.339 1.00 81.06 291 TYR A C 1
ATOM 2412 O O . TYR A 1 291 ? 14.515 -0.865 8.458 1.00 81.06 291 TYR A O 1
ATOM 2420 N N . LEU A 1 292 ? 13.442 0.115 10.183 1.00 83.56 292 LEU A N 1
ATOM 2421 C CA . LEU A 1 292 ? 12.241 -0.699 10.140 1.00 83.56 292 LEU A CA 1
ATOM 2422 C C . LEU A 1 292 ? 11.126 0.090 9.450 1.00 83.56 292 LEU A C 1
ATOM 2424 O O . LEU A 1 292 ? 10.701 1.129 9.965 1.00 83.56 292 LEU A O 1
ATOM 2428 N N . TYR A 1 293 ? 10.652 -0.429 8.313 1.00 88.56 293 TYR A N 1
ATOM 2429 C CA . TYR A 1 293 ? 9.477 0.098 7.620 1.00 88.56 293 TYR A CA 1
ATOM 2430 C C . TYR A 1 293 ? 8.295 -0.815 7.887 1.00 88.56 293 TYR A C 1
ATOM 2432 O O . TYR A 1 293 ? 8.344 -1.996 7.541 1.00 88.56 293 TYR A O 1
ATOM 2440 N N . ARG A 1 294 ? 7.251 -0.285 8.523 1.00 89.31 294 ARG A N 1
ATOM 2441 C CA . ARG A 1 294 ? 6.026 -1.038 8.802 1.00 89.31 294 ARG A CA 1
ATOM 2442 C C . ARG A 1 294 ? 4.797 -0.196 8.490 1.00 89.31 294 ARG A C 1
ATOM 2444 O O . ARG A 1 294 ? 4.779 0.965 8.899 1.00 89.31 294 ARG A O 1
ATOM 2451 N N . PRO A 1 295 ? 3.777 -0.743 7.814 1.00 92.19 295 PRO A N 1
ATOM 2452 C CA . PRO A 1 295 ? 2.537 -0.020 7.575 1.00 92.19 295 PRO A CA 1
ATOM 2453 C C . PRO A 1 295 ? 1.815 0.260 8.894 1.00 92.19 295 PRO A C 1
ATOM 2455 O O . PRO A 1 295 ? 1.815 -0.574 9.788 1.00 92.19 295 PRO A O 1
ATOM 2458 N N . ALA A 1 296 ? 1.182 1.412 9.002 1.00 91.94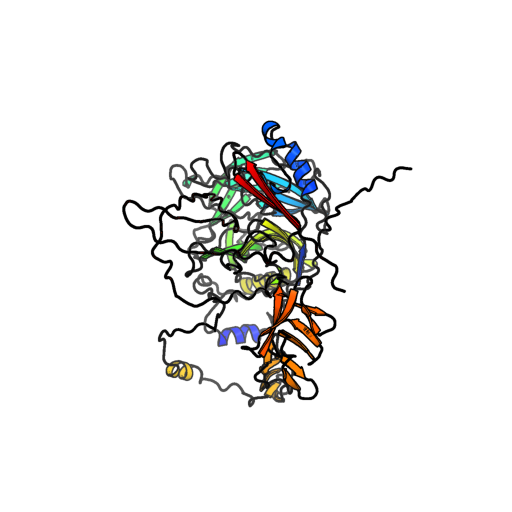 296 ALA A N 1
ATOM 2459 C CA . ALA A 1 296 ? 0.334 1.858 10.091 1.00 91.94 296 ALA A CA 1
ATOM 2460 C C . ALA A 1 296 ? -0.910 2.489 9.462 1.00 91.94 296 ALA A C 1
ATOM 2462 O O . ALA A 1 296 ? -0.811 3.250 8.497 1.00 91.94 296 ALA A O 1
ATOM 2463 N N . LEU A 1 297 ? -2.081 2.153 9.990 1.00 93.56 297 LEU A N 1
ATOM 2464 C CA . LEU A 1 297 ? -3.345 2.711 9.543 1.00 93.56 297 LEU A CA 1
ATOM 2465 C C . LEU A 1 297 ? -3.442 4.161 10.001 1.00 93.56 297 LEU A C 1
ATOM 2467 O O . LEU A 1 297 ? -3.397 4.434 11.198 1.00 93.56 297 LEU A O 1
ATOM 2471 N N . THR A 1 298 ? -3.614 5.082 9.066 1.00 94.44 298 THR A N 1
ATOM 2472 C CA . THR A 1 298 ? -3.884 6.490 9.346 1.00 94.44 298 THR A CA 1
ATOM 2473 C C . THR A 1 298 ? -5.282 6.845 8.875 1.00 94.44 298 THR A C 1
ATOM 2475 O O . THR A 1 298 ? -5.713 6.414 7.806 1.00 94.44 298 THR A O 1
ATOM 2478 N N . VAL A 1 299 ? -5.997 7.640 9.672 1.00 94.75 299 VAL A N 1
ATOM 2479 C CA . VAL A 1 299 ? -7.329 8.151 9.321 1.00 94.75 299 VAL A CA 1
ATOM 2480 C C . VAL A 1 299 ? -7.309 9.666 9.403 1.00 94.75 299 VAL A C 1
ATOM 2482 O O . VAL A 1 299 ? -6.933 10.237 10.428 1.00 94.75 299 VAL A O 1
ATOM 2485 N N . VAL A 1 300 ? -7.725 10.314 8.323 1.00 94.19 300 VAL A N 1
ATOM 2486 C CA . VAL A 1 300 ? -7.831 11.766 8.188 1.00 94.19 300 VAL A CA 1
ATOM 2487 C C . VAL A 1 300 ? -9.296 12.144 8.044 1.00 94.19 300 VAL A C 1
ATOM 2489 O O . VAL A 1 300 ? -10.029 11.529 7.279 1.00 94.19 300 VAL A O 1
ATOM 2492 N N . HIS A 1 301 ? -9.713 13.173 8.770 1.00 93.38 301 HIS A N 1
ATOM 2493 C CA . HIS A 1 301 ? -11.008 13.821 8.631 1.00 93.38 301 HIS A CA 1
ATOM 2494 C C . HIS A 1 301 ? -10.835 15.129 7.853 1.00 93.38 301 HIS A C 1
ATOM 2496 O O . HIS A 1 301 ? -10.061 15.999 8.266 1.00 93.38 301 HIS A O 1
ATOM 2502 N N . ALA A 1 302 ? -11.543 15.250 6.732 1.00 92.62 302 ALA A N 1
ATOM 2503 C CA . ALA A 1 302 ? -11.634 16.467 5.935 1.00 92.62 302 ALA A CA 1
ATOM 2504 C C . ALA A 1 302 ? -12.846 17.295 6.386 1.00 92.62 302 ALA A C 1
ATOM 2506 O O . ALA A 1 302 ? -13.995 16.903 6.206 1.00 92.62 302 ALA A O 1
ATOM 2507 N N . ILE A 1 303 ? -12.605 18.452 6.984 1.00 89.94 303 ILE A N 1
ATOM 2508 C CA . ILE A 1 303 ? -13.645 19.323 7.527 1.00 89.94 303 ILE A CA 1
ATOM 2509 C C . ILE A 1 303 ? -14.081 20.267 6.399 1.00 89.94 303 ILE A C 1
ATOM 2511 O O . ILE A 1 303 ? -13.384 21.225 6.057 1.00 89.94 303 ILE A O 1
ATOM 2515 N N . SER A 1 304 ? -15.219 19.936 5.784 1.00 72.94 304 SER A N 1
ATOM 2516 C CA . SER A 1 304 ? -15.629 20.408 4.452 1.00 72.94 304 SER A CA 1
ATOM 2517 C C . SER A 1 304 ? -15.845 21.915 4.307 1.00 72.94 304 SER A C 1
ATOM 2519 O O . SER A 1 304 ? -15.739 22.421 3.198 1.00 72.94 304 SER A O 1
ATOM 2521 N N . GLU A 1 305 ? -16.170 22.644 5.376 1.00 68.88 305 GLU A N 1
ATOM 2522 C CA . GLU A 1 305 ? -16.508 24.074 5.259 1.00 68.88 305 GLU A CA 1
ATOM 2523 C C . GLU A 1 305 ? -15.277 24.986 5.139 1.00 68.88 305 GLU A C 1
ATOM 2525 O O . GLU A 1 305 ? -15.388 26.096 4.627 1.00 68.88 305 GLU A O 1
ATOM 2530 N N . GLU A 1 306 ? -14.097 24.523 5.564 1.00 73.50 306 GLU A N 1
ATOM 2531 C CA . GLU A 1 306 ? -12.900 25.371 5.680 1.00 73.50 306 GLU A CA 1
ATOM 2532 C C . GLU A 1 306 ? -11.643 24.763 5.036 1.00 73.50 306 GLU A C 1
ATOM 2534 O O . GLU A 1 306 ? -10.547 25.281 5.241 1.00 73.50 306 GLU A O 1
ATOM 2539 N N . LEU A 1 307 ? -11.773 23.655 4.290 1.00 81.19 307 LEU A N 1
ATOM 2540 C CA . LEU A 1 307 ? -10.633 22.879 3.770 1.00 81.19 307 LEU A CA 1
ATOM 2541 C C . LEU A 1 307 ? -9.613 22.534 4.871 1.00 81.19 307 LEU A C 1
ATOM 2543 O O . LEU A 1 307 ? -8.399 22.525 4.661 1.00 81.19 307 LEU A O 1
ATOM 2547 N N . GLN A 1 308 ? -10.112 22.260 6.078 1.00 88.31 308 GLN A N 1
ATOM 2548 C CA . GLN A 1 308 ? -9.274 21.867 7.200 1.00 88.31 308 GLN A CA 1
ATOM 2549 C C . GLN A 1 308 ? -9.121 20.355 7.243 1.00 88.31 308 GLN A C 1
ATOM 2551 O O . GLN A 1 308 ? -10.073 19.596 7.073 1.00 88.31 308 GLN A O 1
ATOM 2556 N N . PHE A 1 309 ? -7.907 19.914 7.537 1.00 90.81 309 PHE A N 1
ATOM 2557 C CA . PHE A 1 309 ? -7.564 18.505 7.611 1.00 90.81 309 PHE A CA 1
ATOM 2558 C C . PHE A 1 309 ? -7.104 18.180 9.014 1.00 90.81 309 PHE A C 1
ATOM 2560 O O . PHE A 1 309 ? -6.202 18.836 9.542 1.00 90.81 309 PHE A O 1
ATOM 2567 N N . LYS A 1 310 ? -7.672 17.124 9.589 1.00 90.12 310 LYS A N 1
ATOM 2568 C CA . LYS A 1 310 ? -7.239 16.613 10.882 1.00 90.12 310 LYS A CA 1
ATOM 2569 C C . LYS A 1 310 ? -6.899 15.141 10.770 1.00 90.12 310 LYS A C 1
ATOM 2571 O O . LYS A 1 310 ? -7.747 14.335 10.401 1.00 90.12 310 LYS A O 1
ATOM 2576 N N . LEU A 1 311 ? -5.676 14.779 11.134 1.00 90.31 311 LEU A N 1
ATOM 2577 C CA . LEU A 1 311 ? -5.354 13.386 11.390 1.00 90.31 311 LEU A CA 1
ATOM 2578 C C . LEU A 1 311 ? -6.044 12.968 12.690 1.00 90.31 311 LEU A C 1
ATOM 2580 O O . LEU A 1 311 ? -5.747 13.501 13.757 1.00 90.31 311 LEU A O 1
ATOM 2584 N N . VAL A 1 312 ? -7.015 12.065 12.585 1.00 90.56 312 VAL A N 1
ATOM 2585 C CA . VAL A 1 312 ? -7.857 11.657 13.718 1.00 90.56 312 VAL A CA 1
ATOM 2586 C C . VAL A 1 312 ? -7.359 10.387 14.386 1.00 90.56 312 VAL A C 1
ATOM 2588 O O . VAL A 1 312 ? -7.634 10.173 15.563 1.00 90.56 312 VAL A O 1
ATOM 2591 N N . TYR A 1 313 ? -6.627 9.552 13.649 1.00 90.19 313 TYR A N 1
ATOM 2592 C CA . TYR A 1 313 ? -6.129 8.284 14.157 1.00 90.19 313 TYR A CA 1
ATOM 2593 C C . TYR A 1 313 ? -4.844 7.855 13.451 1.00 90.19 313 TYR A C 1
ATOM 2595 O O . TYR A 1 313 ? -4.637 8.112 12.263 1.00 90.19 313 TYR A O 1
ATOM 2603 N N . THR A 1 314 ? -3.980 7.179 14.201 1.00 89.19 314 THR A N 1
ATOM 2604 C CA . THR A 1 314 ? -2.821 6.439 13.702 1.00 89.19 314 THR A CA 1
ATOM 2605 C C . THR A 1 314 ? -2.698 5.169 14.535 1.00 89.19 314 THR A C 1
ATOM 2607 O O . THR A 1 314 ? -2.583 5.260 15.755 1.00 89.19 314 THR A O 1
ATOM 2610 N N . SER A 1 315 ? -2.722 3.997 13.903 1.00 87.62 315 SER A N 1
ATOM 2611 C CA . SER A 1 315 ? -2.526 2.728 14.607 1.00 87.62 315 SER A CA 1
ATOM 2612 C C . SER A 1 315 ? -1.065 2.526 15.009 1.00 87.62 315 SER A C 1
ATOM 2614 O O . SER A 1 315 ? -0.152 3.168 14.483 1.00 87.62 315 SER A O 1
ATOM 2616 N N . GLU A 1 316 ? -0.812 1.542 15.872 1.00 85.44 316 GLU A N 1
ATOM 2617 C CA . GLU A 1 316 ? 0.521 0.942 15.908 1.00 85.44 316 GLU A CA 1
ATOM 2618 C C . GLU A 1 316 ? 0.865 0.333 14.537 1.00 85.44 316 GLU A C 1
ATOM 2620 O O . GLU A 1 316 ? -0.037 0.040 13.741 1.00 85.44 316 GLU A O 1
ATOM 2625 N N . PRO A 1 317 ? 2.158 0.119 14.239 1.00 84.75 317 PRO A N 1
ATOM 2626 C CA . PRO A 1 317 ? 2.561 -0.668 13.087 1.00 84.75 317 PRO A CA 1
ATOM 2627 C C . PRO A 1 317 ? 1.788 -1.986 12.986 1.00 84.75 317 PRO A C 1
ATOM 2629 O O . PRO A 1 317 ? 1.835 -2.811 13.898 1.00 84.75 317 PRO A O 1
ATOM 2632 N N . ILE A 1 318 ? 1.106 -2.184 11.864 1.00 84.25 318 ILE A N 1
ATOM 2633 C CA . ILE A 1 318 ? 0.378 -3.401 11.537 1.00 84.25 318 ILE A CA 1
ATOM 2634 C C . ILE A 1 318 ? 1.399 -4.518 11.352 1.00 84.25 318 ILE A C 1
ATOM 2636 O O . ILE A 1 318 ? 2.285 -4.450 10.493 1.00 84.25 318 ILE A O 1
ATOM 2640 N N . ASP A 1 319 ? 1.269 -5.554 12.172 1.00 77.88 319 ASP A N 1
ATOM 2641 C CA . ASP A 1 319 ? 2.051 -6.771 12.035 1.00 77.88 319 ASP A CA 1
ATOM 2642 C C . ASP A 1 319 ? 1.304 -7.733 11.114 1.00 77.88 319 ASP A C 1
ATOM 2644 O O . ASP A 1 319 ? 0.365 -8.413 11.525 1.00 77.88 319 ASP A O 1
ATOM 2648 N N . PHE A 1 320 ? 1.741 -7.808 9.859 1.00 71.62 320 PHE A N 1
ATOM 2649 C CA . PHE A 1 320 ? 1.231 -8.776 8.887 1.00 71.62 320 PHE A CA 1
ATOM 2650 C C . PHE A 1 320 ? 1.741 -10.216 9.132 1.00 71.62 320 PHE A C 1
ATOM 2652 O O . PHE A 1 320 ? 1.756 -11.040 8.220 1.00 71.62 320 PHE A O 1
ATOM 2659 N N . GLN A 1 321 ? 2.160 -10.509 10.367 1.00 65.19 321 GLN A N 1
ATOM 2660 C CA . GLN A 1 321 ? 2.700 -11.770 10.857 1.00 65.19 321 GLN A CA 1
ATOM 2661 C C . GLN A 1 321 ? 3.957 -12.276 10.127 1.00 65.19 321 GLN A C 1
ATOM 2663 O O . GLN A 1 321 ? 4.433 -11.750 9.119 1.00 65.19 321 GLN A O 1
ATOM 2668 N N . LYS A 1 322 ? 4.544 -13.346 10.689 1.00 58.59 322 LYS A N 1
ATOM 2669 C CA . LYS A 1 322 ? 5.771 -13.998 10.200 1.00 58.59 322 LYS A CA 1
ATOM 2670 C C . LYS A 1 322 ? 5.670 -14.518 8.760 1.00 58.59 322 LYS A C 1
ATOM 2672 O O . LYS A 1 322 ? 6.709 -14.761 8.153 1.00 58.59 322 LYS A O 1
ATOM 2677 N N . SER A 1 323 ? 4.466 -14.700 8.219 1.00 51.16 323 SER A N 1
ATOM 2678 C CA . SER A 1 323 ? 4.249 -15.324 6.912 1.00 51.16 323 SER A CA 1
ATOM 2679 C C . SER A 1 323 ? 4.606 -14.430 5.725 1.00 51.16 323 SER A C 1
ATOM 2681 O O . SER A 1 323 ? 5.058 -14.953 4.705 1.00 51.16 323 SER A O 1
ATOM 2683 N N . LEU A 1 324 ? 4.522 -13.098 5.858 1.00 56.50 324 LEU A N 1
ATOM 2684 C CA . LEU A 1 324 ? 5.037 -12.185 4.827 1.00 56.50 324 LEU A CA 1
ATOM 2685 C C . LEU A 1 324 ? 6.561 -12.115 4.785 1.00 56.50 324 LEU A C 1
ATOM 2687 O O . LEU A 1 324 ? 7.132 -11.801 3.738 1.00 56.50 324 LEU A O 1
ATOM 2691 N N . PHE A 1 325 ? 7.231 -12.454 5.887 1.00 60.56 325 PHE A N 1
ATOM 2692 C CA . PHE A 1 325 ? 8.683 -12.587 5.930 1.00 60.56 325 PHE A CA 1
ATOM 2693 C C . PHE A 1 325 ? 9.089 -13.931 5.324 1.00 60.56 325 PHE A C 1
ATOM 2695 O O . PHE A 1 325 ? 9.693 -14.790 5.971 1.00 60.56 325 PHE A O 1
ATOM 2702 N N . ILE A 1 326 ? 8.750 -14.114 4.046 1.00 52.25 326 ILE A N 1
ATOM 2703 C CA . ILE A 1 326 ? 9.325 -15.160 3.212 1.00 52.25 326 ILE A CA 1
ATOM 2704 C C . ILE A 1 326 ? 10.836 -14.980 3.337 1.00 52.25 326 ILE A C 1
ATOM 2706 O O . ILE A 1 326 ? 11.367 -13.931 2.959 1.00 52.25 326 ILE A O 1
ATOM 2710 N N . LYS A 1 327 ? 11.520 -15.973 3.928 1.00 52.47 327 LYS A N 1
ATOM 2711 C CA . LYS A 1 327 ? 12.986 -15.999 3.997 1.00 52.47 327 LYS A CA 1
ATOM 2712 C C . LYS A 1 327 ? 13.505 -15.607 2.613 1.00 52.47 327 LYS A C 1
ATOM 2714 O O . LYS A 1 327 ? 13.100 -16.265 1.651 1.00 52.47 327 LYS A O 1
ATOM 2719 N N . PRO A 1 328 ? 14.347 -14.568 2.479 1.00 48.41 328 PRO A N 1
ATOM 2720 C CA . PRO A 1 328 ? 14.861 -14.195 1.176 1.00 48.41 328 PRO A CA 1
ATOM 2721 C C . PRO A 1 328 ? 15.545 -15.426 0.579 1.00 48.41 328 PRO A C 1
ATOM 2723 O O . PRO A 1 328 ? 16.553 -15.902 1.095 1.00 48.41 328 PRO A O 1
ATOM 2726 N N . ALA A 1 329 ? 14.967 -15.971 -0.492 1.00 41.38 329 ALA A N 1
ATOM 2727 C CA . ALA A 1 329 ? 15.492 -17.116 -1.230 1.00 41.38 329 ALA A CA 1
ATOM 2728 C C . ALA A 1 329 ? 16.673 -16.683 -2.120 1.00 41.38 329 ALA A C 1
ATOM 2730 O O . ALA A 1 329 ? 16.743 -17.004 -3.304 1.00 41.38 329 ALA A O 1
ATOM 2731 N N . GLY A 1 330 ? 17.571 -15.867 -1.566 1.00 48.69 330 GLY A N 1
ATOM 2732 C CA . GLY A 1 330 ? 18.781 -15.414 -2.225 1.00 48.69 330 GLY A CA 1
ATOM 2733 C C . GLY A 1 330 ? 19.901 -16.428 -1.988 1.00 48.69 330 GLY A C 1
ATOM 2734 O O . GLY A 1 330 ? 20.339 -16.559 -0.849 1.00 48.69 330 GLY A O 1
ATOM 2735 N N . PRO A 1 331 ? 20.427 -17.106 -3.022 1.00 43.53 331 PRO A N 1
ATOM 2736 C CA . PRO A 1 331 ? 21.476 -18.122 -2.869 1.00 43.53 331 PRO A CA 1
ATOM 2737 C C . PRO A 1 331 ? 22.847 -17.576 -2.419 1.00 43.53 331 PRO A C 1
ATOM 2739 O O . PRO A 1 331 ? 23.763 -18.361 -2.206 1.00 43.53 331 PRO A O 1
ATOM 2742 N N . ASN A 1 332 ? 23.000 -16.256 -2.246 1.00 44.34 332 ASN A N 1
ATOM 2743 C CA . ASN A 1 332 ? 24.294 -15.609 -1.989 1.00 44.34 332 ASN A CA 1
ATOM 2744 C C . ASN A 1 332 ? 24.416 -14.889 -0.635 1.00 44.34 332 ASN A C 1
ATOM 2746 O O . ASN A 1 332 ? 25.456 -14.283 -0.383 1.00 44.34 332 ASN A O 1
ATOM 2750 N N . SER A 1 333 ? 23.423 -14.937 0.261 1.00 47.19 333 SER A N 1
ATOM 2751 C CA . SER A 1 333 ? 23.649 -14.465 1.634 1.00 47.19 333 SER A CA 1
ATOM 2752 C C . SER A 1 333 ? 24.273 -15.593 2.455 1.00 47.19 333 SER A C 1
ATOM 2754 O O . SER A 1 333 ? 23.595 -16.284 3.208 1.00 47.19 333 SER A O 1
ATOM 2756 N N . SER A 1 334 ? 25.587 -15.779 2.330 1.00 43.97 334 SER A N 1
ATOM 2757 C CA . SER A 1 334 ? 26.389 -16.679 3.176 1.00 43.97 334 SER A CA 1
ATOM 2758 C C . SER A 1 334 ? 26.480 -16.229 4.647 1.00 43.97 334 SER A C 1
ATOM 2760 O O . SER A 1 334 ? 27.288 -16.749 5.411 1.00 43.97 334 SER A O 1
ATOM 2762 N N . LEU A 1 335 ? 25.667 -15.254 5.057 1.00 44.66 335 LEU A N 1
ATOM 2763 C CA . LEU A 1 335 ? 25.496 -14.820 6.435 1.00 44.66 335 LEU A CA 1
ATOM 2764 C C . LEU A 1 335 ? 24.259 -15.538 6.982 1.00 44.66 335 LEU A C 1
ATOM 2766 O O . LEU A 1 335 ? 23.132 -15.108 6.762 1.00 44.66 335 LEU A O 1
ATOM 2770 N N . GLY A 1 336 ? 24.482 -16.668 7.656 1.00 44.50 336 GLY A N 1
ATOM 2771 C CA . GLY A 1 336 ? 23.455 -17.537 8.249 1.00 44.50 336 GLY A CA 1
ATOM 2772 C C . GLY A 1 336 ? 22.657 -16.930 9.411 1.00 44.50 336 GLY A C 1
ATOM 2773 O O . GLY A 1 336 ? 21.991 -17.663 10.135 1.00 44.50 336 GLY A O 1
ATOM 2774 N N . GLU A 1 337 ? 22.686 -15.611 9.579 1.00 50.56 337 GLU A N 1
ATOM 2775 C CA . GLU A 1 337 ? 21.852 -14.865 10.512 1.00 50.56 337 GLU A CA 1
ATOM 2776 C C . GLU A 1 337 ? 20.970 -13.926 9.692 1.00 50.56 337 GLU A C 1
ATOM 2778 O O . GLU A 1 337 ? 21.460 -13.060 8.966 1.00 50.56 337 GLU A O 1
ATOM 2783 N N . VAL A 1 338 ? 19.651 -14.117 9.775 1.00 51.75 338 VAL A N 1
ATOM 2784 C CA . VAL A 1 338 ? 18.682 -13.169 9.223 1.00 51.75 338 VAL A CA 1
ATOM 2785 C C . VAL A 1 338 ? 18.884 -11.868 9.986 1.00 51.75 338 VAL A C 1
ATOM 2787 O O . VAL A 1 338 ? 18.389 -11.717 11.100 1.00 51.75 338 VAL A O 1
ATOM 2790 N N . ASN A 1 339 ? 19.670 -10.957 9.420 1.00 54.66 339 ASN A N 1
ATOM 2791 C CA . ASN A 1 339 ? 19.882 -9.655 10.015 1.00 54.66 339 ASN A CA 1
ATOM 2792 C C . ASN A 1 339 ? 18.529 -8.924 9.988 1.00 54.66 339 ASN A C 1
ATOM 2794 O O . ASN A 1 339 ? 18.074 -8.470 8.935 1.00 54.66 339 ASN A O 1
ATOM 2798 N N . LEU A 1 340 ? 17.845 -8.894 11.140 1.00 57.47 340 LEU A N 1
ATOM 2799 C CA . LEU A 1 340 ? 16.509 -8.307 11.333 1.00 57.47 340 LEU A CA 1
ATOM 2800 C C . LEU A 1 340 ? 16.452 -6.831 10.897 1.00 57.47 340 LEU A C 1
ATOM 2802 O O . LEU A 1 340 ? 15.367 -6.305 10.647 1.00 57.47 340 LEU A O 1
ATOM 2806 N N . CYS A 1 341 ? 17.620 -6.204 10.732 1.00 59.81 341 CYS A N 1
ATOM 2807 C CA . CYS A 1 341 ? 17.848 -4.860 10.217 1.00 59.81 341 CYS A CA 1
ATOM 2808 C C . CYS A 1 341 ? 17.235 -4.516 8.848 1.00 59.81 341 CYS A C 1
ATOM 2810 O O . CYS A 1 341 ? 17.196 -3.336 8.508 1.00 59.81 341 CYS A O 1
ATOM 2812 N N . TYR A 1 342 ? 16.744 -5.488 8.069 1.00 60.75 342 TYR A N 1
ATOM 2813 C CA . TYR A 1 342 ? 16.210 -5.249 6.717 1.00 60.75 342 TYR A CA 1
ATOM 2814 C C . TYR A 1 342 ? 14.775 -5.739 6.529 1.00 60.75 342 TYR A C 1
ATOM 2816 O O . TYR A 1 342 ? 14.426 -6.311 5.497 1.00 60.75 342 TYR A O 1
ATOM 2824 N N . THR A 1 343 ? 13.915 -5.552 7.525 1.00 70.06 343 THR A N 1
ATOM 2825 C CA . THR A 1 343 ? 12.479 -5.803 7.354 1.00 70.06 343 THR A CA 1
ATOM 2826 C C . THR A 1 343 ? 11.792 -4.530 6.871 1.00 70.06 343 THR A C 1
ATOM 2828 O O . THR A 1 343 ? 11.329 -3.698 7.647 1.00 70.06 343 THR A O 1
ATOM 2831 N N . TRP A 1 344 ? 11.779 -4.338 5.550 1.00 84.19 344 TRP A N 1
ATOM 2832 C CA . TRP A 1 344 ? 11.060 -3.229 4.927 1.00 84.19 344 TRP A CA 1
ATOM 2833 C C . TRP A 1 344 ? 9.734 -3.736 4.396 1.00 84.19 344 TRP A C 1
ATOM 2835 O O . TRP A 1 344 ? 9.710 -4.499 3.433 1.00 84.19 344 TRP A O 1
ATOM 2845 N N . LEU A 1 345 ? 8.643 -3.327 5.028 1.00 88.88 345 LEU A N 1
ATOM 2846 C CA . LEU A 1 345 ? 7.301 -3.571 4.538 1.00 88.88 345 LEU A CA 1
ATOM 2847 C C . LEU A 1 345 ? 6.652 -2.227 4.237 1.00 88.88 345 LEU A C 1
ATOM 2849 O O . LEU A 1 345 ? 6.326 -1.449 5.132 1.00 88.88 345 LEU A O 1
ATOM 2853 N N . MET A 1 346 ? 6.506 -1.944 2.951 1.00 90.69 346 MET A N 1
ATOM 2854 C CA . MET A 1 346 ? 5.983 -0.677 2.467 1.00 90.69 346 MET A CA 1
ATOM 2855 C C . MET A 1 346 ? 4.623 -0.900 1.843 1.00 90.69 346 MET A C 1
ATOM 2857 O O . MET A 1 346 ? 4.511 -1.590 0.833 1.00 90.69 346 MET A O 1
ATOM 2861 N N . SER A 1 347 ? 3.595 -0.311 2.436 1.00 93.56 347 SER A N 1
ATOM 2862 C CA . SER A 1 347 ? 2.280 -0.175 1.823 1.00 93.56 347 SER A CA 1
ATOM 2863 C C . SER A 1 347 ? 2.352 0.801 0.651 1.00 93.56 347 SER A C 1
ATOM 2865 O O . SER A 1 347 ? 2.851 1.916 0.785 1.00 93.56 347 SER A O 1
ATOM 2867 N N . ASN A 1 348 ? 1.836 0.389 -0.504 1.00 95.12 348 ASN A N 1
ATOM 2868 C CA . ASN A 1 348 ? 1.870 1.193 -1.725 1.00 95.12 348 ASN A CA 1
ATOM 2869 C C . ASN A 1 348 ? 0.475 1.683 -2.147 1.00 95.12 348 ASN A C 1
ATOM 2871 O O . ASN A 1 348 ? 0.361 2.766 -2.721 1.00 95.12 348 ASN A O 1
ATOM 2875 N N . SER A 1 349 ? -0.587 0.903 -1.907 1.00 96.75 349 SER A N 1
ATOM 2876 C CA . SER A 1 349 ? -1.972 1.317 -2.184 1.00 96.75 349 SER A CA 1
ATOM 2877 C C . SER A 1 349 ? -3.005 0.523 -1.377 1.00 96.75 349 SER A C 1
ATOM 2879 O O . SER A 1 349 ? -2.781 -0.648 -1.067 1.00 96.75 349 SER A O 1
ATOM 2881 N N . ILE A 1 350 ? -4.144 1.157 -1.083 1.00 96.94 350 ILE A N 1
ATOM 2882 C CA . ILE A 1 350 ? -5.428 0.469 -0.909 1.00 96.94 350 ILE A CA 1
ATOM 2883 C C . ILE A 1 350 ? -6.054 0.458 -2.309 1.00 96.94 350 ILE A C 1
ATOM 2885 O O . ILE A 1 350 ? -6.639 1.444 -2.746 1.00 96.94 350 ILE A O 1
ATOM 2889 N N . ALA A 1 351 ? -5.819 -0.615 -3.058 1.00 96.62 351 ALA A N 1
ATOM 2890 C CA . ALA A 1 351 ? -6.121 -0.714 -4.482 1.00 96.62 351 ALA A CA 1
ATOM 2891 C C . ALA A 1 351 ? -7.627 -0.745 -4.763 1.00 96.62 351 ALA A C 1
ATOM 2893 O O . ALA A 1 351 ? -8.099 -0.131 -5.716 1.00 96.62 351 ALA A O 1
ATOM 2894 N N . LYS A 1 352 ? -8.384 -1.465 -3.933 1.00 96.38 352 LYS A N 1
ATOM 2895 C CA . LYS A 1 352 ? -9.848 -1.529 -3.967 1.00 96.38 352 LYS A CA 1
ATOM 2896 C C . LYS A 1 352 ? -10.353 -1.637 -2.543 1.00 96.38 352 LYS A C 1
ATOM 2898 O O . LYS A 1 352 ? -9.783 -2.387 -1.759 1.00 96.38 352 LYS A O 1
ATOM 2903 N N . TRP A 1 353 ? -11.443 -0.949 -2.236 1.00 95.94 353 TRP A N 1
ATOM 2904 C CA . TRP A 1 353 ? -12.121 -1.093 -0.957 1.00 95.94 353 TRP A CA 1
ATOM 2905 C C . TRP A 1 353 ? -13.610 -1.304 -1.194 1.00 95.94 353 TRP A C 1
ATOM 2907 O O . TRP A 1 353 ? -14.330 -0.401 -1.607 1.00 95.94 353 TRP A O 1
ATOM 2917 N N . ASP A 1 354 ? -14.045 -2.537 -0.980 1.00 95.25 354 ASP A N 1
ATOM 2918 C CA . ASP A 1 354 ? -15.444 -2.929 -0.959 1.00 95.25 354 ASP A CA 1
ATOM 2919 C C . ASP A 1 354 ? -15.933 -2.824 0.487 1.00 95.25 354 ASP A C 1
ATOM 2921 O O . ASP A 1 354 ? -15.758 -3.739 1.296 1.00 95.25 354 ASP A O 1
ATOM 2925 N N . THR A 1 355 ? -16.467 -1.654 0.837 1.00 94.00 355 THR A N 1
ATOM 2926 C CA . THR A 1 355 ? -16.918 -1.385 2.205 1.00 94.00 355 THR A CA 1
ATOM 2927 C C . THR A 1 355 ? -18.122 -2.239 2.584 1.00 94.00 355 THR A C 1
ATOM 2929 O O . THR A 1 355 ? -18.227 -2.634 3.738 1.00 94.00 355 THR A O 1
ATOM 2932 N N . GLU A 1 356 ? -18.994 -2.574 1.627 1.00 93.00 356 GLU A N 1
ATOM 2933 C CA . GLU A 1 356 ? -20.197 -3.382 1.868 1.00 93.00 356 GLU A CA 1
ATOM 2934 C C . GLU A 1 356 ? -19.846 -4.804 2.307 1.00 93.00 356 GLU A C 1
ATOM 2936 O O . GLU A 1 356 ? -20.455 -5.341 3.231 1.00 93.00 356 GLU A O 1
ATOM 2941 N N . ASN A 1 357 ? -18.839 -5.400 1.665 1.00 94.06 357 ASN A N 1
ATOM 2942 C CA . ASN A 1 357 ? -18.376 -6.747 1.993 1.00 94.06 357 ASN A CA 1
ATOM 2943 C C . ASN A 1 357 ? -17.217 -6.765 2.996 1.00 94.06 357 ASN A C 1
ATOM 2945 O O . ASN A 1 357 ? -16.750 -7.849 3.344 1.00 94.06 357 ASN A O 1
ATOM 2949 N N . ASP A 1 358 ? -16.767 -5.595 3.465 1.00 94.12 358 ASP A N 1
ATOM 2950 C CA . ASP A 1 358 ? -15.638 -5.444 4.388 1.00 94.12 358 ASP A CA 1
ATOM 2951 C C . ASP A 1 358 ? -14.365 -6.116 3.848 1.00 94.12 358 ASP A C 1
ATOM 2953 O O . ASP A 1 358 ? -13.708 -6.899 4.532 1.00 94.12 358 ASP A O 1
ATOM 2957 N N . ILE A 1 359 ? -14.055 -5.845 2.575 1.00 93.75 359 ILE A N 1
ATOM 2958 C CA . ILE A 1 359 ? -12.891 -6.381 1.862 1.00 93.75 359 ILE A CA 1
ATOM 2959 C C . ILE A 1 359 ? -12.080 -5.224 1.284 1.00 93.75 359 ILE A C 1
ATOM 2961 O O . ILE A 1 359 ? -12.595 -4.423 0.504 1.00 93.75 359 ILE A O 1
ATOM 2965 N N . ALA A 1 360 ? -10.784 -5.183 1.584 1.00 95.06 360 ALA A N 1
ATOM 2966 C CA . ALA A 1 360 ? -9.842 -4.287 0.928 1.00 95.06 360 ALA A CA 1
ATOM 2967 C C . ALA A 1 360 ? -8.713 -5.072 0.250 1.00 95.06 360 ALA A C 1
ATOM 2969 O O . ALA A 1 360 ? -8.071 -5.926 0.857 1.00 95.06 360 ALA A O 1
ATOM 2970 N N . ASP A 1 361 ? -8.462 -4.771 -1.021 1.00 95.81 361 ASP A N 1
ATOM 2971 C CA . ASP A 1 361 ? -7.278 -5.221 -1.740 1.00 95.81 361 ASP A CA 1
ATOM 2972 C C . ASP A 1 361 ? -6.176 -4.172 -1.556 1.00 95.81 361 ASP A C 1
ATOM 2974 O O . ASP A 1 361 ? -6.353 -2.997 -1.870 1.00 95.81 361 ASP A O 1
ATOM 2978 N N . LEU A 1 362 ? -5.029 -4.597 -1.050 1.00 95.25 362 LEU A N 1
ATOM 2979 C CA . LEU A 1 362 ? -3.849 -3.795 -0.778 1.00 95.25 362 LEU A CA 1
ATOM 2980 C C . LEU A 1 362 ? -2.717 -4.200 -1.709 1.00 95.25 362 LEU A C 1
ATOM 2982 O O . LEU A 1 362 ? -2.584 -5.368 -2.073 1.00 95.25 362 LEU A O 1
ATOM 2986 N N . THR A 1 363 ? -1.821 -3.266 -1.999 1.00 95.38 363 THR A N 1
ATOM 2987 C CA . THR A 1 363 ? -0.501 -3.600 -2.534 1.00 95.38 363 THR A CA 1
ATOM 2988 C C . THR A 1 363 ? 0.597 -3.146 -1.592 1.00 95.38 363 THR A C 1
ATOM 2990 O O . THR A 1 363 ? 0.533 -2.080 -0.977 1.00 95.38 363 THR A O 1
ATOM 2993 N N . LEU A 1 364 ? 1.644 -3.956 -1.508 1.00 93.19 364 LEU A N 1
ATOM 2994 C CA . LEU A 1 364 ? 2.815 -3.720 -0.670 1.00 93.19 364 LEU A CA 1
ATOM 2995 C C . LEU A 1 364 ? 4.085 -4.226 -1.337 1.00 93.19 364 LEU A C 1
ATOM 2997 O O . LEU A 1 364 ? 4.043 -5.018 -2.274 1.00 93.19 364 LEU A O 1
ATOM 3001 N N . THR A 1 365 ? 5.215 -3.741 -0.844 1.00 90.94 365 THR A N 1
ATOM 3002 C CA . THR A 1 365 ? 6.548 -4.198 -1.219 1.00 90.94 365 THR A CA 1
ATOM 3003 C C . THR A 1 365 ? 7.250 -4.701 0.023 1.00 90.94 365 THR A C 1
ATOM 3005 O O . THR A 1 365 ? 7.359 -3.974 1.011 1.00 90.94 365 THR A O 1
ATOM 3008 N N . HIS A 1 366 ? 7.776 -5.917 -0.053 1.00 87.62 366 HIS A N 1
ATOM 3009 C CA . HIS A 1 366 ? 8.714 -6.442 0.924 1.00 87.62 366 HIS A CA 1
ATOM 3010 C C . HIS A 1 366 ? 10.153 -6.261 0.409 1.00 87.62 366 HIS A C 1
ATOM 3012 O O . HIS A 1 366 ? 10.464 -6.632 -0.727 1.00 87.62 366 HIS A O 1
ATOM 3018 N N . GLN A 1 367 ? 11.013 -5.661 1.238 1.00 85.38 367 GLN A N 1
ATOM 3019 C CA . GLN A 1 367 ? 12.459 -5.481 1.027 1.00 85.38 367 GLN A CA 1
ATOM 3020 C C . GLN A 1 367 ? 12.868 -4.780 -0.273 1.00 85.38 367 GLN A C 1
ATOM 3022 O O . GLN A 1 367 ? 13.885 -5.154 -0.853 1.00 85.38 367 GLN A O 1
ATOM 3027 N N . ASP A 1 368 ? 12.092 -3.803 -0.761 1.00 84.75 368 ASP A N 1
ATOM 3028 C CA . ASP A 1 368 ? 12.369 -3.179 -2.067 1.00 84.75 368 ASP A CA 1
ATOM 3029 C C . ASP A 1 368 ? 12.652 -4.244 -3.143 1.00 84.75 368 ASP A C 1
ATOM 3031 O O . ASP A 1 368 ? 13.658 -4.190 -3.853 1.00 84.75 368 ASP A O 1
ATOM 3035 N N . ALA A 1 369 ? 11.826 -5.290 -3.216 1.00 82.44 369 ALA A N 1
ATOM 3036 C CA . ALA A 1 369 ? 12.055 -6.368 -4.179 1.00 82.44 369 ALA A CA 1
ATOM 3037 C C . ALA A 1 369 ? 10.812 -7.198 -4.487 1.00 82.44 369 ALA A C 1
ATOM 3039 O O . ALA A 1 369 ? 10.638 -7.657 -5.616 1.00 82.44 369 ALA A O 1
ATOM 3040 N N . PHE A 1 370 ? 9.970 -7.429 -3.482 1.00 85.25 370 PHE A N 1
ATOM 3041 C CA . PHE A 1 370 ? 8.883 -8.394 -3.569 1.00 85.25 370 PHE A CA 1
ATOM 3042 C C . PHE A 1 370 ? 7.542 -7.676 -3.457 1.00 85.25 370 PHE A C 1
ATOM 3044 O O . PHE A 1 370 ? 7.036 -7.483 -2.349 1.00 85.25 370 PHE A O 1
ATOM 3051 N N . PRO A 1 371 ? 6.965 -7.235 -4.582 1.00 89.38 371 PRO A N 1
ATOM 3052 C CA . PRO A 1 371 ? 5.593 -6.781 -4.593 1.00 89.38 371 PRO A CA 1
ATOM 3053 C C . PRO A 1 371 ? 4.644 -7.916 -4.251 1.00 89.38 371 PRO A C 1
ATOM 3055 O O . PRO A 1 371 ? 4.782 -9.040 -4.741 1.00 89.38 371 PRO A O 1
ATOM 3058 N N . ALA A 1 372 ? 3.638 -7.579 -3.467 1.00 89.69 372 ALA A N 1
ATOM 3059 C CA . ALA A 1 372 ? 2.540 -8.458 -3.144 1.00 89.69 372 ALA A CA 1
ATOM 3060 C C . ALA A 1 372 ? 1.229 -7.689 -3.245 1.00 89.69 372 ALA A C 1
ATOM 3062 O O . ALA A 1 372 ? 1.162 -6.494 -2.938 1.00 89.69 372 ALA A O 1
ATOM 3063 N N . ALA A 1 373 ? 0.197 -8.397 -3.685 1.00 91.31 373 ALA A N 1
ATOM 3064 C CA . ALA A 1 373 ? -1.178 -7.995 -3.482 1.00 91.31 373 ALA A CA 1
ATOM 3065 C C . ALA A 1 373 ? -1.709 -8.787 -2.295 1.00 91.31 373 ALA A C 1
ATOM 3067 O O . ALA A 1 373 ? -1.470 -9.997 -2.198 1.00 91.31 373 ALA A O 1
ATOM 3068 N N . ILE A 1 374 ? -2.392 -8.092 -1.394 1.00 91.00 374 ILE A N 1
ATOM 3069 C CA . ILE A 1 374 ? -3.011 -8.693 -0.227 1.00 91.00 374 ILE A CA 1
ATOM 3070 C C . ILE A 1 374 ? -4.486 -8.361 -0.198 1.00 91.00 374 ILE A C 1
ATOM 3072 O O . ILE A 1 374 ? -4.850 -7.203 -0.335 1.00 91.00 374 ILE A O 1
ATOM 3076 N N . LYS A 1 375 ? -5.328 -9.353 0.063 1.00 91.56 375 LYS A N 1
ATOM 3077 C CA . LYS A 1 375 ? -6.716 -9.105 0.449 1.00 91.56 375 LYS A CA 1
ATOM 3078 C C . LYS A 1 375 ? -6.839 -9.133 1.964 1.00 91.56 375 LYS A C 1
ATOM 3080 O O . LYS A 1 375 ? -6.366 -10.094 2.566 1.00 91.56 375 LYS A O 1
ATOM 3085 N N . ILE A 1 376 ? -7.454 -8.100 2.534 1.00 89.25 376 ILE A N 1
ATOM 3086 C CA . ILE A 1 376 ? -7.751 -7.986 3.961 1.00 89.25 376 ILE A CA 1
ATOM 3087 C C . ILE A 1 376 ? -9.253 -7.838 4.210 1.00 89.25 376 ILE A C 1
ATOM 3089 O O . ILE A 1 376 ? -9.956 -7.233 3.399 1.00 89.25 376 ILE A O 1
ATOM 3093 N N . THR A 1 377 ? -9.731 -8.371 5.332 1.00 88.62 377 THR A N 1
ATOM 3094 C CA . THR A 1 377 ? -11.100 -8.185 5.846 1.00 88.62 377 THR A CA 1
ATOM 3095 C C . THR A 1 377 ? -11.091 -7.431 7.178 1.00 88.62 377 THR A C 1
ATOM 3097 O O . THR A 1 377 ? -10.040 -7.296 7.793 1.00 88.62 377 THR A O 1
ATOM 3100 N N . GLY A 1 378 ? -12.220 -6.883 7.633 1.00 88.75 378 GLY A N 1
ATOM 3101 C CA . GLY A 1 378 ? -12.320 -6.213 8.943 1.00 88.75 378 GLY A CA 1
ATOM 3102 C C . GLY A 1 378 ? -11.938 -4.728 8.954 1.00 88.75 378 GLY A C 1
ATOM 3103 O O . GLY A 1 378 ? -12.237 -4.026 9.922 1.00 88.75 378 GLY A O 1
ATOM 3104 N N . LEU A 1 379 ? -11.295 -4.224 7.893 1.00 90.44 379 LEU A N 1
ATOM 3105 C CA . LEU A 1 379 ? -10.842 -2.832 7.828 1.00 90.44 379 LEU A CA 1
ATOM 3106 C C . LEU A 1 379 ? -12.010 -1.838 7.879 1.00 90.44 379 LEU A C 1
ATOM 3108 O O . LEU A 1 379 ? -11.877 -0.785 8.498 1.00 90.44 379 LEU A O 1
ATOM 3112 N N . THR A 1 380 ? -13.147 -2.155 7.254 1.00 94.31 380 THR A N 1
ATOM 3113 C CA . THR A 1 380 ? -14.327 -1.280 7.264 1.00 94.31 380 THR A CA 1
ATOM 3114 C C . THR A 1 380 ? -14.830 -1.092 8.687 1.00 94.31 380 THR A C 1
ATOM 3116 O O . THR A 1 380 ? -14.940 0.042 9.141 1.00 94.31 380 THR A O 1
ATOM 3119 N N . LYS A 1 381 ? -15.060 -2.189 9.417 1.00 90.50 381 LYS A N 1
ATOM 3120 C CA . LYS A 1 381 ? -15.588 -2.142 10.791 1.00 90.50 381 LYS A CA 1
ATOM 3121 C C . LYS A 1 381 ? -14.658 -1.395 11.735 1.00 90.50 381 LYS A C 1
ATOM 3123 O O . LYS A 1 381 ? -15.108 -0.560 12.516 1.00 90.50 381 LYS A O 1
ATOM 3128 N N . LEU A 1 382 ? -13.352 -1.633 11.607 1.00 89.56 382 LEU A N 1
ATOM 3129 C CA . LEU A 1 382 ? -12.348 -0.912 12.380 1.00 89.56 382 LEU A CA 1
ATOM 3130 C C . LEU A 1 382 ? -12.458 0.605 12.158 1.00 89.56 382 LEU A C 1
ATOM 3132 O O . LEU A 1 382 ? -12.447 1.378 13.115 1.00 89.56 382 LEU A O 1
ATOM 3136 N N . ILE A 1 383 ? -12.58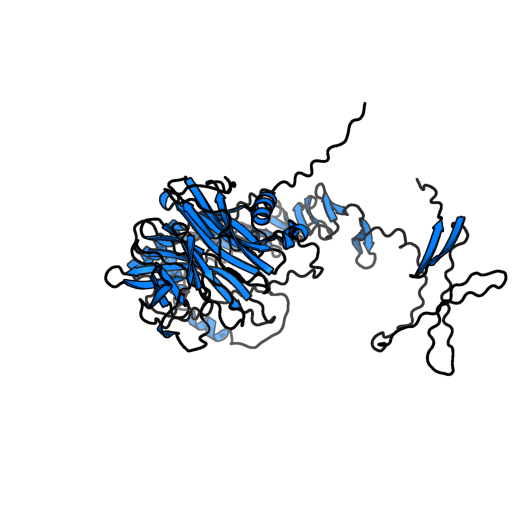7 1.037 10.903 1.00 92.56 383 ILE A N 1
ATOM 3137 C CA . ILE A 1 383 ? -12.704 2.455 10.549 1.00 92.56 383 ILE A CA 1
ATOM 3138 C C . ILE A 1 383 ? -14.030 3.048 11.032 1.00 92.56 383 ILE A C 1
ATOM 3140 O O . ILE A 1 383 ? -14.018 4.142 11.592 1.00 92.56 383 ILE A O 1
ATOM 3144 N N . GLU A 1 384 ? -15.147 2.330 10.907 1.00 94.25 384 GLU A N 1
ATOM 3145 C CA . GLU A 1 384 ? -16.444 2.746 11.464 1.00 94.25 384 GLU A CA 1
ATOM 3146 C C . GLU A 1 384 ? -16.360 2.962 12.976 1.00 94.25 384 GLU A C 1
ATOM 3148 O O . GLU A 1 384 ? -16.817 3.988 13.484 1.00 94.25 384 GLU A O 1
ATOM 3153 N N . ASN A 1 385 ? -15.711 2.043 13.695 1.00 90.56 385 ASN A N 1
ATOM 3154 C CA . ASN A 1 385 ? -15.503 2.156 15.134 1.00 90.56 385 ASN A CA 1
ATOM 3155 C C . ASN A 1 385 ? -14.624 3.365 15.487 1.00 90.56 385 ASN A C 1
ATOM 3157 O O . ASN A 1 385 ? -14.953 4.119 16.406 1.00 90.56 385 ASN A O 1
ATOM 3161 N N . ILE A 1 386 ? -13.529 3.591 14.750 1.00 89.88 386 ILE A N 1
ATOM 3162 C CA . ILE A 1 386 ? -12.655 4.763 14.934 1.00 89.88 386 ILE A CA 1
ATOM 3163 C C . ILE A 1 386 ? -13.443 6.058 14.722 1.00 89.88 386 ILE A C 1
ATOM 3165 O O . ILE A 1 386 ? -13.375 6.959 15.560 1.00 89.88 386 ILE A O 1
ATOM 3169 N N . ILE A 1 387 ? -14.212 6.146 13.634 1.00 93.69 387 ILE A N 1
ATOM 3170 C CA . ILE A 1 387 ? -15.045 7.310 13.312 1.00 93.69 387 ILE A CA 1
ATOM 3171 C C . ILE A 1 387 ? -16.075 7.537 14.417 1.00 93.69 387 ILE A C 1
ATOM 3173 O O . ILE A 1 387 ? -16.172 8.642 14.947 1.00 93.69 387 ILE A O 1
ATOM 3177 N N . HIS A 1 388 ? -16.783 6.493 14.849 1.00 92.50 388 HIS A N 1
ATOM 3178 C CA . HIS A 1 388 ? -17.762 6.613 15.922 1.00 92.50 388 HIS A CA 1
ATOM 3179 C C . HIS A 1 388 ? -17.121 7.123 17.226 1.00 92.50 388 HIS A C 1
ATOM 3181 O O . HIS A 1 388 ? -17.656 8.035 17.874 1.00 92.50 388 HIS A O 1
ATOM 3187 N N . LEU A 1 389 ? -15.972 6.574 17.630 1.00 88.56 389 LEU A N 1
ATOM 3188 C CA . LEU A 1 389 ? -15.266 7.030 18.828 1.00 88.56 389 LEU A CA 1
ATOM 3189 C C . LEU A 1 389 ? -14.784 8.481 18.693 1.00 88.56 389 LEU A C 1
ATOM 3191 O O . LEU A 1 389 ? -14.854 9.241 19.662 1.00 88.56 389 LEU A O 1
ATOM 3195 N N . TYR A 1 390 ? -14.326 8.879 17.506 1.00 90.12 390 TYR A N 1
ATOM 3196 C CA . TYR A 1 390 ? -13.923 10.251 17.214 1.00 90.12 390 TYR A CA 1
ATOM 3197 C C . TYR A 1 390 ? -15.101 11.226 17.344 1.00 90.12 390 TYR A C 1
ATOM 3199 O O . TYR A 1 390 ? -15.024 12.202 18.095 1.00 90.12 390 T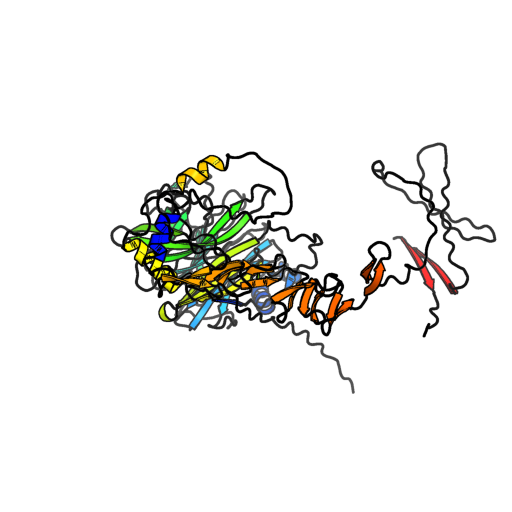YR A O 1
ATOM 3207 N N . GLU A 1 391 ? -16.214 10.933 16.673 1.00 91.69 391 GLU A N 1
ATOM 3208 C CA . GLU A 1 391 ? -17.402 11.794 16.619 1.00 91.69 391 GLU A CA 1
ATOM 3209 C C . GLU A 1 391 ? -18.117 11.895 17.964 1.00 91.69 391 GLU A C 1
ATOM 3211 O O . GLU A 1 391 ? -18.609 12.957 18.340 1.00 91.69 391 GLU A O 1
ATOM 3216 N N . SER A 1 392 ? -18.111 10.814 18.745 1.00 92.69 392 SER A N 1
ATOM 3217 C CA . SER A 1 392 ? -18.642 10.817 20.113 1.00 92.69 392 SER A CA 1
ATOM 3218 C C . SER A 1 392 ? -17.733 11.534 21.120 1.00 92.69 392 SER A C 1
ATOM 3220 O O . SER A 1 392 ? -18.092 11.655 22.292 1.00 92.69 392 SER A O 1
ATOM 3222 N N . GLY A 1 393 ? -16.554 12.009 20.696 1.00 89.88 393 GLY A N 1
ATOM 3223 C CA . GLY A 1 393 ? -15.563 12.639 21.568 1.00 89.88 393 GLY A CA 1
ATOM 3224 C C . GLY A 1 393 ? -14.931 11.678 22.577 1.00 89.88 393 GLY A C 1
ATOM 3225 O O . GLY A 1 393 ? -14.362 12.138 23.566 1.00 89.88 393 GLY A O 1
ATOM 3226 N N . LYS A 1 394 ? -15.056 10.365 22.345 1.00 87.19 394 LYS A N 1
ATOM 3227 C CA . LYS A 1 394 ? -14.465 9.305 23.170 1.00 87.19 394 LYS A CA 1
ATOM 3228 C C . LYS A 1 394 ? -13.013 9.012 22.796 1.00 87.19 394 LYS A C 1
ATOM 3230 O O . LYS A 1 394 ? -12.274 8.525 23.647 1.00 87.19 394 LYS A O 1
ATOM 3235 N N . LEU A 1 395 ? -12.579 9.335 21.572 1.00 80.88 395 LEU A N 1
ATOM 3236 C CA . LEU A 1 395 ? -11.147 9.455 21.290 1.00 80.88 395 LEU A CA 1
ATOM 3237 C C . LEU A 1 395 ? -10.609 10.704 22.003 1.00 80.88 395 LEU A C 1
ATOM 3239 O O . LEU A 1 395 ? -11.214 11.776 21.878 1.00 80.88 395 LEU A O 1
ATOM 3243 N N . PRO A 1 396 ? -9.488 10.606 22.740 1.00 72.56 396 PRO A N 1
ATOM 3244 C CA . PRO A 1 396 ? -8.901 11.770 23.379 1.00 72.56 396 PRO A CA 1
ATOM 3245 C C . PRO A 1 396 ? -8.605 12.831 22.332 1.00 72.56 396 PRO A C 1
ATOM 3247 O O . PRO A 1 396 ? -7.982 12.571 21.305 1.00 72.56 396 PRO A O 1
ATOM 3250 N N . LYS A 1 397 ? -9.059 14.050 22.611 1.00 60.88 397 LYS A N 1
ATOM 3251 C CA . LYS A 1 397 ? -8.890 15.193 21.712 1.00 60.88 397 LYS A CA 1
ATOM 3252 C C . LYS A 1 397 ? -7.477 15.788 21.755 1.00 60.88 397 LYS A C 1
ATOM 3254 O O . LYS A 1 397 ? -7.225 16.727 21.008 1.00 60.88 397 LYS A O 1
ATOM 3259 N N . GLU A 1 398 ? -6.595 15.277 22.616 1.00 55.62 398 GLU A N 1
ATOM 3260 C CA . GLU A 1 398 ? -5.287 15.867 22.919 1.00 55.62 398 GLU A CA 1
ATOM 3261 C C . GLU A 1 398 ? -4.145 15.257 22.088 1.00 55.62 398 GLU A C 1
ATOM 3263 O O . GLU A 1 398 ? -4.045 14.040 21.924 1.00 55.62 398 GLU A O 1
ATOM 3268 N N . ASP A 1 399 ? -3.249 16.136 21.628 1.00 48.78 399 ASP A N 1
ATOM 3269 C CA . ASP A 1 399 ? -2.134 15.942 20.681 1.00 48.78 399 ASP A CA 1
ATOM 3270 C C . ASP A 1 399 ? -1.033 14.937 21.114 1.00 48.78 399 ASP A C 1
ATOM 3272 O O . ASP A 1 399 ? 0.015 14.829 20.476 1.00 48.78 399 ASP A O 1
ATOM 3276 N N . HIS A 1 400 ? -1.241 14.171 22.187 1.00 44.62 400 HIS A N 1
ATOM 3277 C CA . HIS A 1 400 ? -0.202 13.390 22.873 1.00 44.62 400 HIS A CA 1
ATOM 3278 C C . HIS A 1 400 ? -0.146 11.898 22.517 1.00 44.62 400 HIS A C 1
ATOM 3280 O O . HIS A 1 400 ? 0.630 11.156 23.121 1.00 44.62 400 HIS A O 1
ATOM 3286 N N . CYS A 1 401 ? -0.911 11.421 21.530 1.00 42.97 401 CYS A N 1
ATOM 3287 C CA . CYS A 1 401 ? -0.894 9.991 21.182 1.00 42.97 401 CYS A CA 1
ATOM 3288 C C . CYS A 1 401 ? 0.469 9.490 20.651 1.00 42.97 401 CYS A C 1
ATOM 3290 O O . CYS A 1 401 ? 0.711 8.286 20.662 1.00 42.97 401 CYS A O 1
ATOM 3292 N N . ALA A 1 402 ? 1.385 10.376 20.243 1.00 38.94 402 ALA A N 1
ATOM 3293 C CA . ALA A 1 402 ? 2.672 9.985 19.662 1.00 38.94 402 ALA A CA 1
ATOM 3294 C C . ALA A 1 402 ? 3.836 9.835 20.664 1.00 38.94 402 ALA A C 1
ATOM 3296 O O . ALA A 1 402 ? 4.760 9.069 20.389 1.00 38.94 402 ALA A O 1
ATOM 3297 N N . ASP A 1 403 ? 3.803 10.489 21.833 1.00 34.06 403 ASP A N 1
ATOM 3298 C CA . ASP A 1 403 ? 4.961 10.515 22.751 1.00 34.06 403 ASP A CA 1
ATOM 3299 C C . ASP A 1 403 ? 5.196 9.186 23.499 1.00 34.06 403 ASP A C 1
ATOM 3301 O O . ASP A 1 403 ? 6.167 9.045 24.245 1.00 34.06 403 ASP A O 1
ATOM 3305 N N . LYS A 1 404 ? 4.317 8.190 23.321 1.00 36.62 404 LYS A N 1
ATOM 3306 C CA . LYS A 1 404 ? 4.373 6.904 24.035 1.00 36.62 404 LYS A CA 1
ATOM 3307 C C . LYS A 1 404 ? 4.021 5.692 23.169 1.00 36.62 404 LYS A C 1
ATOM 3309 O O . LYS A 1 404 ? 3.450 4.728 23.675 1.00 36.62 404 LYS A O 1
ATOM 3314 N N . LEU A 1 405 ? 4.393 5.697 21.888 1.00 34.22 405 LEU A N 1
ATOM 3315 C CA . LEU A 1 405 ? 4.474 4.442 21.133 1.00 34.22 405 LEU A CA 1
ATOM 3316 C C . LEU A 1 405 ? 5.595 3.594 21.747 1.00 34.22 405 LEU A C 1
ATOM 3318 O O . LEU A 1 405 ? 6.783 3.847 21.539 1.00 34.22 405 LEU A O 1
ATOM 3322 N N . LEU A 1 406 ? 5.195 2.628 22.576 1.00 28.36 406 LEU A N 1
ATOM 3323 C CA . LEU A 1 406 ? 6.086 1.643 23.161 1.00 28.36 406 LEU A CA 1
ATOM 3324 C C . LEU A 1 406 ? 6.852 0.957 22.029 1.00 28.36 406 LEU A C 1
ATOM 3326 O O . LEU A 1 406 ? 6.276 0.341 21.132 1.00 28.36 406 LEU A O 1
ATOM 3330 N N . TYR A 1 407 ? 8.178 1.007 22.117 1.00 31.31 407 TYR A N 1
ATOM 3331 C CA . TYR A 1 407 ? 9.010 0.004 21.483 1.00 31.31 407 TYR A CA 1
ATOM 3332 C C . TYR A 1 407 ? 8.550 -1.347 22.031 1.00 31.31 407 TYR A C 1
ATOM 3334 O O . TYR A 1 407 ? 8.856 -1.684 23.175 1.00 31.31 407 TYR A O 1
ATOM 3342 N N . PHE A 1 408 ? 7.849 -2.147 21.228 1.00 27.36 408 PHE A N 1
ATOM 3343 C CA . PHE A 1 408 ? 7.913 -3.588 21.413 1.00 27.36 408 PHE A CA 1
ATOM 3344 C C . PHE A 1 408 ? 9.356 -3.984 21.113 1.00 27.36 408 PHE A C 1
ATOM 3346 O O . PHE A 1 408 ? 9.722 -4.318 19.986 1.00 27.36 408 PHE A O 1
ATOM 3353 N N . TYR A 1 409 ? 10.204 -3.874 22.136 1.00 28.20 409 TYR A N 1
ATOM 3354 C CA . TYR A 1 409 ? 11.393 -4.689 22.220 1.00 28.20 409 TYR A CA 1
ATOM 3355 C C . TYR A 1 409 ? 10.899 -6.124 22.073 1.00 28.20 409 TYR A C 1
ATOM 3357 O O . TYR A 1 409 ? 10.080 -6.596 22.861 1.00 28.20 409 TYR A O 1
ATOM 3365 N N . TYR A 1 410 ? 11.365 -6.794 21.025 1.00 27.69 410 TYR A N 1
ATOM 3366 C CA . TYR A 1 410 ? 11.396 -8.244 21.019 1.00 27.69 410 TYR A CA 1
ATOM 3367 C C . TYR A 1 410 ? 12.154 -8.633 22.292 1.00 27.69 410 TYR A C 1
ATOM 3369 O O . TYR A 1 410 ? 13.355 -8.367 22.397 1.00 27.69 410 TYR A O 1
ATOM 3377 N N . ASP A 1 411 ? 11.436 -9.144 23.289 1.00 29.45 411 ASP A N 1
ATOM 3378 C CA . ASP A 1 411 ? 12.028 -9.619 24.529 1.00 29.45 411 ASP A CA 1
ATOM 3379 C C . ASP A 1 411 ? 12.898 -10.833 24.195 1.00 29.45 411 ASP A C 1
ATOM 3381 O O . ASP A 1 411 ? 12.431 -11.960 24.026 1.00 29.45 411 ASP A O 1
ATOM 3385 N N . ARG A 1 412 ? 14.188 -10.559 24.002 1.00 34.69 412 ARG A N 1
ATOM 3386 C CA . ARG A 1 412 ? 15.247 -11.549 23.870 1.00 34.69 412 ARG A CA 1
ATOM 3387 C C . ARG A 1 412 ? 15.702 -11.891 25.290 1.00 34.69 412 ARG A C 1
ATOM 3389 O O . ARG A 1 412 ? 16.822 -11.566 25.680 1.00 34.69 412 ARG A O 1
ATOM 3396 N N . ASN A 1 413 ? 14.817 -12.518 26.057 1.00 32.28 413 ASN A N 1
ATOM 3397 C CA . ASN A 1 413 ? 15.084 -13.019 27.403 1.00 32.28 413 ASN A CA 1
ATOM 3398 C C . ASN A 1 413 ? 15.988 -14.267 27.361 1.00 32.28 413 ASN A C 1
ATOM 3400 O O . ASN A 1 413 ? 15.634 -15.330 27.856 1.00 32.28 413 ASN A O 1
ATOM 3404 N N . ASP A 1 414 ? 17.163 -14.138 26.735 1.00 34.72 414 ASP A N 1
ATOM 3405 C CA . ASP A 1 414 ? 18.211 -15.161 26.790 1.00 34.72 414 ASP A CA 1
ATOM 3406 C C . ASP A 1 414 ? 19.647 -14.619 26.673 1.00 34.72 414 ASP A C 1
ATOM 3408 O O . ASP A 1 414 ? 20.560 -15.367 26.342 1.00 34.72 414 ASP A O 1
ATOM 3412 N N . LEU A 1 415 ? 19.903 -13.339 26.983 1.00 32.19 415 LEU A N 1
ATOM 3413 C CA . LEU A 1 415 ? 21.262 -12.874 27.308 1.00 32.19 415 LEU A CA 1
ATOM 3414 C C . LEU A 1 415 ? 21.231 -11.806 28.412 1.00 32.19 415 LEU A C 1
ATOM 3416 O O . LEU A 1 415 ? 20.802 -10.671 28.214 1.00 32.19 415 LEU A O 1
ATOM 3420 N N . ALA A 1 416 ? 21.704 -12.211 29.588 1.00 32.69 416 ALA A N 1
ATOM 3421 C CA . ALA A 1 416 ? 21.838 -11.418 30.803 1.00 32.69 416 ALA A CA 1
ATOM 3422 C C . ALA A 1 416 ? 22.748 -10.185 30.637 1.00 32.69 416 ALA A C 1
ATOM 3424 O O . ALA A 1 416 ? 23.801 -10.297 30.021 1.00 32.69 416 ALA A O 1
ATOM 3425 N N . TYR A 1 417 ? 22.387 -9.052 31.261 1.00 25.41 417 TYR A N 1
ATOM 3426 C CA . TYR A 1 417 ? 23.255 -8.229 32.134 1.00 25.41 417 TYR A CA 1
ATOM 3427 C C . TYR A 1 417 ? 22.413 -7.138 32.851 1.00 25.41 417 TYR A C 1
ATOM 3429 O O . TYR A 1 417 ? 21.441 -6.650 32.272 1.00 25.41 417 TYR A O 1
ATOM 3437 N N . PRO A 1 418 ? 22.734 -6.750 34.105 1.00 35.94 418 PRO A N 1
ATOM 3438 C CA . PRO A 1 418 ? 21.816 -6.041 34.991 1.00 35.94 418 PRO A CA 1
ATOM 3439 C C . PRO A 1 418 ? 22.010 -4.516 34.973 1.00 35.94 418 PRO A C 1
ATOM 3441 O O . PRO A 1 418 ? 23.133 -4.012 35.006 1.00 35.94 418 PRO A O 1
ATOM 3444 N N . GLY A 1 419 ? 20.902 -3.776 35.022 1.00 27.31 419 GLY A N 1
ATOM 3445 C CA . GLY A 1 419 ? 20.875 -2.336 35.276 1.00 27.31 419 GLY A CA 1
ATOM 3446 C C . GLY A 1 419 ? 19.782 -2.008 36.290 1.00 27.31 419 GLY A C 1
ATOM 3447 O O . GLY A 1 419 ? 18.611 -2.260 36.034 1.00 27.31 419 GLY A O 1
ATOM 3448 N N . LYS A 1 420 ? 20.184 -1.489 37.455 1.00 41.47 420 LYS A N 1
ATOM 3449 C CA . LYS A 1 420 ? 19.329 -1.089 38.585 1.00 41.47 420 LYS A CA 1
ATOM 3450 C C . LYS A 1 420 ? 18.197 -0.145 38.160 1.00 41.47 420 LYS A C 1
ATOM 3452 O O . LYS A 1 420 ? 18.474 0.936 37.647 1.00 41.47 420 LYS A O 1
ATOM 3457 N N . GLY A 1 421 ? 16.962 -0.487 38.520 1.00 32.31 421 GLY A N 1
ATOM 3458 C CA . GLY A 1 421 ? 15.823 0.426 38.491 1.00 32.31 421 GLY A CA 1
ATOM 3459 C C . GLY A 1 421 ? 14.729 -0.014 39.462 1.00 32.31 421 GLY A C 1
ATOM 3460 O O . GLY A 1 421 ? 14.229 -1.117 39.316 1.00 32.31 421 GLY A O 1
ATOM 3461 N N . MET A 1 422 ? 14.412 0.881 40.409 1.00 31.33 422 MET A N 1
ATOM 3462 C CA . MET A 1 422 ? 13.241 0.954 41.307 1.00 31.33 422 MET A CA 1
ATOM 3463 C C . MET A 1 422 ? 12.877 -0.268 42.169 1.00 31.33 422 MET A C 1
ATOM 3465 O O . MET A 1 422 ? 12.657 -1.368 41.680 1.00 31.33 422 MET A O 1
ATOM 3469 N N . GLU A 1 423 ? 12.756 -0.044 43.483 1.00 45.75 423 GLU A N 1
ATOM 3470 C CA . GLU A 1 423 ? 12.217 -1.049 44.398 1.00 45.75 423 GLU A CA 1
ATOM 3471 C C . GLU A 1 423 ? 10.732 -1.320 44.115 1.00 45.75 423 GLU A C 1
ATOM 3473 O O . GLU A 1 423 ? 9.884 -0.431 44.165 1.00 45.75 423 GLU A O 1
ATOM 3478 N N . GLU A 1 424 ? 10.433 -2.601 43.931 1.00 43.62 424 GLU A N 1
ATOM 3479 C CA . GLU A 1 424 ? 9.117 -3.240 43.807 1.00 43.62 424 GLU A CA 1
ATOM 3480 C C . GLU A 1 424 ? 8.155 -2.917 44.980 1.00 43.62 424 GLU A C 1
ATOM 3482 O O . GLU A 1 424 ? 6.944 -3.109 44.889 1.00 43.62 424 GLU A O 1
ATOM 3487 N N . SER A 1 425 ? 8.674 -2.345 46.075 1.00 50.59 425 SER A N 1
ATOM 3488 C CA . SER A 1 425 ? 7.947 -2.055 47.317 1.00 50.59 425 SER A CA 1
ATOM 3489 C C . SER A 1 425 ? 7.044 -0.807 47.265 1.00 50.59 425 SER A C 1
ATOM 3491 O O . SER A 1 425 ? 6.128 -0.679 48.087 1.00 50.59 425 SER A O 1
ATOM 3493 N N . GLU A 1 426 ? 7.249 0.101 46.302 1.00 47.44 426 GLU A N 1
ATOM 3494 C CA . GLU A 1 426 ? 6.389 1.284 46.103 1.00 47.44 426 GLU A CA 1
ATOM 3495 C C . GLU A 1 426 ? 5.237 1.028 45.116 1.00 47.44 426 GLU A C 1
ATOM 3497 O O . GLU A 1 426 ? 4.177 1.644 45.236 1.00 47.44 426 GLU A O 1
ATOM 3502 N N . PHE A 1 427 ? 5.391 0.055 44.213 1.00 43.06 427 PHE A N 1
ATOM 3503 C CA . PHE A 1 427 ? 4.381 -0.326 43.220 1.00 43.06 427 PHE A CA 1
ATOM 3504 C C . PHE A 1 427 ? 3.190 -1.080 43.845 1.00 43.06 427 PHE A C 1
ATOM 3506 O O . PHE A 1 427 ? 2.032 -0.789 43.545 1.00 43.06 427 PHE A O 1
ATOM 3513 N N . GLU A 1 428 ? 3.456 -1.966 44.808 1.00 49.72 428 GLU A N 1
ATOM 3514 C CA . GLU A 1 428 ? 2.433 -2.750 45.525 1.00 49.72 428 GLU A CA 1
ATOM 3515 C C . GLU A 1 428 ? 1.478 -1.883 46.371 1.00 49.72 428 GLU A C 1
ATOM 3517 O O . GLU A 1 428 ? 0.323 -2.240 46.607 1.00 49.72 428 GLU A O 1
ATOM 3522 N N . LYS A 1 429 ? 1.916 -0.693 46.803 1.00 48.03 429 LYS A N 1
ATOM 3523 C CA . LYS A 1 429 ? 1.109 0.187 47.666 1.00 48.03 429 LYS A CA 1
ATOM 3524 C C . LYS A 1 429 ? 0.029 0.969 46.912 1.00 48.03 429 LYS A C 1
ATOM 3526 O O . LYS A 1 429 ? -0.912 1.439 47.548 1.00 48.03 429 LYS A O 1
ATOM 3531 N N . MET A 1 430 ? 0.120 1.092 45.585 1.00 43.59 430 MET A N 1
ATOM 3532 C CA . MET A 1 430 ? -0.846 1.860 44.782 1.00 43.59 430 MET A CA 1
ATOM 3533 C C . MET A 1 430 ? -2.020 1.025 44.237 1.00 43.59 430 MET A C 1
ATOM 3535 O O . MET A 1 430 ? -3.020 1.601 43.817 1.00 43.59 430 MET A O 1
ATOM 3539 N N . LEU A 1 431 ? -1.962 -0.312 44.295 1.00 40.38 431 LEU A N 1
ATOM 3540 C CA . LEU A 1 431 ? -3.009 -1.212 43.773 1.00 40.38 431 LEU A CA 1
ATOM 3541 C C . LEU A 1 431 ? -4.117 -1.573 44.788 1.00 40.38 431 LEU A C 1
ATOM 3543 O O . LEU A 1 431 ? -5.113 -2.201 44.428 1.00 40.38 431 LEU A O 1
ATOM 3547 N N . ALA A 1 432 ? -4.002 -1.153 46.050 1.00 41.41 432 ALA A N 1
ATOM 3548 C CA . ALA A 1 432 ? -4.875 -1.592 47.143 1.00 41.41 432 ALA A CA 1
ATOM 3549 C C . ALA A 1 432 ? -6.128 -0.714 47.377 1.00 41.41 432 ALA A C 1
ATOM 3551 O O . ALA A 1 432 ? -6.439 -0.371 48.517 1.00 41.41 432 ALA A O 1
ATOM 3552 N N . ALA A 1 433 ? -6.883 -0.362 46.328 1.00 43.19 433 ALA A N 1
ATOM 3553 C CA . ALA A 1 433 ? -8.129 0.409 46.477 1.00 43.19 433 ALA A CA 1
ATOM 3554 C C . ALA A 1 433 ? -9.297 -0.101 45.609 1.00 43.19 433 ALA A C 1
ATOM 3556 O O . ALA A 1 433 ? -9.920 0.658 44.876 1.00 43.19 433 ALA A O 1
ATOM 3557 N N . ALA A 1 434 ? -9.576 -1.404 45.698 1.00 40.91 434 ALA A N 1
ATOM 3558 C CA . ALA A 1 434 ? -10.907 -2.033 45.769 1.00 40.91 434 ALA A CA 1
ATOM 3559 C C . ALA A 1 434 ? -10.722 -3.545 45.534 1.00 40.91 434 ALA A C 1
ATOM 3561 O O . ALA A 1 434 ? -10.187 -3.921 44.489 1.00 40.91 434 ALA A O 1
ATOM 3562 N N . PRO A 1 435 ? -11.143 -4.438 46.449 1.00 48.31 435 PRO A N 1
ATOM 3563 C CA . PRO A 1 435 ? -11.013 -5.870 46.217 1.00 48.31 435 PRO A CA 1
ATOM 3564 C C . PRO A 1 435 ? -11.954 -6.280 45.077 1.00 48.31 435 PRO A C 1
ATOM 3566 O O . PRO A 1 435 ? -13.164 -6.420 45.263 1.00 48.31 435 PRO A O 1
ATOM 3569 N N . LYS A 1 436 ? -11.399 -6.471 43.872 1.00 57.16 436 LYS A N 1
ATOM 3570 C CA . LYS A 1 436 ? -12.051 -7.284 42.842 1.00 57.16 436 LYS A CA 1
ATOM 3571 C C . LYS A 1 436 ? -12.316 -8.663 43.462 1.00 57.16 436 LYS A C 1
ATOM 3573 O O . LYS A 1 436 ? -11.424 -9.177 44.137 1.00 57.16 436 LYS A O 1
ATOM 3578 N N . PRO A 1 437 ? -13.492 -9.275 43.247 1.00 69.50 437 PRO A N 1
ATOM 3579 C CA . PRO A 1 437 ? -13.700 -10.664 43.631 1.00 69.50 437 PRO A CA 1
ATOM 3580 C C . PRO A 1 437 ? -12.686 -11.525 42.868 1.00 69.50 437 PRO A C 1
ATOM 3582 O O . PRO A 1 437 ? -12.826 -11.734 41.664 1.00 69.50 437 PRO A O 1
ATOM 3585 N N . SER A 1 438 ? -11.626 -11.951 43.553 1.00 82.94 438 SER A N 1
ATOM 3586 C CA . SER A 1 438 ? -10.629 -12.868 43.019 1.00 82.94 438 SER A CA 1
ATOM 3587 C C . SER A 1 438 ? -11.032 -14.291 43.384 1.00 82.94 438 SER A C 1
ATOM 3589 O O . SER A 1 438 ? -11.351 -14.602 44.533 1.00 82.94 438 SER A O 1
ATOM 3591 N N . CYS A 1 439 ? -11.055 -15.162 42.383 1.00 90.44 439 CYS A N 1
ATOM 3592 C CA . CYS A 1 439 ? -11.138 -16.593 42.616 1.00 90.44 439 CYS A CA 1
ATOM 3593 C C . CYS A 1 439 ? -9.764 -17.111 43.058 1.00 90.44 439 CYS A C 1
ATOM 3595 O O . CYS A 1 439 ? -8.734 -16.525 42.719 1.00 90.44 439 CYS A O 1
ATOM 3597 N N . ALA A 1 440 ? -9.738 -18.197 43.831 1.00 91.00 440 ALA A N 1
ATOM 3598 C CA . ALA A 1 440 ? -8.484 -18.873 44.150 1.00 91.00 440 ALA A CA 1
ATOM 3599 C C . ALA A 1 440 ? -7.819 -19.404 42.863 1.00 91.00 440 ALA A C 1
ATOM 3601 O O . ALA A 1 440 ? -8.505 -19.648 41.868 1.00 91.00 440 ALA A O 1
ATOM 3602 N N . GLY A 1 441 ? -6.497 -19.609 42.884 1.00 90.94 441 GLY A N 1
ATOM 3603 C CA . GLY A 1 441 ? -5.764 -20.183 41.749 1.00 90.94 441 GLY A CA 1
ATOM 3604 C C . GLY A 1 441 ? -6.412 -21.476 41.231 1.00 90.94 441 GLY A C 1
ATOM 3605 O O . GLY A 1 441 ? -6.908 -22.291 42.013 1.00 90.94 441 GLY A O 1
ATOM 3606 N N . GLY A 1 442 ? -6.447 -21.642 39.908 1.00 94.31 442 GLY A N 1
ATOM 3607 C CA . GLY A 1 442 ? -7.143 -22.742 39.231 1.00 94.31 442 GLY A CA 1
ATOM 3608 C C . GLY A 1 442 ? -8.648 -22.529 39.036 1.00 94.31 442 GLY A C 1
ATOM 3609 O O . GLY A 1 442 ? -9.359 -23.477 38.690 1.00 94.31 442 GLY A O 1
ATOM 3610 N N . GLN A 1 443 ? -9.156 -21.315 39.266 1.00 97.00 443 GLN A N 1
ATOM 3611 C CA . GLN A 1 443 ? -10.554 -20.957 39.036 1.00 97.00 443 GLN A CA 1
ATOM 3612 C C . GLN A 1 443 ? -10.690 -19.606 38.324 1.00 97.00 443 GLN A C 1
ATOM 3614 O O . GLN A 1 443 ? -9.884 -18.705 38.537 1.00 97.00 443 GLN A O 1
ATOM 3619 N N . TYR A 1 444 ? -11.760 -19.449 37.545 1.00 94.88 444 TYR A N 1
ATOM 3620 C CA . TYR A 1 444 ? -12.166 -18.189 36.923 1.00 94.88 444 TYR A CA 1
ATOM 3621 C C . TYR A 1 444 ? -13.544 -17.754 37.436 1.00 94.88 444 TYR A C 1
ATOM 3623 O O . TYR A 1 444 ? -14.371 -18.588 37.816 1.00 94.88 444 TYR A O 1
ATOM 3631 N N . LEU A 1 445 ? -13.801 -16.444 37.469 1.00 95.69 445 LEU A N 1
ATOM 3632 C CA . LEU A 1 445 ? -15.106 -15.909 37.857 1.00 95.69 445 LEU A CA 1
ATOM 3633 C C . LEU A 1 445 ? -16.067 -16.015 36.674 1.00 95.69 445 LEU A C 1
ATOM 3635 O O . LEU A 1 445 ? -15.944 -15.274 35.701 1.00 95.69 445 LEU A O 1
ATOM 3639 N N . ASP A 1 446 ? -17.053 -16.898 36.777 1.00 94.06 446 ASP A N 1
ATOM 3640 C CA . ASP A 1 446 ? -18.112 -16.983 35.781 1.00 94.06 446 ASP A CA 1
ATOM 3641 C C . ASP A 1 446 ? -19.002 -15.739 35.867 1.00 94.06 446 ASP A C 1
ATOM 3643 O O . ASP A 1 446 ? -19.598 -15.436 36.906 1.00 94.06 446 ASP A O 1
ATOM 3647 N N . THR A 1 447 ? -19.049 -14.966 34.785 1.00 87.50 447 THR A N 1
ATOM 3648 C CA . THR A 1 447 ? -19.715 -13.660 34.775 1.00 87.50 447 THR A CA 1
ATOM 3649 C C . THR A 1 447 ? -21.234 -13.766 34.845 1.00 87.50 447 THR A C 1
ATOM 3651 O O . THR A 1 447 ? -21.859 -12.812 35.322 1.00 87.50 447 THR A O 1
ATOM 3654 N N . GLU A 1 448 ? -21.810 -14.894 34.427 1.00 89.75 448 GLU A N 1
ATOM 3655 C CA . GLU A 1 448 ? -23.248 -15.156 34.433 1.00 89.75 448 GLU A CA 1
ATOM 3656 C C . GLU A 1 448 ? -23.708 -15.624 35.816 1.00 89.75 448 GLU A C 1
ATOM 3658 O O . GLU A 1 448 ? -24.576 -14.997 36.423 1.00 89.75 448 GLU A O 1
ATOM 3663 N N . SER A 1 449 ? -23.074 -16.661 36.372 1.00 94.38 449 SER A N 1
ATOM 3664 C CA . SER A 1 449 ? -23.460 -17.205 37.678 1.00 94.38 449 SER A CA 1
ATOM 3665 C C . SER A 1 449 ? -22.869 -16.448 38.866 1.00 94.38 449 SER A C 1
ATOM 3667 O O . SER A 1 449 ? -23.293 -16.673 39.998 1.00 94.38 449 SER A O 1
ATOM 3669 N N . LYS A 1 450 ? -21.885 -15.565 38.639 1.00 93.06 450 LYS A N 1
ATOM 3670 C CA . LYS A 1 450 ? -21.106 -14.875 39.686 1.00 93.06 450 LYS A CA 1
ATOM 3671 C C . LYS A 1 450 ? -20.422 -15.836 40.667 1.00 93.06 450 LYS A C 1
ATOM 3673 O O . LYS A 1 450 ? -20.169 -15.477 41.814 1.00 93.06 450 LYS A O 1
ATOM 3678 N N . THR A 1 451 ? -20.102 -17.051 40.225 1.00 96.25 451 THR A N 1
ATOM 3679 C CA . THR A 1 451 ? -19.401 -18.062 41.031 1.00 96.25 451 THR A CA 1
ATOM 3680 C C . THR A 1 451 ? -18.056 -18.406 40.411 1.00 96.25 451 THR A C 1
ATOM 3682 O O . THR A 1 451 ? -17.924 -18.434 39.190 1.00 96.25 451 THR A O 1
ATOM 3685 N N . CYS A 1 452 ? -17.077 -18.758 41.238 1.00 97.19 452 CYS A N 1
ATOM 3686 C CA . CYS A 1 452 ? -15.807 -19.280 40.750 1.00 97.19 452 CYS A CA 1
ATOM 3687 C C . CYS A 1 452 ? -15.983 -20.697 40.186 1.00 97.19 452 CYS A C 1
ATOM 3689 O O . CYS A 1 452 ? -16.450 -21.597 40.888 1.00 97.19 452 CYS A O 1
ATOM 3691 N N . LYS A 1 453 ? -15.615 -20.899 38.921 1.00 97.38 453 LYS A N 1
ATOM 3692 C CA . LYS A 1 453 ? -15.605 -22.204 38.248 1.00 97.38 453 LYS A CA 1
ATOM 3693 C C . LYS A 1 453 ? -14.165 -22.660 38.048 1.00 97.38 453 LYS A C 1
ATOM 3695 O O . LYS A 1 453 ? -13.276 -21.837 37.862 1.00 97.38 453 LYS A O 1
ATOM 3700 N N . LYS A 1 454 ? -13.920 -23.971 38.115 1.00 97.38 454 LYS A N 1
ATOM 3701 C CA . LYS A 1 454 ? -12.582 -24.531 37.870 1.00 97.38 454 LYS A CA 1
ATOM 3702 C C . LYS A 1 454 ? -12.159 -24.297 36.424 1.00 97.38 454 LYS A C 1
ATOM 3704 O O . LYS A 1 454 ? -12.981 -24.422 35.519 1.00 97.38 454 LYS A O 1
ATOM 3709 N N . CYS A 1 455 ? -10.878 -24.013 36.235 1.00 97.12 455 CYS A N 1
ATOM 3710 C CA . CYS A 1 455 ? -10.242 -24.056 34.928 1.00 97.12 455 CYS A CA 1
ATOM 3711 C C . CYS A 1 455 ? -10.235 -25.480 34.355 1.00 97.12 455 CYS A C 1
ATOM 3713 O O . CYS A 1 455 ? -10.408 -26.462 35.088 1.00 97.12 455 CYS A O 1
ATOM 3715 N N . SER A 1 456 ? -9.982 -25.593 33.053 1.00 95.88 456 SER A N 1
ATOM 3716 C CA . SER A 1 456 ? -9.562 -26.843 32.423 1.00 95.88 456 SER A CA 1
ATOM 3717 C C . SER A 1 456 ? -8.357 -27.435 33.161 1.00 95.88 456 SER A C 1
ATOM 3719 O O . SER A 1 456 ? -7.523 -26.708 33.702 1.00 95.88 456 SER A O 1
ATOM 3721 N N . SER A 1 457 ? -8.240 -28.765 33.182 1.00 95.81 457 SER A N 1
ATOM 3722 C CA . SER A 1 457 ? -7.175 -29.477 33.908 1.00 95.81 457 SER A CA 1
ATOM 3723 C C . SER A 1 457 ? -5.761 -29.118 33.439 1.00 95.81 457 SER A C 1
ATOM 3725 O O . SER A 1 457 ? -4.797 -29.344 34.168 1.00 95.81 457 SER A O 1
ATOM 3727 N N . LEU A 1 458 ? -5.638 -28.551 32.237 1.00 96.56 458 LEU A N 1
ATOM 3728 C CA . LEU A 1 458 ? -4.372 -28.095 31.668 1.00 96.56 458 LEU A CA 1
ATOM 3729 C C . LEU A 1 458 ? -3.942 -26.708 32.177 1.00 96.56 458 LEU A C 1
ATOM 3731 O O . LEU A 1 458 ? -2.764 -26.372 32.056 1.00 96.56 458 LEU A O 1
ATOM 3735 N N . CYS A 1 459 ? -4.850 -25.913 32.758 1.00 97.00 459 CYS A N 1
ATOM 3736 C CA . CYS A 1 459 ? -4.539 -24.574 33.253 1.00 97.00 459 CYS A CA 1
ATOM 3737 C C . CYS A 1 459 ? -4.362 -24.562 34.779 1.00 97.00 459 CYS A C 1
ATOM 3739 O O . CYS A 1 459 ? -5.250 -24.986 35.522 1.00 97.00 459 CYS A O 1
ATOM 3741 N N . SER A 1 460 ? -3.280 -23.950 35.260 1.00 96.44 460 SER A N 1
ATOM 3742 C CA . SER A 1 460 ? -3.158 -23.579 36.673 1.00 96.44 460 SER A CA 1
ATOM 3743 C C . SER A 1 460 ? -3.861 -22.252 36.970 1.00 96.44 460 SER A C 1
ATOM 3745 O O . SER A 1 460 ? -4.276 -22.014 38.100 1.00 96.44 460 SER A O 1
ATOM 3747 N N . GLU A 1 461 ? -3.993 -21.379 35.967 1.00 96.25 461 GLU A N 1
ATOM 3748 C CA . GLU A 1 461 ? -4.730 -20.111 36.021 1.00 96.25 461 GLU A CA 1
ATOM 3749 C C . GLU A 1 461 ? -5.428 -19.885 34.674 1.00 96.25 461 GLU A C 1
ATOM 3751 O O . GLU A 1 461 ? -4.864 -20.203 33.622 1.00 96.25 461 GLU A O 1
ATOM 3756 N N . CYS A 1 462 ? -6.656 -19.368 34.691 1.00 96.06 462 CYS A N 1
ATOM 3757 C CA . CYS A 1 462 ? -7.449 -19.145 33.487 1.00 96.06 462 CYS A CA 1
ATOM 3758 C C . CYS A 1 462 ? -8.413 -17.964 33.647 1.00 96.06 462 CYS A C 1
ATOM 3760 O O . CYS A 1 462 ? -8.820 -17.626 34.759 1.00 96.06 462 CYS A O 1
ATOM 3762 N N . GLU A 1 463 ? -8.806 -17.361 32.526 1.00 92.62 463 GLU A N 1
ATOM 3763 C CA . GLU A 1 463 ? -9.858 -16.330 32.480 1.00 92.62 463 GLU A CA 1
ATOM 3764 C C . GLU A 1 463 ? -11.231 -16.923 32.131 1.00 92.62 463 GLU A C 1
ATOM 3766 O O . GLU A 1 463 ? -12.266 -16.388 32.524 1.00 92.62 463 GLU A O 1
ATOM 3771 N N . LEU A 1 464 ? -11.231 -18.054 31.422 1.00 93.00 464 LEU A N 1
ATOM 3772 C CA . LEU A 1 464 ? -12.392 -18.864 31.052 1.00 93.00 464 LEU A CA 1
ATOM 3773 C C . LEU A 1 464 ? -12.008 -20.341 31.161 1.00 93.00 464 LEU A C 1
ATOM 3775 O O . LEU A 1 464 ? -10.822 -20.659 31.202 1.00 93.00 464 LEU A O 1
ATOM 3779 N N . TYR A 1 465 ? -12.993 -21.243 31.140 1.00 94.50 465 TYR A N 1
ATOM 3780 C CA . TYR A 1 465 ? -12.765 -22.688 31.280 1.00 94.50 465 TYR A CA 1
ATOM 3781 C C . TYR A 1 465 ? -11.598 -23.208 30.417 1.00 94.50 465 TYR A C 1
ATOM 3783 O O . TYR A 1 465 ? -10.705 -23.855 30.957 1.00 94.50 465 TYR A O 1
ATOM 3791 N N . ASP A 1 466 ? -11.549 -22.830 29.135 1.00 90.19 466 ASP A N 1
ATOM 3792 C CA . ASP A 1 466 ? -10.512 -23.253 28.179 1.00 90.19 466 ASP A CA 1
ATOM 3793 C C . ASP A 1 466 ? -9.494 -22.153 27.818 1.00 90.19 466 ASP A C 1
ATOM 3795 O O . ASP A 1 466 ? -8.755 -22.313 26.852 1.00 90.19 466 ASP A O 1
ATOM 3799 N N . TYR A 1 467 ? -9.453 -21.034 28.555 1.00 93.31 467 TYR A N 1
ATOM 3800 C CA . TYR A 1 467 ? -8.539 -19.916 28.278 1.00 93.31 467 TYR A CA 1
ATOM 3801 C C . TYR A 1 467 ? -7.498 -19.761 29.396 1.00 93.31 467 TYR A C 1
ATOM 3803 O O . TYR A 1 467 ? -7.699 -19.010 30.353 1.00 93.31 467 TYR A O 1
ATOM 3811 N N . CYS A 1 468 ? -6.395 -20.500 29.292 1.00 96.06 468 CYS A N 1
ATOM 3812 C CA . CYS A 1 468 ? -5.300 -20.527 30.254 1.00 96.06 468 CYS A CA 1
ATOM 3813 C C . CYS A 1 468 ? -4.418 -19.269 30.169 1.00 96.06 468 CYS A C 1
ATOM 3815 O O . CYS A 1 468 ? -3.865 -18.952 29.115 1.00 96.06 468 CYS A O 1
ATOM 3817 N N . THR A 1 469 ? -4.188 -18.616 31.307 1.00 93.94 469 THR A N 1
ATOM 3818 C CA . THR A 1 469 ? -3.137 -17.596 31.482 1.00 93.94 469 THR A CA 1
ATOM 3819 C C . THR A 1 469 ? -1.846 -18.200 32.028 1.00 93.94 469 THR A C 1
ATOM 3821 O O . THR A 1 469 ? -0.764 -17.655 31.815 1.00 93.94 469 THR A O 1
ATOM 3824 N N . ARG A 1 470 ? -1.940 -19.357 32.696 1.00 96.25 470 ARG A N 1
ATOM 3825 C CA . ARG A 1 470 ? -0.803 -20.163 33.144 1.00 96.25 470 ARG A CA 1
ATOM 3826 C C . ARG A 1 470 ? -1.152 -21.646 33.061 1.00 96.25 470 ARG A C 1
ATOM 3828 O O . ARG A 1 470 ? -2.278 -22.047 33.358 1.00 96.25 470 ARG A O 1
ATOM 3835 N N . CYS A 1 471 ? -0.181 -22.454 32.662 1.00 97.44 471 CYS A N 1
ATOM 3836 C CA . CYS A 1 471 ? -0.355 -23.885 32.460 1.00 97.44 471 CYS A CA 1
ATOM 3837 C C . CYS A 1 471 ? 0.076 -24.702 33.675 1.00 97.44 471 CYS A C 1
ATOM 3839 O O . CYS A 1 471 ? 1.022 -24.334 34.368 1.00 97.44 471 CYS A O 1
ATOM 3841 N N . THR A 1 472 ? -0.604 -25.826 33.907 1.00 96.81 472 THR A N 1
ATOM 3842 C CA . THR A 1 472 ? -0.267 -26.759 34.993 1.00 96.81 472 THR A CA 1
ATOM 3843 C C . THR A 1 472 ? 1.084 -27.437 34.748 1.00 96.81 472 THR A C 1
ATOM 3845 O O . THR A 1 472 ? 1.834 -27.667 35.695 1.00 96.81 472 THR A O 1
ATOM 3848 N N . ASP A 1 473 ? 1.411 -27.742 33.487 1.00 97.44 473 ASP A N 1
ATOM 3849 C CA . ASP A 1 473 ? 2.659 -28.410 33.122 1.00 97.44 473 ASP A CA 1
ATOM 3850 C C . ASP A 1 473 ? 3.801 -27.396 32.879 1.00 97.44 473 ASP A C 1
ATOM 3852 O O . ASP A 1 473 ? 3.664 -26.526 32.011 1.00 97.44 473 ASP A O 1
ATOM 3856 N N . PRO A 1 474 ? 4.951 -27.502 33.575 1.00 97.06 474 PRO A N 1
ATOM 3857 C CA . PRO A 1 474 ? 6.077 -26.572 33.426 1.00 97.06 474 PRO A CA 1
ATOM 3858 C C . PRO A 1 474 ? 6.767 -26.636 32.050 1.00 97.06 474 PRO A C 1
ATOM 3860 O O . PRO A 1 474 ? 7.496 -25.711 31.678 1.00 97.06 474 PRO A O 1
ATOM 3863 N N . ASN A 1 475 ? 6.545 -27.703 31.281 1.00 97.56 475 ASN A N 1
ATOM 3864 C CA . ASN A 1 475 ? 7.011 -27.870 29.907 1.00 97.56 475 ASN A CA 1
ATOM 3865 C C . ASN A 1 475 ? 5.966 -27.417 28.876 1.00 97.56 475 ASN A C 1
ATOM 3867 O O . ASN A 1 475 ? 6.124 -27.694 27.691 1.00 97.56 475 ASN A O 1
ATOM 3871 N N . SER A 1 476 ? 4.932 -26.686 29.295 1.00 97.25 476 SER A N 1
ATOM 3872 C CA . SER A 1 476 ? 3.981 -26.012 28.407 1.00 97.25 476 SER A CA 1
ATOM 3873 C C . SER A 1 476 ? 3.986 -24.501 28.612 1.00 97.25 476 SER A C 1
ATOM 3875 O O . SER A 1 476 ? 4.368 -24.005 29.670 1.00 97.25 476 SER A O 1
ATOM 3877 N N . ASN A 1 477 ? 3.577 -23.769 27.578 1.00 94.88 477 ASN A N 1
ATOM 3878 C CA . ASN A 1 477 ? 3.349 -22.330 27.619 1.00 94.88 477 ASN A CA 1
ATOM 3879 C C . ASN A 1 477 ? 1.918 -22.028 27.143 1.00 94.88 477 ASN A C 1
ATOM 3881 O O . ASN A 1 477 ? 1.426 -22.704 26.234 1.00 94.88 477 ASN A O 1
ATOM 3885 N N . PRO A 1 478 ? 1.252 -21.006 27.705 1.00 94.50 478 PRO A N 1
ATOM 3886 C CA . PRO A 1 478 ? -0.014 -20.529 27.171 1.00 94.50 478 PRO A CA 1
ATOM 3887 C C . PRO A 1 478 ? 0.215 -19.889 25.791 1.00 94.50 478 PRO A C 1
ATOM 3889 O O . PRO A 1 478 ? 1.024 -18.974 25.641 1.00 94.50 478 PRO A O 1
ATOM 3892 N N . PHE A 1 479 ? -0.499 -20.368 24.776 1.00 87.88 479 PHE A N 1
ATOM 3893 C CA . PHE A 1 479 ? -0.498 -19.844 23.414 1.00 87.88 479 PHE A CA 1
ATOM 3894 C C . PHE A 1 479 ? -1.937 -19.790 22.894 1.00 87.88 479 PHE A C 1
ATOM 3896 O O . PHE A 1 479 ? -2.620 -20.810 22.816 1.00 87.88 479 PHE A O 1
ATOM 3903 N N . SER A 1 480 ? -2.411 -18.587 22.558 1.00 87.88 480 SER A N 1
ATOM 3904 C CA . SER A 1 480 ? -3.801 -18.338 22.136 1.00 87.88 480 SER A CA 1
ATOM 3905 C C . SER A 1 480 ? -4.856 -18.869 23.126 1.00 87.88 480 SER A C 1
ATOM 3907 O O . SER A 1 480 ? -5.883 -19.417 22.740 1.00 87.88 480 SER A O 1
ATOM 3909 N N . GLY A 1 481 ? -4.570 -18.764 24.428 1.00 86.94 481 GLY A N 1
ATOM 3910 C CA . GLY A 1 481 ? -5.448 -19.264 25.489 1.00 86.94 481 GLY A CA 1
ATOM 3911 C C . GLY A 1 481 ? -5.352 -20.768 25.761 1.00 86.94 481 GLY A C 1
ATOM 3912 O O . GLY A 1 481 ? -5.961 -21.235 26.711 1.00 86.94 481 GLY A O 1
ATOM 3913 N N . TYR A 1 482 ? -4.560 -21.538 25.016 1.00 93.56 482 TYR A N 1
ATOM 3914 C CA . TYR A 1 482 ? -4.387 -22.974 25.261 1.00 93.56 482 TYR A CA 1
ATOM 3915 C C . TYR A 1 482 ? -2.976 -23.287 25.747 1.00 93.56 482 TYR A C 1
ATOM 3917 O O . TYR A 1 482 ? -2.017 -22.613 25.381 1.00 93.56 482 TYR A O 1
ATOM 3925 N N . CYS A 1 483 ? -2.822 -24.340 26.543 1.00 95.38 483 CYS A N 1
ATOM 3926 C CA . CYS A 1 483 ? -1.501 -24.820 26.933 1.00 95.38 483 CYS A CA 1
ATOM 3927 C C . CYS A 1 483 ? -0.891 -25.675 25.827 1.00 95.38 483 CYS A C 1
ATOM 3929 O O . CYS A 1 483 ? -1.386 -26.761 25.525 1.00 95.38 483 CYS A O 1
ATOM 3931 N N . VAL A 1 484 ? 0.192 -25.176 25.234 1.00 95.19 484 VAL A N 1
ATOM 3932 C CA . VAL A 1 484 ? 0.947 -25.855 24.179 1.00 95.19 484 VAL A CA 1
ATOM 3933 C C . VAL A 1 484 ? 2.301 -26.272 24.739 1.00 95.19 484 VAL A C 1
ATOM 3935 O O . VAL A 1 484 ? 2.990 -25.471 25.373 1.00 95.19 484 VAL A O 1
ATOM 3938 N N . CYS A 1 485 ? 2.685 -27.530 24.530 1.00 97.56 485 CYS A N 1
ATOM 3939 C CA . CYS A 1 485 ? 3.990 -28.027 24.958 1.00 97.56 485 CYS A CA 1
ATOM 3940 C C . CYS A 1 485 ? 5.126 -27.278 24.248 1.00 97.56 485 CYS A C 1
ATOM 3942 O O . CYS A 1 485 ? 5.032 -26.956 23.064 1.00 97.56 485 CYS A O 1
ATOM 3944 N N . LYS A 1 486 ? 6.200 -26.994 24.988 1.00 96.94 486 LYS A N 1
ATOM 3945 C CA . LYS A 1 486 ? 7.436 -26.402 24.469 1.00 96.94 486 LYS A CA 1
ATOM 3946 C C . LYS A 1 486 ? 8.067 -27.330 23.428 1.00 96.94 486 LYS A C 1
ATOM 3948 O O . LYS A 1 486 ? 7.856 -28.542 23.458 1.00 96.94 486 LYS A O 1
ATOM 3953 N N . ASP A 1 487 ? 8.893 -26.768 22.547 1.00 94.62 487 ASP A N 1
ATOM 3954 C CA . ASP A 1 487 ? 9.672 -27.563 21.595 1.00 94.62 487 ASP A CA 1
ATOM 3955 C C . ASP A 1 487 ? 10.480 -28.650 22.326 1.00 94.62 487 ASP A C 1
ATOM 3957 O O . ASP A 1 487 ? 11.064 -28.427 23.389 1.00 94.62 487 ASP A O 1
ATOM 3961 N N . GLY A 1 488 ? 10.485 -29.852 21.757 1.00 96.00 488 GLY A N 1
ATOM 3962 C CA . GLY A 1 488 ? 11.030 -31.062 22.365 1.00 96.00 488 GLY A CA 1
ATOM 3963 C C . GLY A 1 488 ? 10.040 -31.843 23.231 1.00 96.00 488 GLY A C 1
ATOM 3964 O O . GLY A 1 488 ? 10.425 -32.898 23.733 1.00 96.00 488 GLY A O 1
ATOM 3965 N N . PHE A 1 489 ? 8.793 -31.381 23.375 1.00 97.69 489 PHE A N 1
ATOM 3966 C CA . PHE A 1 489 ? 7.732 -32.067 24.114 1.00 97.69 489 PHE A CA 1
ATOM 3967 C C . PHE A 1 489 ? 6.435 -32.187 23.294 1.00 97.69 489 PHE A C 1
ATOM 3969 O O . PHE A 1 489 ? 6.195 -31.411 22.370 1.00 97.69 489 PHE A O 1
ATOM 3976 N N . TYR A 1 490 ? 5.579 -33.143 23.653 1.00 97.25 490 TYR A N 1
ATOM 3977 C CA . TYR A 1 490 ? 4.227 -33.317 23.115 1.00 97.25 490 TYR A CA 1
ATOM 3978 C C . TYR A 1 490 ? 3.221 -33.547 24.243 1.00 97.25 490 TYR A C 1
ATOM 3980 O O . TYR A 1 490 ? 3.584 -34.031 25.311 1.00 97.25 490 TYR A O 1
ATOM 3988 N N . LEU A 1 491 ? 1.950 -33.211 24.014 1.00 97.25 491 LEU A N 1
ATOM 3989 C CA . LEU A 1 491 ? 0.901 -33.406 25.014 1.00 97.25 491 LEU A CA 1
ATOM 3990 C C . LEU A 1 491 ? 0.443 -34.868 25.019 1.00 97.25 491 LEU A C 1
ATOM 3992 O O . LEU A 1 491 ? -0.244 -35.309 24.094 1.00 97.25 491 LEU A O 1
ATOM 3996 N N . GLU A 1 492 ? 0.773 -35.602 26.077 1.00 97.62 492 GLU A N 1
ATOM 3997 C CA . GLU A 1 492 ? 0.262 -36.950 26.296 1.00 97.62 492 GLU A CA 1
ATOM 3998 C C . GLU A 1 492 ? -1.140 -36.855 26.913 1.00 97.62 492 GLU A C 1
ATOM 4000 O O . GLU A 1 492 ? -1.326 -36.483 28.072 1.00 97.62 492 GLU A O 1
ATOM 4005 N N . LYS A 1 493 ? -2.165 -37.161 26.110 1.00 94.06 493 LYS A N 1
ATOM 4006 C CA . LYS A 1 493 ? -3.576 -36.973 26.493 1.00 94.06 493 LYS A CA 1
ATOM 4007 C C . LYS A 1 493 ? -3.989 -37.821 27.695 1.00 94.06 493 LYS A C 1
ATOM 4009 O O . LYS A 1 493 ? -4.933 -37.460 28.390 1.00 94.06 493 LYS A O 1
ATOM 4014 N N . SER A 1 494 ? -3.325 -38.956 27.920 1.00 94.44 494 SER A N 1
ATOM 4015 C CA . SER A 1 494 ? -3.639 -39.842 29.044 1.00 94.44 494 SER A CA 1
ATOM 4016 C C . SER A 1 494 ? -3.189 -39.269 30.393 1.00 94.44 494 SER A C 1
ATOM 4018 O O . SER A 1 494 ? -3.901 -39.420 31.386 1.00 94.44 494 SER A O 1
ATOM 4020 N N . SER A 1 495 ? -2.049 -38.576 30.424 1.00 95.75 495 SER A N 1
ATOM 4021 C CA . SER A 1 495 ? -1.491 -37.936 31.619 1.00 95.75 495 SER A CA 1
ATOM 4022 C C . SER A 1 495 ? -1.845 -36.449 31.732 1.00 95.75 495 SER A C 1
ATOM 4024 O O . SER A 1 495 ? -1.715 -35.881 32.815 1.00 95.75 495 SER A O 1
ATOM 4026 N N . ASN A 1 496 ? -2.323 -35.821 30.647 1.00 95.44 496 ASN A N 1
ATOM 4027 C CA . ASN A 1 496 ? -2.487 -34.367 30.526 1.00 95.44 496 ASN A CA 1
ATOM 4028 C C . ASN A 1 496 ? -1.190 -33.599 30.849 1.00 95.44 496 ASN A C 1
ATOM 4030 O O . ASN A 1 496 ? -1.236 -32.476 31.350 1.00 95.44 496 ASN A O 1
ATOM 4034 N N . SER A 1 497 ? -0.039 -34.212 30.556 1.00 97.12 497 SER A N 1
ATOM 4035 C CA . SER A 1 497 ? 1.291 -33.628 30.743 1.00 97.12 497 SER A CA 1
ATOM 4036 C C . SER A 1 497 ? 2.091 -33.629 29.445 1.00 97.12 497 SER A C 1
ATOM 4038 O O . SER A 1 497 ? 1.830 -34.413 28.530 1.00 97.12 497 SER A O 1
ATOM 4040 N N . CYS A 1 498 ? 3.055 -32.723 29.358 1.00 98.00 498 CYS A N 1
ATOM 4041 C CA . CYS A 1 498 ? 3.978 -32.613 28.247 1.00 98.00 498 CYS A CA 1
ATOM 4042 C C . CYS A 1 498 ? 5.124 -33.610 28.426 1.00 98.00 498 CYS A C 1
ATOM 4044 O O . CYS A 1 498 ? 5.995 -33.440 29.282 1.00 98.00 498 CYS A O 1
ATOM 4046 N N . GLU A 1 499 ? 5.138 -34.642 27.591 1.00 98.00 499 GLU A N 1
ATOM 4047 C CA . GLU A 1 499 ? 6.165 -35.677 27.584 1.00 98.00 499 GLU A CA 1
ATOM 4048 C C . GLU A 1 499 ? 7.234 -35.387 26.534 1.00 98.00 499 GLU A C 1
ATOM 4050 O O . GLU A 1 499 ? 6.985 -34.735 25.522 1.00 98.00 499 GLU A O 1
ATOM 4055 N N . MET A 1 500 ? 8.459 -35.840 26.788 1.00 97.12 500 MET A N 1
ATOM 4056 C CA . MET A 1 500 ? 9.593 -35.561 25.912 1.00 97.12 500 MET A CA 1
ATOM 4057 C C . MET A 1 500 ? 9.449 -36.306 24.577 1.00 97.12 500 MET A C 1
ATOM 4059 O O . MET A 1 500 ? 9.160 -37.503 24.542 1.00 97.12 500 MET A O 1
ATOM 4063 N N . CYS A 1 501 ? 9.707 -35.608 23.474 1.00 97.12 501 CYS A N 1
ATOM 4064 C CA . CYS A 1 501 ? 9.859 -36.212 22.155 1.00 97.12 501 CYS A CA 1
ATOM 4065 C C . CYS A 1 501 ? 11.055 -37.180 22.109 1.00 97.12 501 CYS A C 1
ATOM 4067 O O . CYS A 1 501 ? 11.956 -37.125 22.949 1.00 97.12 501 CYS A O 1
ATOM 4069 N N . MET A 1 502 ? 11.125 -38.021 21.070 1.00 95.19 502 MET A N 1
ATOM 4070 C CA . MET A 1 502 ? 12.353 -38.761 20.744 1.00 95.19 502 MET A CA 1
ATOM 4071 C C . MET A 1 502 ? 13.579 -37.835 20.690 1.00 95.19 502 MET A C 1
ATOM 4073 O O . MET A 1 502 ? 13.483 -36.678 20.275 1.00 95.19 502 MET A O 1
ATOM 4077 N N . THR A 1 503 ? 14.745 -38.357 21.084 1.00 92.88 503 THR A N 1
ATOM 4078 C CA . THR A 1 503 ? 15.984 -37.582 21.276 1.00 92.88 503 THR A CA 1
ATOM 4079 C C . THR A 1 503 ? 16.350 -36.718 20.071 1.00 92.88 503 THR A C 1
ATOM 4081 O O . THR A 1 503 ? 16.764 -35.574 20.268 1.00 92.88 503 THR A O 1
ATOM 4084 N N . ASP A 1 504 ? 16.120 -37.207 18.853 1.00 93.50 504 ASP A N 1
ATOM 4085 C CA . ASP A 1 504 ? 16.507 -36.534 17.605 1.00 93.50 504 ASP A CA 1
ATOM 4086 C C . ASP A 1 504 ? 15.404 -35.621 17.042 1.00 93.50 504 ASP A C 1
ATOM 4088 O O . ASP A 1 504 ? 15.593 -34.930 16.039 1.00 93.50 504 ASP A O 1
ATOM 4092 N N . CYS A 1 505 ? 14.258 -35.563 17.721 1.00 96.50 505 CYS A N 1
ATOM 4093 C CA . CYS A 1 505 ? 13.084 -34.822 17.301 1.00 96.50 505 CYS A CA 1
ATOM 4094 C C . CYS A 1 505 ? 12.952 -33.475 18.029 1.00 96.50 505 CYS A C 1
ATOM 4096 O O . CYS A 1 505 ? 12.949 -33.409 19.258 1.00 96.50 505 CYS A O 1
ATOM 4098 N N . ALA A 1 506 ? 12.846 -32.386 17.269 1.00 94.56 506 ALA A N 1
ATOM 4099 C CA . ALA A 1 506 ? 12.646 -31.029 17.773 1.00 94.56 506 ALA A CA 1
ATOM 4100 C C . ALA A 1 506 ? 11.174 -30.736 18.091 1.00 94.56 506 ALA A C 1
ATOM 4102 O O . ALA A 1 506 ? 10.895 -30.015 19.040 1.00 94.56 506 ALA A O 1
ATOM 4103 N N . ARG A 1 507 ? 10.228 -31.293 17.327 1.00 95.62 507 ARG A N 1
ATOM 4104 C CA . ARG A 1 507 ? 8.780 -31.182 17.586 1.00 95.62 507 ARG A CA 1
ATOM 4105 C C . ARG A 1 507 ? 8.091 -32.476 17.197 1.00 95.62 507 ARG A C 1
ATOM 4107 O O . ARG A 1 507 ? 8.347 -32.964 16.102 1.00 95.62 507 ARG A O 1
ATOM 4114 N N . CYS A 1 508 ? 7.202 -32.998 18.031 1.00 96.88 508 CYS A N 1
ATOM 4115 C CA . CYS A 1 508 ? 6.493 -34.251 17.780 1.00 96.88 508 CYS A CA 1
ATOM 4116 C C . CYS A 1 508 ? 5.009 -34.147 18.169 1.00 96.88 508 CYS A C 1
ATOM 4118 O O . CYS A 1 508 ? 4.638 -33.302 18.979 1.00 96.88 508 CYS A O 1
ATOM 4120 N N . LEU A 1 509 ? 4.155 -34.985 17.572 1.00 94.00 509 LEU A N 1
ATOM 4121 C CA . LEU A 1 509 ? 2.736 -35.117 17.963 1.00 94.00 509 LEU A CA 1
ATOM 4122 C C . LEU A 1 509 ? 2.517 -36.187 19.033 1.00 94.00 509 LEU A C 1
ATOM 4124 O O . LEU A 1 509 ? 1.553 -36.130 19.789 1.00 94.00 509 LEU A O 1
ATOM 412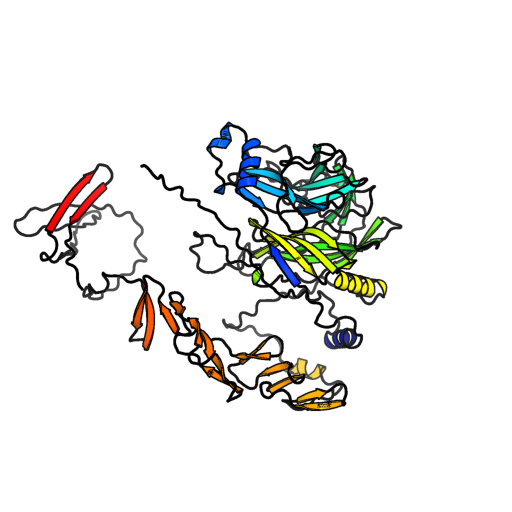8 N N . ALA A 1 510 ? 3.393 -37.181 19.037 1.00 96.31 510 ALA A N 1
ATOM 4129 C CA . ALA A 1 510 ? 3.453 -38.292 19.967 1.00 96.31 510 ALA A CA 1
ATOM 4130 C C . ALA A 1 510 ? 4.917 -38.727 20.060 1.00 96.31 510 ALA A C 1
ATOM 4132 O O . ALA A 1 510 ? 5.717 -38.348 19.197 1.00 96.31 510 ALA A O 1
ATOM 4133 N N . ARG A 1 511 ? 5.257 -39.565 21.044 1.00 94.75 511 ARG A N 1
ATOM 4134 C CA . ARG A 1 511 ? 6.625 -40.064 21.238 1.00 94.75 511 ARG A CA 1
ATOM 4135 C C . ARG A 1 511 ? 7.271 -40.532 19.935 1.00 94.75 511 ARG A C 1
ATOM 4137 O O . ARG A 1 511 ? 8.351 -40.053 19.616 1.00 94.75 511 ARG A O 1
ATOM 4144 N N . ASP A 1 512 ? 6.562 -41.354 19.161 1.00 94.31 512 ASP A N 1
ATOM 4145 C CA . ASP A 1 512 ? 7.063 -41.996 17.935 1.00 94.31 512 ASP A CA 1
ATOM 4146 C C . ASP A 1 512 ? 6.658 -41.260 16.640 1.00 94.31 512 ASP A C 1
ATOM 4148 O O . ASP A 1 512 ? 6.745 -41.815 15.547 1.00 94.31 512 ASP A O 1
ATOM 4152 N N . ASN A 1 513 ? 6.175 -40.016 16.738 1.00 96.50 513 ASN A N 1
ATOM 4153 C CA . ASN A 1 513 ? 5.705 -39.242 15.587 1.00 96.50 513 ASN A CA 1
ATOM 4154 C C . ASN A 1 513 ? 6.349 -37.855 15.551 1.00 96.50 513 ASN A C 1
ATOM 4156 O O . ASN A 1 513 ? 5.793 -36.867 16.044 1.00 96.50 513 ASN A O 1
ATOM 4160 N N . CYS A 1 514 ? 7.543 -37.793 14.968 1.00 96.94 514 CYS A N 1
ATOM 4161 C CA . CYS A 1 514 ? 8.289 -36.563 14.800 1.00 96.94 514 CYS A CA 1
ATOM 4162 C C . CYS A 1 514 ? 7.738 -35.691 13.664 1.00 96.94 514 CYS A C 1
ATOM 4164 O O . CYS A 1 514 ? 7.602 -36.138 12.532 1.00 96.94 514 CYS A O 1
ATOM 4166 N N . LEU A 1 515 ? 7.489 -34.413 13.939 1.00 93.12 515 LEU A N 1
ATOM 4167 C CA . LEU A 1 515 ? 7.119 -33.404 12.943 1.00 93.12 515 LEU A CA 1
ATOM 4168 C C . LEU A 1 515 ? 8.328 -32.632 12.409 1.00 93.12 515 LEU A C 1
ATOM 4170 O O . LEU A 1 515 ? 8.327 -32.198 11.261 1.00 93.12 515 LEU A O 1
ATOM 4174 N N . ALA A 1 516 ? 9.343 -32.416 13.246 1.00 94.81 516 ALA A N 1
ATOM 4175 C CA . ALA A 1 516 ? 10.543 -31.671 12.881 1.00 94.81 516 ALA A CA 1
ATOM 4176 C C . ALA A 1 516 ? 11.762 -32.221 13.618 1.00 94.81 516 ALA A C 1
ATOM 4178 O O . ALA A 1 516 ? 11.692 -32.462 14.820 1.00 94.81 516 ALA A O 1
ATOM 4179 N N . CYS A 1 517 ? 12.882 -32.364 12.919 1.00 95.81 517 CYS A N 1
ATOM 4180 C CA . CYS A 1 517 ? 14.113 -32.931 13.460 1.00 95.81 517 CYS A CA 1
ATOM 4181 C C . CYS A 1 517 ? 15.025 -31.868 14.074 1.00 95.81 517 CYS A C 1
ATOM 4183 O O . CYS A 1 517 ? 15.030 -30.720 13.634 1.00 95.81 517 CYS A O 1
ATOM 4185 N N . LYS A 1 518 ? 15.813 -32.244 15.091 1.00 94.31 518 LYS A N 1
ATOM 4186 C CA . LYS A 1 518 ? 16.809 -31.345 15.704 1.00 94.31 518 LYS A CA 1
ATOM 4187 C C . LYS A 1 518 ? 17.988 -31.071 14.776 1.00 94.31 518 LYS A C 1
ATOM 4189 O O . LYS A 1 518 ? 18.564 -29.989 14.831 1.00 94.31 518 LYS A O 1
ATOM 4194 N N . ASN A 1 519 ? 18.370 -32.046 13.949 1.00 91.50 519 ASN A N 1
ATOM 4195 C CA . ASN A 1 519 ? 19.468 -31.890 13.004 1.00 91.50 519 ASN A CA 1
ATOM 4196 C C . ASN A 1 519 ? 18.966 -31.249 11.698 1.00 91.50 519 ASN A C 1
ATOM 4198 O O . ASN A 1 519 ? 18.065 -31.781 11.053 1.00 91.50 519 ASN A O 1
ATOM 4202 N N . LEU A 1 520 ? 19.576 -30.130 11.295 1.00 90.62 520 LEU A N 1
ATOM 4203 C CA . LEU A 1 520 ? 19.217 -29.386 10.079 1.00 90.62 520 LEU A CA 1
ATOM 4204 C C . LEU A 1 520 ? 19.437 -30.181 8.780 1.00 90.62 520 LEU A C 1
ATOM 4206 O O . LEU A 1 520 ? 18.797 -29.886 7.777 1.00 90.62 520 LEU A O 1
ATOM 4210 N N . ASN A 1 521 ? 20.300 -31.201 8.806 1.00 93.62 521 ASN A N 1
ATOM 4211 C CA . ASN A 1 521 ? 20.573 -32.099 7.681 1.00 93.62 521 ASN A CA 1
ATOM 4212 C C . ASN A 1 521 ? 19.722 -33.381 7.738 1.00 93.62 521 ASN A C 1
ATOM 4214 O O . ASN A 1 521 ? 20.089 -34.401 7.154 1.00 93.62 521 ASN A O 1
ATOM 4218 N N . SER A 1 522 ? 18.609 -33.354 8.474 1.00 94.38 522 SER A N 1
ATOM 4219 C CA . SER A 1 522 ? 17.645 -34.450 8.548 1.00 94.38 522 SER A CA 1
ATOM 4220 C C . SER A 1 522 ? 16.224 -33.952 8.316 1.00 94.38 522 SER A C 1
ATOM 4222 O O . SER A 1 522 ? 15.888 -32.812 8.636 1.00 94.38 522 SER A O 1
ATOM 4224 N N . VAL A 1 523 ? 15.384 -34.818 7.764 1.00 94.69 523 VAL A N 1
ATOM 4225 C CA . VAL A 1 523 ? 13.962 -34.578 7.517 1.00 94.69 523 VAL A CA 1
ATOM 4226 C C . VAL A 1 523 ? 13.142 -35.635 8.247 1.00 94.69 523 VAL A C 1
ATOM 4228 O O . VAL A 1 523 ? 13.595 -36.768 8.422 1.00 94.69 523 VAL A O 1
ATOM 4231 N N . SER A 1 524 ? 11.941 -35.269 8.701 1.00 95.62 524 SER A N 1
ATOM 4232 C CA . SER A 1 524 ? 11.006 -36.267 9.219 1.00 95.62 524 SER A CA 1
ATOM 4233 C C . SER A 1 524 ? 10.455 -37.088 8.056 1.00 95.62 524 SER A C 1
ATOM 4235 O O . SER A 1 524 ? 9.805 -36.546 7.163 1.00 95.62 524 SER A O 1
ATOM 4237 N N . ASP A 1 525 ? 10.718 -38.389 8.074 1.00 95.44 525 ASP A N 1
ATOM 4238 C CA . ASP A 1 525 ? 10.171 -39.371 7.148 1.00 95.44 525 ASP A CA 1
ATOM 4239 C C . ASP A 1 525 ? 9.431 -40.445 7.955 1.00 95.44 525 ASP A C 1
ATOM 4241 O O . ASP A 1 525 ? 10.031 -41.186 8.737 1.00 95.44 525 ASP A O 1
ATOM 4245 N N . ASN A 1 526 ? 8.108 -40.508 7.783 1.00 94.62 526 ASN A N 1
ATOM 4246 C CA . ASN A 1 526 ? 7.207 -41.385 8.539 1.00 94.62 526 ASN A CA 1
ATOM 4247 C C . ASN A 1 526 ? 7.342 -41.252 10.069 1.00 94.62 526 ASN A C 1
ATOM 4249 O O . ASN A 1 526 ? 7.285 -42.242 10.795 1.00 94.62 526 ASN A O 1
ATOM 4253 N N . GLY A 1 527 ? 7.528 -40.024 10.565 1.00 93.19 527 GLY A N 1
ATOM 4254 C CA . GLY A 1 527 ? 7.622 -39.743 12.001 1.00 93.19 527 GLY A CA 1
ATOM 4255 C C . GLY A 1 527 ? 8.996 -40.025 12.615 1.00 93.19 527 GLY A C 1
ATOM 4256 O O . GLY A 1 527 ? 9.167 -39.832 13.818 1.00 93.19 527 GLY A O 1
ATOM 4257 N N . ILE A 1 528 ? 9.984 -40.428 11.811 1.00 94.81 528 ILE A N 1
ATOM 4258 C CA . ILE A 1 528 ? 11.366 -40.676 12.236 1.00 94.81 528 ILE A CA 1
ATOM 4259 C C . ILE A 1 528 ? 12.286 -39.705 11.497 1.00 94.81 528 ILE A C 1
ATOM 4261 O O . ILE A 1 528 ? 12.115 -39.446 10.308 1.00 94.81 528 ILE A O 1
ATOM 4265 N N . CYS A 1 529 ? 13.282 -39.165 12.190 1.00 95.31 529 CYS A N 1
ATOM 4266 C CA . CYS A 1 529 ? 14.280 -38.304 11.570 1.00 95.31 529 CYS A CA 1
ATOM 4267 C C . CYS A 1 529 ? 15.276 -39.119 10.751 1.00 95.31 529 CYS A C 1
ATOM 4269 O O . CYS A 1 529 ? 15.973 -39.968 11.297 1.00 95.31 529 CYS A O 1
ATOM 4271 N N . LYS A 1 530 ? 15.355 -38.841 9.448 1.00 96.06 530 LYS A N 1
ATOM 4272 C CA . LYS A 1 530 ? 16.333 -39.444 8.537 1.00 96.06 530 LYS A CA 1
ATOM 4273 C C . LYS A 1 530 ? 17.231 -38.377 7.942 1.00 96.06 530 LYS A C 1
ATOM 4275 O O . LYS A 1 530 ? 16.764 -37.286 7.616 1.00 96.06 530 LYS A O 1
ATOM 4280 N N . CYS A 1 531 ? 18.513 -38.689 7.787 1.00 95.56 531 CYS A N 1
ATOM 4281 C CA . CYS A 1 531 ? 19.445 -37.801 7.104 1.00 95.56 531 CYS A CA 1
ATOM 4282 C C . CYS A 1 531 ? 19.000 -37.553 5.658 1.00 95.56 531 CYS A C 1
ATOM 4284 O O . CYS A 1 531 ? 18.487 -38.453 4.992 1.00 95.56 531 CYS A O 1
ATOM 4286 N N . LEU A 1 532 ? 19.191 -36.321 5.188 1.00 92.31 532 LEU A N 1
ATOM 4287 C CA . LEU A 1 532 ? 19.003 -35.971 3.783 1.00 92.31 532 LEU A CA 1
ATOM 4288 C C . LEU A 1 532 ? 19.986 -36.758 2.903 1.00 92.31 532 LEU A C 1
ATOM 4290 O O . LEU A 1 532 ? 21.049 -37.183 3.358 1.00 92.31 532 LEU A O 1
ATOM 4294 N N . GLU A 1 533 ? 19.643 -36.930 1.627 1.00 93.00 533 GLU A N 1
ATOM 4295 C CA . GLU A 1 533 ? 20.522 -37.588 0.658 1.00 93.00 533 GLU A CA 1
ATOM 4296 C C . GLU A 1 533 ? 21.903 -36.904 0.614 1.00 93.00 533 GLU A C 1
ATOM 4298 O O . GLU A 1 533 ? 22.004 -35.677 0.586 1.00 93.00 533 GLU A O 1
ATOM 4303 N N . GLY A 1 534 ? 22.975 -37.704 0.660 1.00 90.19 534 GLY A N 1
ATOM 4304 C CA . GLY A 1 534 ? 24.361 -37.222 0.753 1.00 90.19 534 GLY A CA 1
ATOM 4305 C C . GLY A 1 534 ? 24.896 -37.030 2.180 1.00 90.19 534 GLY A C 1
ATOM 4306 O O . GLY A 1 534 ? 26.092 -36.783 2.348 1.00 90.19 534 GLY A O 1
ATOM 4307 N N . PHE A 1 535 ? 24.057 -37.192 3.207 1.00 93.19 535 PHE A N 1
ATOM 4308 C CA . PHE A 1 535 ? 24.462 -37.175 4.613 1.00 93.19 535 PHE A CA 1
ATOM 4309 C C . PHE A 1 535 ? 24.347 -38.572 5.226 1.00 93.19 535 PHE A C 1
ATOM 4311 O O . PHE A 1 535 ? 23.420 -39.323 4.928 1.00 93.19 535 PHE A O 1
ATOM 4318 N N . VAL A 1 536 ? 25.282 -38.916 6.109 1.00 92.19 536 VAL A N 1
ATOM 4319 C CA . VAL A 1 536 ? 25.274 -40.170 6.869 1.00 92.19 536 VAL A CA 1
ATOM 4320 C C . VAL A 1 536 ? 25.125 -39.892 8.353 1.00 92.19 536 VAL A C 1
ATOM 4322 O O . VAL A 1 536 ? 25.564 -38.861 8.864 1.00 92.19 536 VAL A O 1
ATOM 4325 N N . GLU A 1 537 ? 24.491 -40.828 9.045 1.00 91.56 537 GLU A N 1
ATOM 4326 C CA . GLU A 1 537 ? 24.332 -40.769 10.487 1.00 91.56 537 GLU A CA 1
ATOM 4327 C C . GLU A 1 537 ? 25.665 -41.117 11.167 1.00 91.56 537 GLU A C 1
ATOM 4329 O O . GLU A 1 537 ? 26.200 -42.215 11.017 1.00 91.56 537 GLU A O 1
ATOM 4334 N N . VAL A 1 538 ? 26.225 -40.161 11.905 1.00 90.50 538 VAL A N 1
ATOM 4335 C CA . VAL A 1 538 ? 27.482 -40.300 12.639 1.00 90.50 538 VAL A CA 1
ATOM 4336 C C . VAL A 1 538 ? 27.178 -40.308 14.130 1.00 90.50 538 VAL A C 1
ATOM 4338 O O . VAL A 1 538 ? 26.582 -39.372 14.662 1.00 90.50 538 VAL A O 1
ATOM 4341 N N . TYR A 1 539 ? 27.606 -41.362 14.827 1.00 86.25 539 TYR A N 1
ATOM 4342 C CA . TYR A 1 539 ? 27.507 -41.423 16.283 1.00 86.25 539 TYR A CA 1
ATOM 4343 C C . TYR A 1 539 ? 28.653 -40.642 16.928 1.00 86.25 539 TYR A C 1
ATOM 4345 O O . TYR A 1 539 ? 29.808 -41.078 16.939 1.00 86.25 539 TYR A O 1
ATOM 4353 N N . ASN A 1 540 ? 28.340 -39.494 17.523 1.00 82.69 540 ASN A N 1
ATOM 4354 C CA . ASN A 1 540 ? 29.315 -38.728 18.278 1.00 82.69 540 ASN A CA 1
ATOM 4355 C C . ASN A 1 540 ? 29.425 -39.289 19.703 1.00 82.69 540 ASN A C 1
ATOM 4357 O O . ASN A 1 540 ? 28.633 -38.963 20.591 1.00 82.69 540 ASN A O 1
ATOM 4361 N N . LYS A 1 541 ? 30.465 -40.099 19.933 1.00 80.31 541 LYS A N 1
ATOM 4362 C CA . LYS A 1 541 ? 30.732 -40.777 21.212 1.00 80.31 541 LYS A CA 1
ATOM 4363 C C . LYS A 1 541 ? 30.898 -39.822 22.404 1.00 80.31 541 LYS A C 1
ATOM 4365 O O . LYS A 1 541 ? 30.620 -40.225 23.527 1.00 80.31 541 LYS A O 1
ATOM 4370 N N . ILE A 1 542 ? 31.328 -38.577 22.175 1.00 74.31 542 ILE A N 1
ATOM 4371 C CA . ILE A 1 542 ? 31.516 -37.574 23.238 1.00 74.31 542 ILE A CA 1
ATOM 4372 C C . ILE A 1 542 ? 30.161 -37.050 23.717 1.00 74.31 542 ILE A C 1
ATOM 4374 O O . ILE A 1 542 ? 29.930 -36.928 24.915 1.00 74.31 542 ILE A O 1
ATOM 4378 N N . SER A 1 543 ? 29.251 -36.763 22.787 1.00 75.81 543 SER A N 1
ATOM 4379 C CA . SER A 1 543 ? 27.919 -36.240 23.121 1.00 75.81 543 SER A CA 1
ATOM 4380 C C . SER A 1 543 ? 26.864 -37.325 23.354 1.00 75.81 543 SER A C 1
ATOM 4382 O O . SER A 1 543 ? 25.782 -37.008 23.842 1.00 75.81 543 SER A O 1
ATOM 4384 N N . SER A 1 544 ? 27.176 -38.586 23.024 1.00 77.25 544 SER A N 1
ATOM 4385 C CA . SER A 1 544 ? 26.225 -39.707 22.981 1.00 77.25 544 SER A CA 1
ATOM 4386 C C . SER A 1 544 ? 24.979 -39.386 22.140 1.00 77.25 544 SER A C 1
ATOM 4388 O O . SER A 1 544 ? 23.856 -39.692 22.535 1.00 77.25 544 SER A O 1
ATOM 4390 N N . LYS A 1 545 ? 25.181 -38.718 20.996 1.00 80.50 545 LYS A N 1
ATOM 4391 C CA . LYS A 1 545 ? 24.127 -38.289 20.063 1.00 80.50 545 LYS A CA 1
ATOM 4392 C C . LYS A 1 545 ? 24.493 -38.658 18.632 1.00 80.50 545 LYS A C 1
ATOM 4394 O O . LYS A 1 545 ? 25.676 -38.683 18.285 1.00 80.50 545 LYS A O 1
ATOM 4399 N N . TYR A 1 546 ? 23.475 -38.893 17.815 1.00 83.12 546 TYR A N 1
ATOM 4400 C CA . TYR A 1 546 ? 23.623 -39.039 16.375 1.00 83.12 546 TYR A CA 1
ATOM 4401 C C . TYR A 1 546 ? 23.534 -37.674 15.682 1.00 83.12 546 TYR A C 1
ATOM 4403 O O . TYR A 1 546 ? 22.778 -36.788 16.092 1.00 83.12 546 TYR A O 1
ATOM 4411 N N . SER A 1 547 ? 24.329 -37.485 14.632 1.00 89.38 547 SER A N 1
ATOM 4412 C CA . SER A 1 547 ? 24.262 -36.317 13.756 1.00 89.38 547 SER A CA 1
ATOM 4413 C C . SER A 1 547 ? 24.398 -36.718 12.294 1.00 89.38 547 SER A C 1
ATOM 4415 O O . SER A 1 547 ? 25.205 -37.568 11.951 1.00 89.38 547 SER A O 1
ATOM 4417 N N . CYS A 1 548 ? 23.632 -36.069 11.422 1.00 92.12 548 CYS A N 1
ATOM 4418 C CA . CYS A 1 548 ? 23.773 -36.186 9.978 1.00 92.12 548 CYS A CA 1
ATOM 4419 C C . CYS A 1 548 ? 24.926 -35.299 9.501 1.00 92.12 548 CYS A C 1
ATOM 4421 O O . CYS A 1 548 ? 24.827 -34.066 9.529 1.00 92.12 548 CYS A O 1
ATOM 4423 N N . GLU A 1 549 ? 26.021 -35.926 9.082 1.00 91.56 549 GLU A N 1
ATOM 4424 C CA . GLU A 1 549 ? 27.208 -35.256 8.549 1.00 91.56 549 GLU A CA 1
ATOM 4425 C C . GLU A 1 549 ? 27.387 -35.592 7.070 1.00 91.56 549 GLU A C 1
ATOM 4427 O O . GLU A 1 549 ? 26.960 -36.652 6.612 1.00 91.56 549 GLU A O 1
ATOM 4432 N N . LEU A 1 550 ? 27.978 -34.667 6.308 1.00 88.56 550 LEU A N 1
ATOM 4433 C CA . LEU A 1 550 ? 28.215 -34.871 4.882 1.00 88.56 550 LEU A CA 1
ATOM 4434 C C . LEU A 1 550 ? 29.089 -36.114 4.697 1.00 88.56 550 LEU A C 1
ATOM 4436 O O . LEU A 1 550 ? 30.108 -36.258 5.377 1.00 88.56 550 LEU A O 1
ATOM 4440 N N . TYR A 1 551 ? 28.691 -37.002 3.788 1.00 82.25 551 TYR A N 1
ATOM 4441 C CA . TYR A 1 551 ? 29.483 -38.179 3.464 1.00 82.25 551 TYR A CA 1
ATOM 4442 C C . TYR A 1 551 ? 30.816 -37.750 2.837 1.00 82.25 551 TYR A C 1
ATOM 4444 O O . TYR A 1 551 ? 30.868 -37.347 1.676 1.00 82.25 551 TYR A O 1
ATOM 4452 N N . ASP A 1 552 ? 31.891 -37.823 3.621 1.00 78.44 552 ASP A N 1
ATOM 4453 C CA . ASP A 1 552 ? 33.257 -37.618 3.153 1.00 78.44 552 ASP A CA 1
ATOM 4454 C C . ASP A 1 552 ? 33.955 -38.984 3.029 1.00 78.44 552 ASP A C 1
ATOM 4456 O O . ASP A 1 552 ? 34.346 -39.564 4.047 1.00 78.44 552 ASP A O 1
ATOM 4460 N N . PRO A 1 553 ? 34.138 -39.517 1.806 1.00 65.88 553 PRO A N 1
ATOM 4461 C CA . PRO A 1 553 ? 34.794 -40.806 1.598 1.00 65.88 553 PRO A CA 1
ATOM 4462 C C . PRO A 1 553 ? 36.282 -40.808 1.995 1.00 65.88 553 PRO A C 1
ATOM 4464 O O . PRO A 1 553 ? 36.907 -41.867 1.984 1.00 65.88 553 PRO A O 1
ATOM 4467 N N . TYR A 1 554 ? 36.866 -39.655 2.346 1.00 65.06 554 TYR A N 1
ATOM 4468 C CA . TYR A 1 554 ? 38.268 -39.524 2.749 1.00 65.06 554 TYR A CA 1
ATOM 4469 C C . TYR A 1 554 ? 38.476 -39.457 4.267 1.00 65.06 554 TYR A C 1
ATOM 4471 O O . TYR A 1 554 ? 39.622 -39.476 4.720 1.00 65.06 554 TYR A O 1
ATOM 4479 N N . ARG A 1 555 ? 37.403 -39.416 5.070 1.00 54.34 555 ARG A N 1
ATOM 4480 C CA . ARG A 1 555 ? 37.504 -39.254 6.532 1.00 54.34 555 ARG A CA 1
ATOM 4481 C C . ARG A 1 555 ? 38.130 -40.446 7.263 1.00 54.34 555 ARG A C 1
ATOM 4483 O O . ARG A 1 555 ? 38.652 -40.260 8.355 1.00 54.34 555 ARG A O 1
ATOM 4490 N N . ASP A 1 556 ? 38.156 -41.623 6.639 1.00 43.81 556 ASP A N 1
ATOM 4491 C CA . ASP A 1 556 ? 38.828 -42.820 7.171 1.00 43.81 556 ASP A CA 1
ATOM 4492 C C . ASP A 1 556 ? 40.351 -42.832 6.921 1.00 43.81 556 ASP A C 1
ATOM 4494 O O . ASP A 1 556 ? 41.045 -43.785 7.280 1.00 43.81 556 ASP A O 1
ATOM 4498 N N . ILE A 1 557 ? 40.913 -41.771 6.330 1.00 46.69 557 ILE A N 1
ATOM 4499 C CA . ILE A 1 557 ? 42.363 -41.572 6.238 1.00 46.69 557 ILE A CA 1
ATOM 4500 C C . ILE A 1 557 ? 42.813 -40.796 7.487 1.00 46.69 557 ILE A C 1
ATOM 4502 O O . ILE A 1 557 ? 43.099 -39.599 7.439 1.00 46.69 557 ILE A O 1
ATOM 4506 N N . GLU A 1 558 ? 42.854 -41.465 8.643 1.00 37.94 558 GLU A N 1
ATOM 4507 C CA . GLU A 1 558 ? 43.412 -40.880 9.868 1.00 37.94 558 GLU A CA 1
ATOM 4508 C C . GLU A 1 558 ? 44.923 -40.632 9.703 1.00 37.94 558 GLU A C 1
ATOM 4510 O O . GLU A 1 558 ? 45.762 -41.523 9.851 1.00 37.94 558 GLU A O 1
ATOM 4515 N N . CYS A 1 559 ? 45.302 -39.382 9.432 1.00 32.22 559 CYS A N 1
ATOM 4516 C CA . CYS A 1 559 ? 46.663 -38.916 9.663 1.00 32.22 559 CYS A CA 1
ATOM 4517 C C . CYS A 1 559 ? 46.898 -38.761 11.174 1.00 32.22 559 CYS A C 1
ATOM 4519 O O . CYS A 1 559 ? 46.328 -37.870 11.808 1.00 32.22 559 CYS A O 1
ATOM 4521 N N . TYR A 1 560 ? 47.803 -39.562 11.743 1.00 31.20 560 TYR A N 1
ATOM 4522 C CA . TYR A 1 560 ? 48.390 -39.307 13.063 1.00 31.20 560 TYR A CA 1
ATOM 4523 C C . TYR A 1 560 ? 49.029 -37.904 13.085 1.00 31.20 560 TYR A C 1
ATOM 4525 O O . TYR A 1 560 ? 50.131 -37.697 12.578 1.00 31.20 560 TYR A O 1
ATOM 4533 N N . ARG A 1 561 ? 48.349 -36.913 13.674 1.00 33.97 561 ARG A N 1
ATOM 4534 C CA . ARG A 1 561 ? 48.923 -35.590 13.967 1.00 33.97 561 ARG A CA 1
ATOM 4535 C C . ARG A 1 561 ? 49.478 -35.570 15.390 1.00 33.97 561 ARG A C 1
ATOM 4537 O O . ARG A 1 561 ? 48.718 -35.529 16.355 1.00 33.97 561 ARG A O 1
ATOM 4544 N N . SER A 1 562 ? 50.802 -35.513 15.529 1.00 30.58 562 SER A N 1
ATOM 4545 C CA . SER A 1 562 ? 51.435 -35.028 16.760 1.00 30.58 562 SER A CA 1
ATOM 4546 C C . SER A 1 562 ? 51.187 -33.520 16.891 1.00 30.58 562 SER A C 1
ATOM 4548 O O . SER A 1 562 ? 51.515 -32.760 15.979 1.00 30.58 562 SER A O 1
ATOM 4550 N N . ARG A 1 563 ? 50.601 -33.082 18.011 1.00 33.59 563 ARG A N 1
ATOM 4551 C CA . ARG A 1 563 ? 50.351 -31.667 18.326 1.00 33.59 563 ARG A CA 1
ATOM 4552 C C . ARG A 1 563 ? 51.659 -30.890 18.512 1.00 33.59 563 ARG A C 1
ATOM 4554 O O . ARG A 1 563 ? 52.431 -31.205 19.412 1.00 33.59 563 ARG A O 1
ATOM 4561 N N . SER A 1 564 ? 51.815 -29.797 17.774 1.00 32.88 564 SER A N 1
ATOM 4562 C CA . SER A 1 564 ? 52.418 -28.571 18.300 1.00 32.88 564 SER A CA 1
ATOM 4563 C C . SER A 1 564 ? 51.593 -27.375 17.817 1.00 32.88 564 SER A C 1
ATOM 4565 O O . SER A 1 564 ? 51.237 -27.275 16.643 1.00 32.88 564 SER A O 1
ATOM 4567 N N . GLU A 1 565 ? 51.190 -26.529 18.763 1.00 37.81 565 GLU A N 1
ATOM 4568 C CA . GLU A 1 565 ? 50.389 -25.324 18.539 1.00 37.81 565 GLU A CA 1
ATOM 4569 C C . GLU A 1 565 ? 51.224 -24.269 17.800 1.00 37.81 565 GLU A C 1
ATOM 4571 O O . GLU A 1 565 ? 52.357 -23.987 18.191 1.00 37.81 565 GLU A O 1
ATOM 4576 N N . ILE A 1 566 ? 50.671 -23.676 16.738 1.00 34.97 566 ILE A N 1
ATOM 4577 C CA . ILE A 1 566 ? 51.248 -22.498 16.081 1.00 34.97 566 ILE A CA 1
ATOM 4578 C C . ILE A 1 566 ? 50.185 -21.400 16.057 1.00 34.97 566 ILE A C 1
ATOM 4580 O O . ILE A 1 566 ? 49.114 -21.569 15.478 1.00 34.97 566 ILE A O 1
ATOM 4584 N N . ASP A 1 567 ? 50.522 -20.279 16.689 1.00 35.00 567 ASP A N 1
ATOM 4585 C CA . ASP A 1 567 ? 49.785 -19.017 16.693 1.00 35.00 567 ASP A CA 1
ATOM 4586 C C . ASP A 1 567 ? 49.925 -18.320 15.328 1.00 35.00 567 ASP A C 1
ATOM 4588 O O . ASP A 1 567 ? 51.019 -17.933 14.904 1.00 35.00 567 ASP A O 1
ATOM 4592 N N . THR A 1 568 ? 48.807 -18.183 14.617 1.00 37.94 568 THR A N 1
ATOM 4593 C CA . THR A 1 568 ? 48.744 -17.619 13.262 1.00 37.94 568 THR A CA 1
ATOM 4594 C C . THR A 1 568 ? 48.596 -16.095 13.235 1.00 37.94 568 THR A C 1
ATOM 4596 O O . THR A 1 568 ? 48.508 -15.519 12.155 1.00 37.94 568 THR A O 1
ATOM 4599 N N . SER A 1 569 ? 48.614 -15.405 14.381 1.00 33.44 569 SER A N 1
ATOM 4600 C CA . SER A 1 569 ? 48.385 -13.951 14.455 1.00 33.44 569 SER A CA 1
ATOM 4601 C C . SER A 1 569 ? 49.555 -13.063 13.985 1.00 33.44 569 SER A C 1
ATOM 4603 O O . SER A 1 569 ? 49.444 -11.839 14.023 1.00 33.44 569 SER A O 1
ATOM 4605 N N . LYS A 1 570 ? 50.678 -13.631 13.510 1.00 34.34 570 LYS A N 1
ATOM 4606 C CA . LYS A 1 570 ? 51.909 -12.867 13.198 1.00 34.34 570 LYS A CA 1
ATOM 4607 C C . LYS A 1 570 ? 52.396 -12.868 11.742 1.00 34.34 570 LYS A C 1
ATOM 4609 O O . LYS A 1 570 ? 53.481 -12.349 11.490 1.00 34.34 570 LYS A O 1
ATOM 4614 N N . TYR A 1 571 ? 51.641 -13.380 10.770 1.00 38.25 571 TYR A N 1
ATOM 4615 C CA . TYR A 1 571 ? 52.138 -13.496 9.389 1.00 38.25 571 TYR A CA 1
ATOM 4616 C C . TYR A 1 571 ? 51.272 -12.734 8.376 1.00 38.25 571 TYR A C 1
ATOM 4618 O O . TYR A 1 571 ? 50.297 -13.261 7.854 1.00 38.25 571 TYR A O 1
ATOM 4626 N N . HIS A 1 572 ? 51.680 -11.503 8.050 1.00 37.88 572 HIS A N 1
ATOM 4627 C CA . HIS A 1 572 ? 51.250 -10.782 6.847 1.00 37.88 572 HIS A CA 1
ATOM 4628 C C . HIS A 1 572 ? 52.474 -10.503 5.967 1.00 37.88 572 HIS A C 1
ATOM 4630 O O . HIS A 1 572 ? 53.156 -9.495 6.143 1.00 37.88 572 HIS A O 1
ATOM 4636 N N . SER A 1 573 ? 52.797 -11.403 5.034 1.00 36.31 573 SER A N 1
ATOM 4637 C CA . SER A 1 573 ? 53.611 -11.094 3.843 1.00 36.31 573 SER A CA 1
ATOM 4638 C C . SER A 1 573 ? 53.466 -12.196 2.789 1.00 36.31 573 SER A C 1
ATOM 4640 O O . SER A 1 573 ? 53.293 -13.364 3.130 1.00 36.31 573 SER A O 1
ATOM 4642 N N . PHE A 1 574 ? 53.537 -11.803 1.515 1.00 33.69 574 PHE A N 1
ATOM 4643 C CA . PHE A 1 574 ? 53.418 -12.657 0.331 1.00 33.69 574 PHE A CA 1
ATOM 4644 C C . PHE A 1 574 ? 54.389 -13.850 0.353 1.00 33.69 574 PHE A C 1
ATOM 4646 O O . PHE A 1 574 ? 55.592 -13.682 0.549 1.00 33.69 574 PHE A O 1
ATOM 4653 N N . VAL A 1 575 ? 53.858 -15.053 0.113 1.00 34.16 575 VAL A N 1
ATOM 4654 C CA . VAL A 1 575 ? 54.630 -16.293 -0.038 1.00 34.16 575 VAL A CA 1
ATOM 4655 C C . VAL A 1 575 ? 54.921 -16.502 -1.523 1.00 34.16 575 VAL A C 1
ATOM 4657 O O . VAL A 1 575 ? 54.010 -16.797 -2.291 1.00 34.16 575 VAL A O 1
ATOM 4660 N N . ASN A 1 576 ? 56.186 -16.389 -1.929 1.00 32.38 576 ASN A N 1
ATOM 4661 C CA . ASN A 1 576 ? 56.630 -16.892 -3.230 1.00 32.38 576 ASN A CA 1
ATOM 4662 C C . ASN A 1 576 ? 56.905 -18.394 -3.102 1.00 32.38 576 ASN A C 1
ATOM 4664 O O . ASN A 1 576 ? 57.772 -18.811 -2.332 1.00 32.38 576 ASN A O 1
ATOM 4668 N N . MET A 1 577 ? 56.140 -19.207 -3.832 1.00 32.16 577 MET A N 1
ATOM 4669 C CA . MET A 1 577 ? 56.309 -20.659 -3.878 1.00 32.16 577 MET A CA 1
ATOM 4670 C C . MET A 1 577 ? 57.222 -21.041 -5.042 1.00 32.16 577 MET A C 1
ATOM 4672 O O . MET A 1 577 ? 56.920 -20.743 -6.195 1.00 32.16 577 MET A O 1
ATOM 4676 N N . HIS A 1 578 ? 58.313 -21.746 -4.747 1.00 34.69 578 HIS A N 1
ATOM 4677 C CA . HIS A 1 578 ? 59.145 -22.398 -5.756 1.00 34.69 578 HIS A CA 1
ATOM 4678 C C . HIS A 1 578 ? 59.019 -23.915 -5.629 1.00 34.69 578 HIS A C 1
ATOM 4680 O O . HIS A 1 578 ? 59.215 -24.471 -4.547 1.00 34.69 578 HIS A O 1
ATOM 4686 N N . PHE A 1 579 ? 58.726 -24.578 -6.748 1.00 35.59 579 PHE A N 1
ATOM 4687 C CA . PHE A 1 579 ? 58.708 -26.034 -6.852 1.00 35.59 579 PHE A CA 1
ATOM 4688 C C . PHE A 1 579 ? 59.994 -26.500 -7.537 1.00 35.59 579 PHE A C 1
ATOM 4690 O O . PHE A 1 579 ? 60.281 -26.114 -8.668 1.00 35.59 579 PHE A O 1
ATOM 4697 N N . GLY A 1 580 ? 60.783 -27.318 -6.839 1.00 38.19 580 GLY A N 1
ATOM 4698 C CA . GLY A 1 580 ? 62.000 -27.932 -7.369 1.00 38.19 580 GLY A CA 1
ATOM 4699 C C . GLY A 1 580 ? 61.832 -29.438 -7.555 1.00 38.19 580 GLY A C 1
ATOM 4700 O O . GLY A 1 580 ? 61.216 -30.104 -6.723 1.00 38.19 580 GLY A O 1
ATOM 4701 N N . TYR A 1 581 ? 62.408 -29.977 -8.631 1.00 34.50 581 TYR A N 1
ATOM 4702 C CA . TYR A 1 581 ? 62.440 -31.410 -8.927 1.00 34.50 581 TYR A CA 1
ATOM 4703 C C . TYR A 1 581 ? 63.850 -31.958 -8.677 1.00 34.50 581 TYR A C 1
ATOM 4705 O O . TYR A 1 581 ? 64.820 -31.435 -9.224 1.00 34.50 581 TYR A O 1
ATOM 4713 N N . SER A 1 582 ? 63.977 -33.019 -7.877 1.00 38.25 582 SER A N 1
ATOM 4714 C CA . SER A 1 582 ? 65.235 -33.756 -7.697 1.00 38.25 582 SER A CA 1
ATOM 4715 C C . SER A 1 582 ? 65.044 -35.201 -8.138 1.00 38.25 582 SER A C 1
ATOM 4717 O O . SER A 1 582 ? 64.089 -35.861 -7.731 1.00 38.25 582 SER A O 1
ATOM 4719 N N . LYS A 1 583 ? 65.951 -35.687 -8.989 1.00 35.66 583 LYS A N 1
ATOM 4720 C CA . LYS A 1 583 ? 65.951 -37.058 -9.500 1.00 35.66 583 LYS A CA 1
ATOM 4721 C C . LYS A 1 583 ? 67.096 -37.814 -8.830 1.00 35.66 583 LYS A C 1
ATOM 4723 O O . LYS A 1 583 ? 68.243 -37.702 -9.251 1.00 35.66 583 LYS A O 1
ATOM 4728 N N . SER A 1 584 ? 66.786 -38.573 -7.783 1.00 37.88 584 SER A N 1
ATOM 4729 C CA . SER A 1 584 ? 67.645 -39.663 -7.325 1.00 37.88 584 SER A CA 1
ATOM 4730 C C . SER A 1 584 ? 66.834 -40.954 -7.266 1.00 37.88 584 SER A C 1
ATOM 4732 O O . SER A 1 584 ? 65.634 -40.959 -6.971 1.00 37.88 584 SER A O 1
ATOM 4734 N N . ASP A 1 585 ? 67.481 -42.051 -7.642 1.00 43.16 585 ASP A N 1
ATOM 4735 C CA . ASP A 1 585 ? 66.849 -43.342 -7.881 1.00 43.16 585 ASP A CA 1
ATOM 4736 C C . ASP A 1 585 ? 66.317 -43.956 -6.578 1.00 43.16 585 ASP A C 1
ATOM 4738 O O . ASP A 1 585 ? 67.020 -44.715 -5.913 1.00 43.16 585 ASP A O 1
ATOM 4742 N N . LYS A 1 586 ? 65.073 -43.600 -6.215 1.00 39.97 586 LYS A N 1
ATOM 4743 C CA . LYS A 1 586 ? 64.012 -44.450 -5.614 1.00 39.97 586 LYS A CA 1
ATOM 4744 C C . LYS A 1 586 ? 62.858 -43.672 -4.955 1.00 39.97 586 LYS A C 1
ATOM 4746 O O . LYS A 1 586 ? 61.885 -44.310 -4.545 1.00 39.97 586 LYS A O 1
ATOM 4751 N N . GLN A 1 587 ? 62.876 -42.338 -4.929 1.00 40.94 587 GLN A N 1
ATOM 4752 C CA . GLN A 1 587 ? 61.750 -41.518 -4.458 1.00 40.94 587 GLN A CA 1
ATOM 4753 C C . GLN A 1 587 ? 61.501 -40.326 -5.388 1.00 40.94 587 GLN A C 1
ATOM 4755 O O . GLN A 1 587 ? 62.431 -39.635 -5.786 1.00 40.94 587 GLN A O 1
ATOM 4760 N N . GLN A 1 588 ? 60.232 -40.091 -5.729 1.00 36.84 588 GLN A N 1
ATOM 4761 C CA . GLN A 1 588 ? 59.779 -38.822 -6.293 1.00 36.84 588 GLN A CA 1
ATOM 4762 C C . GLN A 1 588 ? 59.138 -38.039 -5.152 1.00 36.84 588 GLN A C 1
ATOM 4764 O O . GLN A 1 588 ? 58.176 -38.515 -4.554 1.00 36.84 588 GLN A O 1
ATOM 4769 N N . SER A 1 589 ? 59.685 -36.867 -4.850 1.00 40.41 589 SER A N 1
ATOM 4770 C CA . SER A 1 589 ? 59.207 -36.008 -3.770 1.00 40.41 589 SER A CA 1
ATOM 4771 C C . SER A 1 589 ? 58.999 -34.604 -4.319 1.00 40.41 589 SER A C 1
ATOM 4773 O O . SER A 1 589 ? 59.884 -34.061 -4.982 1.00 40.41 589 SER A O 1
ATOM 4775 N N . LEU A 1 590 ? 57.828 -34.027 -4.051 1.00 35.56 590 LEU A N 1
ATOM 4776 C CA . LEU A 1 590 ? 57.541 -32.617 -4.299 1.00 35.56 590 LEU A CA 1
ATOM 4777 C C . LEU A 1 590 ? 57.914 -31.835 -3.035 1.00 35.56 590 LEU A C 1
ATOM 4779 O O . LEU A 1 590 ? 57.469 -32.192 -1.945 1.00 35.56 590 LEU A O 1
ATOM 4783 N N . PHE A 1 591 ? 58.729 -30.789 -3.163 1.00 42.47 591 PHE A N 1
ATOM 4784 C CA . PHE A 1 591 ? 59.162 -29.983 -2.020 1.00 42.47 591 PHE A CA 1
ATOM 4785 C C . PHE A 1 591 ? 58.553 -28.582 -2.076 1.00 42.47 591 PHE A C 1
ATOM 4787 O O . PHE A 1 591 ? 58.494 -27.968 -3.140 1.00 42.47 591 PHE A O 1
ATOM 4794 N N . LEU A 1 592 ? 58.154 -28.073 -0.910 1.00 33.78 592 LEU A N 1
ATOM 4795 C CA . LEU A 1 592 ? 57.795 -26.675 -0.679 1.00 33.78 592 LEU A CA 1
ATOM 4796 C C . LEU A 1 592 ? 58.920 -26.032 0.135 1.00 33.78 592 LEU A C 1
ATOM 4798 O O . LEU A 1 592 ? 59.196 -26.471 1.251 1.00 33.78 592 LEU A O 1
ATOM 4802 N N . SER A 1 593 ? 59.568 -24.999 -0.403 1.00 40.09 593 SER A N 1
ATOM 4803 C CA . SER A 1 593 ? 60.501 -24.172 0.370 1.00 40.09 593 SER A CA 1
ATOM 4804 C C . SER A 1 593 ? 60.043 -22.723 0.376 1.00 40.09 593 SER A C 1
ATOM 4806 O O . SER A 1 593 ? 59.746 -22.168 -0.680 1.00 40.09 593 SER A O 1
ATOM 4808 N N . THR A 1 594 ? 60.047 -22.100 1.549 1.00 38.62 594 THR A N 1
ATOM 4809 C CA . THR A 1 594 ? 59.881 -20.654 1.700 1.00 38.62 594 THR A CA 1
ATOM 4810 C C . THR A 1 594 ? 61.257 -20.025 1.874 1.00 38.62 594 THR A C 1
ATOM 4812 O O . THR A 1 594 ? 61.954 -20.345 2.838 1.00 38.62 594 THR A O 1
ATOM 4815 N N . GLN A 1 595 ? 61.667 -19.148 0.960 1.00 37.16 595 GLN A N 1
ATOM 4816 C CA . GLN A 1 595 ? 62.937 -18.433 1.078 1.00 37.16 595 GLN A CA 1
ATOM 4817 C C . GLN A 1 595 ? 62.713 -17.123 1.843 1.00 37.16 595 GLN A C 1
ATOM 4819 O O . GLN A 1 595 ? 61.861 -16.321 1.466 1.00 37.16 595 GLN A O 1
ATOM 4824 N N . LYS A 1 596 ? 63.473 -16.908 2.919 1.00 37.03 596 LYS A N 1
ATOM 4825 C CA . LYS A 1 596 ? 63.597 -15.610 3.590 1.00 37.03 596 LYS A CA 1
ATOM 4826 C C . LYS A 1 596 ? 65.056 -15.173 3.512 1.00 37.03 596 LYS A C 1
ATOM 4828 O O . LYS A 1 596 ? 65.944 -16.024 3.569 1.00 37.03 596 LYS A O 1
ATOM 4833 N N . ASP A 1 597 ? 65.271 -13.874 3.333 1.00 39.22 597 ASP A N 1
ATOM 4834 C CA . ASP A 1 597 ? 66.580 -13.246 3.164 1.00 39.22 597 ASP A CA 1
ATOM 4835 C C . ASP A 1 597 ? 67.653 -13.808 4.109 1.00 39.22 597 ASP A C 1
ATOM 4837 O O . ASP A 1 597 ? 67.491 -13.814 5.326 1.00 39.22 597 ASP A O 1
ATOM 4841 N N . SER A 1 598 ? 68.756 -14.247 3.494 1.00 45.22 598 SER A N 1
ATOM 4842 C CA . SER A 1 598 ? 70.074 -14.550 4.070 1.00 45.22 598 SER A CA 1
ATOM 4843 C C . SER A 1 598 ? 70.137 -15.393 5.359 1.00 45.22 598 SER A C 1
ATOM 4845 O O . SER A 1 598 ? 69.914 -14.907 6.462 1.00 45.22 598 SER A O 1
ATOM 4847 N N . ASN A 1 599 ? 70.675 -16.608 5.195 1.00 41.44 599 ASN A N 1
ATOM 4848 C CA . ASN A 1 599 ? 71.338 -17.435 6.211 1.00 41.44 599 ASN A CA 1
ATOM 4849 C C . ASN A 1 599 ? 70.449 -18.045 7.308 1.00 41.44 599 ASN A C 1
ATOM 4851 O O . ASN A 1 599 ? 70.524 -17.654 8.466 1.00 41.44 599 ASN A O 1
ATOM 4855 N N . VAL A 1 600 ? 69.672 -19.067 6.925 1.00 37.66 600 VAL A N 1
ATOM 4856 C CA . VAL A 1 600 ? 69.565 -20.424 7.524 1.00 37.66 600 VAL A CA 1
ATOM 4857 C C . VAL A 1 600 ? 68.313 -21.072 6.918 1.00 37.66 600 VAL A C 1
ATOM 4859 O O . VAL A 1 600 ? 67.208 -20.557 7.065 1.00 37.66 600 VAL A O 1
ATOM 4862 N N . ALA A 1 601 ? 68.476 -22.188 6.203 1.00 33.19 601 ALA A N 1
ATOM 4863 C CA . ALA A 1 601 ? 67.356 -22.957 5.666 1.00 33.19 601 ALA A CA 1
ATOM 4864 C C . ALA A 1 601 ? 66.904 -23.998 6.702 1.00 33.19 601 ALA A C 1
ATOM 4866 O O . ALA A 1 601 ? 67.618 -24.966 6.957 1.00 33.19 601 ALA A O 1
ATOM 4867 N N . GLU A 1 602 ? 65.721 -23.821 7.291 1.00 33.16 602 GLU A N 1
ATOM 4868 C CA . GLU A 1 602 ? 65.020 -24.919 7.963 1.00 33.16 602 GLU A CA 1
ATOM 4869 C C . GLU A 1 602 ? 64.196 -25.697 6.930 1.00 33.16 602 GLU A C 1
ATOM 4871 O O . GLU A 1 602 ? 63.263 -25.169 6.323 1.00 33.16 602 GLU A O 1
ATOM 4876 N N . HIS A 1 603 ? 64.529 -26.972 6.732 1.00 34.62 603 HIS A N 1
ATOM 4877 C CA . HIS A 1 603 ? 63.744 -27.883 5.904 1.00 34.62 603 HIS A CA 1
ATOM 4878 C C . HIS A 1 603 ? 62.647 -28.539 6.750 1.00 34.62 603 HIS A C 1
ATOM 4880 O O . HIS A 1 603 ? 62.941 -29.333 7.642 1.00 34.62 603 HIS A O 1
ATOM 4886 N N . LYS A 1 604 ? 61.374 -28.250 6.456 1.00 34.72 604 LYS A N 1
ATOM 4887 C CA . LYS A 1 604 ? 60.242 -29.036 6.971 1.00 34.72 604 LYS A CA 1
ATOM 4888 C C . LYS A 1 604 ? 59.804 -30.052 5.922 1.00 34.72 604 LYS A C 1
ATOM 4890 O O . LYS A 1 604 ? 59.501 -29.695 4.788 1.00 34.72 604 LYS A O 1
ATOM 4895 N N . PHE A 1 605 ? 59.769 -31.321 6.317 1.00 29.91 605 PHE A N 1
ATOM 4896 C CA . PHE A 1 605 ? 59.364 -32.432 5.462 1.00 29.91 605 PHE A CA 1
ATOM 4897 C C . PHE A 1 605 ? 57.857 -32.671 5.596 1.00 29.91 605 PHE A C 1
ATOM 4899 O O . PHE A 1 605 ? 57.375 -32.997 6.676 1.00 29.91 605 PHE A O 1
ATOM 4906 N N . CYS A 1 606 ? 57.116 -32.549 4.497 1.00 28.39 606 CYS A N 1
ATOM 4907 C CA . CYS A 1 606 ? 55.826 -33.215 4.335 1.00 28.39 606 CYS A CA 1
ATOM 4908 C C . CYS A 1 606 ? 56.030 -34.316 3.294 1.00 28.39 606 CYS A C 1
ATOM 4910 O O . CYS A 1 606 ? 56.196 -34.027 2.112 1.00 28.39 606 CYS A O 1
ATOM 4912 N N . SER A 1 607 ? 56.085 -35.575 3.724 1.00 31.61 607 SER A N 1
ATOM 4913 C CA . SER A 1 607 ? 56.069 -36.708 2.801 1.00 31.61 607 SER A CA 1
ATOM 4914 C C . SER A 1 607 ? 54.624 -37.006 2.411 1.00 31.61 607 SER A C 1
ATOM 4916 O O . SER A 1 607 ? 53.827 -37.400 3.260 1.00 31.61 607 SER A O 1
ATOM 4918 N N . PHE A 1 608 ? 54.284 -36.854 1.133 1.00 33.59 608 PHE A N 1
ATOM 4919 C CA . PHE A 1 608 ? 53.085 -37.478 0.580 1.00 33.59 608 PHE A CA 1
ATOM 4920 C C . PHE A 1 608 ? 53.393 -38.953 0.338 1.00 33.59 608 PHE A C 1
ATOM 4922 O O . PHE A 1 608 ? 54.014 -39.313 -0.661 1.00 33.59 608 PHE A O 1
ATOM 4929 N N . GLU A 1 609 ? 52.986 -39.818 1.260 1.00 35.72 609 GLU A N 1
ATOM 4930 C CA . GLU A 1 609 ? 53.010 -41.256 1.019 1.00 35.72 609 GLU A CA 1
ATOM 4931 C C . GLU A 1 609 ? 51.704 -41.644 0.316 1.00 35.72 609 GLU A C 1
ATOM 4933 O O . GLU A 1 609 ? 50.721 -42.039 0.937 1.00 35.72 609 GLU A O 1
ATOM 4938 N N . ILE A 1 610 ? 51.660 -41.488 -1.011 1.00 38.34 610 ILE A N 1
ATOM 4939 C CA . ILE A 1 610 ? 50.616 -42.143 -1.803 1.00 38.34 610 ILE A CA 1
ATOM 4940 C C . ILE A 1 610 ? 50.909 -43.637 -1.703 1.00 38.34 610 ILE A C 1
ATOM 4942 O O . ILE A 1 610 ? 51.928 -44.104 -2.221 1.00 38.34 610 ILE A O 1
ATOM 4946 N N . ALA A 1 611 ? 50.040 -44.389 -1.025 1.00 37.56 611 ALA A N 1
ATOM 4947 C CA . ALA A 1 611 ? 50.130 -45.839 -0.975 1.00 37.56 611 ALA A CA 1
ATOM 4948 C C . ALA A 1 611 ? 50.218 -46.380 -2.414 1.00 37.56 611 ALA A C 1
ATOM 4950 O O . ALA A 1 611 ? 49.229 -46.402 -3.150 1.00 37.56 611 ALA A O 1
ATOM 4951 N N . ARG A 1 612 ? 51.418 -46.817 -2.825 1.00 38.91 612 ARG A N 1
ATOM 4952 C CA . ARG A 1 612 ? 51.739 -47.287 -4.190 1.00 38.91 612 ARG A CA 1
ATOM 4953 C C . ARG A 1 612 ? 50.834 -48.413 -4.694 1.00 38.91 612 ARG A C 1
ATOM 4955 O O . ARG A 1 612 ? 50.849 -48.715 -5.879 1.00 38.91 612 ARG A O 1
ATOM 4962 N N . ASN A 1 613 ? 50.037 -49.025 -3.826 1.00 41.69 613 ASN A N 1
ATOM 4963 C CA . ASN A 1 613 ? 49.266 -50.213 -4.157 1.00 41.69 613 ASN A CA 1
ATOM 4964 C C . ASN A 1 613 ? 47.947 -49.934 -4.906 1.00 41.69 613 ASN A C 1
ATOM 4966 O O . ASN A 1 613 ? 47.247 -50.898 -5.207 1.00 41.69 613 ASN A O 1
ATOM 4970 N N . LYS A 1 614 ? 47.579 -48.675 -5.218 1.00 43.91 614 LYS A N 1
ATOM 4971 C CA . LYS A 1 614 ? 46.301 -48.375 -5.914 1.00 43.91 614 LYS A CA 1
ATOM 4972 C C . LYS A 1 614 ? 46.331 -47.343 -7.057 1.00 43.91 614 LYS A C 1
ATOM 4974 O O . LYS A 1 614 ? 45.329 -47.232 -7.761 1.00 43.91 614 LYS A O 1
ATOM 4979 N N . ALA A 1 615 ? 47.430 -46.627 -7.292 1.00 40.97 615 ALA A N 1
ATOM 4980 C CA . ALA A 1 615 ? 47.543 -45.716 -8.440 1.00 40.97 615 ALA A CA 1
ATOM 4981 C C . ALA A 1 615 ? 48.137 -46.462 -9.648 1.00 40.97 615 ALA A C 1
ATOM 4983 O O . ALA A 1 615 ? 49.223 -47.028 -9.535 1.00 40.97 615 ALA A O 1
ATOM 4984 N N . GLN A 1 616 ? 47.432 -46.492 -10.787 1.00 55.09 616 GLN A N 1
ATOM 4985 C CA . GLN A 1 616 ? 47.934 -47.159 -12.000 1.00 55.09 616 GLN A CA 1
ATOM 4986 C C . GLN A 1 616 ? 48.858 -46.253 -12.815 1.00 55.09 616 GLN A C 1
ATOM 4988 O O . GLN A 1 616 ? 49.846 -46.736 -13.368 1.00 55.09 616 GLN A O 1
ATOM 4993 N N . SER A 1 617 ? 48.567 -44.952 -12.878 1.00 53.81 617 SER A N 1
ATOM 4994 C CA . SER A 1 617 ? 49.431 -43.980 -13.539 1.00 53.81 617 SER A CA 1
ATOM 4995 C C . SER A 1 617 ? 49.231 -42.567 -12.976 1.00 53.81 617 SER A C 1
ATOM 4997 O O . SER A 1 617 ? 48.184 -42.243 -12.415 1.00 53.81 617 SER A O 1
ATOM 4999 N N . MET A 1 618 ? 50.270 -41.740 -13.094 1.00 44.94 618 MET A N 1
ATOM 5000 C CA . MET A 1 618 ? 50.253 -40.318 -12.759 1.00 44.94 618 MET A CA 1
ATOM 5001 C C . MET A 1 618 ? 50.932 -39.575 -13.905 1.00 44.94 618 MET A C 1
ATOM 5003 O O . MET A 1 618 ? 52.060 -39.912 -14.276 1.00 44.94 618 MET A O 1
ATOM 5007 N N . LYS A 1 619 ? 50.240 -38.594 -14.481 1.00 57.56 619 LYS A N 1
ATOM 5008 C CA . LYS A 1 619 ? 50.772 -37.710 -15.518 1.00 57.56 619 LYS A CA 1
ATOM 5009 C C . LYS A 1 619 ? 50.789 -36.284 -15.010 1.00 57.56 619 LYS A C 1
ATOM 5011 O O . LYS A 1 619 ? 49.939 -35.874 -14.228 1.00 57.56 619 LYS A O 1
ATOM 5016 N N . THR A 1 620 ? 51.778 -35.536 -15.469 1.00 49.59 620 THR A N 1
ATOM 5017 C CA . THR A 1 620 ? 51.901 -34.122 -15.150 1.00 49.59 620 THR A CA 1
ATOM 5018 C C . THR A 1 620 ? 52.177 -33.328 -16.415 1.00 49.59 620 THR A C 1
ATOM 5020 O O . THR A 1 620 ? 52.943 -33.771 -17.277 1.00 49.59 620 THR A O 1
ATOM 5023 N N . SER A 1 621 ? 51.552 -32.159 -16.526 1.00 50.50 621 SER A N 1
ATOM 5024 C CA . SER A 1 621 ? 51.753 -31.217 -17.626 1.00 50.50 621 SER A CA 1
ATOM 5025 C C . SER A 1 621 ? 51.920 -29.798 -17.097 1.00 50.50 621 SER A C 1
ATOM 5027 O O . SER A 1 621 ? 51.350 -29.399 -16.083 1.00 50.50 621 SER A O 1
ATOM 5029 N N . TRP A 1 622 ? 52.765 -29.043 -17.794 1.00 40.91 622 TRP A N 1
ATOM 5030 C CA . TRP A 1 622 ? 53.022 -27.634 -17.525 1.00 40.91 622 TRP A CA 1
ATOM 5031 C C . TRP A 1 622 ? 52.387 -26.789 -18.622 1.00 40.91 622 TRP A C 1
ATOM 5033 O O . TRP A 1 622 ? 52.592 -27.063 -19.806 1.00 40.91 622 TRP A O 1
ATOM 5043 N N . HIS A 1 623 ? 51.672 -25.747 -18.214 1.00 60.12 623 HIS A N 1
ATOM 5044 C CA . HIS A 1 623 ? 51.106 -24.726 -19.087 1.00 60.12 623 HIS A CA 1
ATOM 5045 C C . HIS A 1 623 ? 51.575 -23.340 -18.624 1.00 60.12 623 HIS A C 1
ATOM 5047 O O . HIS A 1 623 ? 52.032 -23.182 -17.491 1.00 60.12 623 HIS A O 1
ATOM 5053 N N . GLU A 1 624 ? 51.482 -22.337 -19.502 1.00 39.34 624 GLU A N 1
ATOM 5054 C CA . GLU A 1 624 ? 51.919 -20.964 -19.190 1.00 39.34 624 GLU A CA 1
ATOM 5055 C C . GLU A 1 624 ? 51.153 -20.356 -17.998 1.00 39.34 624 GLU A C 1
ATOM 5057 O O . GLU A 1 624 ? 51.712 -19.531 -17.277 1.00 39.34 624 GLU A O 1
ATOM 5062 N N . ASP A 1 625 ? 49.946 -20.858 -17.712 1.00 35.66 625 ASP A N 1
ATOM 5063 C CA . ASP A 1 625 ? 49.063 -20.345 -16.657 1.00 35.66 625 ASP A CA 1
ATOM 5064 C C . ASP A 1 625 ? 49.029 -21.227 -15.386 1.00 35.66 625 ASP A C 1
ATOM 5066 O O . ASP A 1 625 ? 48.312 -20.915 -14.433 1.00 35.66 625 ASP A O 1
ATOM 5070 N N . GLY A 1 626 ? 49.787 -22.333 -15.338 1.00 39.84 626 GLY A N 1
ATOM 5071 C CA . GLY A 1 626 ? 49.826 -23.221 -14.169 1.00 39.84 626 GLY A CA 1
ATOM 5072 C C . GLY A 1 626 ? 50.251 -24.669 -14.442 1.00 39.84 626 GLY A C 1
ATOM 5073 O O . GLY A 1 626 ? 50.513 -25.074 -15.574 1.00 39.84 626 GLY A O 1
ATOM 5074 N N . PHE A 1 627 ? 50.329 -25.458 -13.366 1.00 42.78 627 PHE A N 1
ATOM 5075 C CA . PHE A 1 627 ? 50.722 -26.871 -13.387 1.00 42.78 627 PHE A CA 1
ATOM 5076 C C . PHE A 1 627 ? 49.526 -27.781 -13.096 1.00 42.78 627 PHE A C 1
ATOM 5078 O O . PHE A 1 627 ? 48.827 -27.574 -12.104 1.00 42.78 627 PHE A O 1
ATOM 5085 N N . GLU A 1 628 ? 49.328 -28.806 -13.924 1.00 46.38 628 GLU A N 1
ATOM 5086 C CA . GLU A 1 628 ? 48.240 -29.774 -13.785 1.00 46.38 628 GLU A CA 1
ATOM 5087 C C . GLU A 1 628 ? 48.794 -31.182 -13.518 1.00 46.38 628 GLU A C 1
ATOM 5089 O O . GLU A 1 628 ? 49.799 -31.614 -14.097 1.00 46.38 628 GLU A O 1
ATOM 5094 N N . ILE A 1 629 ? 48.136 -31.898 -12.603 1.00 56.31 629 ILE A N 1
ATOM 5095 C CA . ILE A 1 629 ? 48.439 -33.288 -12.266 1.00 56.31 629 ILE A CA 1
ATOM 5096 C C . ILE A 1 629 ? 47.181 -34.119 -12.495 1.00 56.31 629 ILE A C 1
ATOM 5098 O O . ILE A 1 629 ? 46.171 -33.918 -11.824 1.00 56.31 629 ILE A O 1
ATOM 5102 N N . GLU A 1 630 ? 47.284 -35.115 -13.367 1.00 46.94 630 GLU A N 1
ATOM 5103 C CA . GLU A 1 630 ? 46.230 -36.089 -13.625 1.00 46.94 630 GLU A CA 1
ATOM 5104 C C . GLU A 1 630 ? 46.620 -37.433 -12.990 1.00 46.94 630 GLU A C 1
ATOM 5106 O O . GLU A 1 630 ? 47.699 -37.980 -13.253 1.00 46.94 630 GLU A O 1
ATOM 5111 N N . VAL A 1 631 ? 45.759 -37.965 -12.117 1.00 50.66 631 VAL A N 1
ATOM 5112 C CA . VAL A 1 631 ? 45.984 -39.245 -11.427 1.00 50.66 631 VAL A CA 1
ATOM 5113 C C . VAL A 1 631 ? 44.869 -40.214 -11.792 1.00 50.66 631 VAL A C 1
ATOM 5115 O O . VAL A 1 631 ? 43.703 -39.973 -11.488 1.00 50.66 631 VAL A O 1
ATOM 5118 N N . GLU A 1 632 ? 45.228 -41.343 -12.398 1.00 45.09 632 GLU A N 1
ATOM 5119 C CA . GLU A 1 632 ? 44.270 -42.378 -12.778 1.00 45.09 632 GLU A CA 1
ATOM 5120 C C . GLU A 1 632 ? 44.164 -43.433 -11.666 1.00 45.09 632 GLU A C 1
ATOM 5122 O O . GLU A 1 632 ? 45.120 -44.161 -11.357 1.00 45.09 632 GLU A O 1
ATOM 5127 N N . MET A 1 633 ? 42.983 -43.517 -11.044 1.00 39.25 633 MET A N 1
ATOM 5128 C CA . MET A 1 633 ? 42.686 -44.474 -9.976 1.00 39.25 633 MET A CA 1
ATOM 5129 C C . MET A 1 633 ? 41.624 -45.482 -10.412 1.00 39.25 633 MET A C 1
ATOM 5131 O O . MET A 1 633 ? 40.534 -45.119 -10.849 1.00 39.25 633 MET A O 1
ATOM 5135 N N . LYS A 1 634 ? 41.910 -46.776 -10.231 1.00 43.88 634 LYS A N 1
ATOM 5136 C CA . LYS A 1 634 ? 40.958 -47.853 -10.522 1.00 43.88 634 LYS A CA 1
ATOM 5137 C C . LYS A 1 634 ? 40.136 -48.179 -9.277 1.00 43.88 634 LYS A C 1
ATOM 5139 O O . LYS A 1 634 ? 40.602 -48.889 -8.387 1.00 43.88 634 LYS A O 1
ATOM 5144 N N . ILE A 1 635 ? 38.895 -47.701 -9.221 1.00 40.69 635 ILE A N 1
ATOM 5145 C CA . ILE A 1 635 ? 37.954 -48.096 -8.166 1.00 40.69 635 ILE A CA 1
ATOM 5146 C C . ILE A 1 635 ? 37.415 -49.484 -8.520 1.00 40.69 635 ILE A C 1
ATOM 5148 O O . ILE A 1 635 ? 36.698 -49.664 -9.502 1.00 40.69 635 ILE A O 1
ATOM 5152 N N . THR A 1 636 ? 37.798 -50.497 -7.742 1.00 40.16 636 THR A N 1
ATOM 5153 C CA . THR A 1 636 ? 37.183 -51.826 -7.856 1.00 40.16 636 THR A CA 1
ATOM 5154 C C . THR A 1 636 ? 35.915 -51.820 -7.012 1.00 40.16 636 THR A C 1
ATOM 5156 O O . THR A 1 636 ? 35.966 -51.459 -5.840 1.00 40.16 636 THR A O 1
ATOM 5159 N N . LYS A 1 637 ? 34.785 -52.173 -7.632 1.00 34.25 637 LYS A N 1
ATOM 5160 C CA . LYS A 1 637 ? 33.447 -52.224 -7.029 1.00 34.25 637 LYS A CA 1
ATOM 5161 C C . LYS A 1 637 ? 33.492 -52.985 -5.693 1.00 34.25 637 LYS A C 1
ATOM 5163 O O . LYS A 1 637 ? 33.765 -54.184 -5.693 1.00 34.25 637 LYS A O 1
ATOM 5168 N N . LEU A 1 638 ? 33.252 -52.292 -4.582 1.00 34.97 638 LEU A N 1
ATOM 5169 C CA . LEU A 1 638 ? 32.879 -52.920 -3.313 1.00 34.97 638 LEU A CA 1
ATOM 5170 C C . LEU A 1 638 ? 31.354 -53.089 -3.342 1.00 34.97 638 LEU A C 1
ATOM 5172 O O . LEU A 1 638 ? 30.659 -52.191 -3.817 1.00 34.97 638 LEU A O 1
ATOM 5176 N N . GLY A 1 639 ? 30.894 -54.294 -2.996 1.00 35.56 639 GLY A N 1
ATOM 5177 C CA . GLY A 1 639 ? 29.500 -54.736 -3.117 1.00 35.56 639 GLY A CA 1
ATOM 5178 C C . GLY A 1 639 ? 28.523 -53.967 -2.250 1.00 35.56 639 GLY A C 1
ATOM 5179 O O . GLY A 1 639 ? 28.954 -53.481 -1.181 1.00 35.56 639 GLY A O 1
#